Protein AF-0000000068390292 (afdb_homodimer)

pLDDT: mean 85.66, std 15.79, range [21.06, 98.69]

Structure (mmCIF, N/CA/C/O backbone):
data_AF-0000000068390292-model_v1
#
loop_
_entity.id
_entity.type
_entity.pdbx_description
1 polymer 'Transcriptional regulator, ROK family'
#
loop_
_atom_site.group_PDB
_atom_site.id
_atom_site.type_symbol
_atom_site.label_atom_id
_atom_site.label_alt_id
_atom_site.label_comp_id
_atom_site.label_asym_id
_atom_site.label_entity_id
_atom_site.label_seq_id
_atom_site.pdbx_PDB_ins_code
_atom_site.Cartn_x
_atom_site.Cartn_y
_atom_site.Cartn_z
_atom_site.occupancy
_atom_site.B_iso_or_equiv
_atom_site.auth_seq_id
_atom_site.auth_comp_id
_atom_site.auth_asym_id
_atom_site.auth_atom_id
_atom_site.pdbx_PDB_model_num
ATOM 1 N N . MET A 1 1 ? 20.594 -5.082 -24.844 1 74.88 1 MET A N 1
ATOM 2 C CA . MET A 1 1 ? 21.094 -3.734 -24.594 1 74.88 1 MET A CA 1
ATOM 3 C C . MET A 1 1 ? 22.609 -3.682 -24.688 1 74.88 1 MET A C 1
ATOM 5 O O . MET A 1 1 ? 23.297 -4.648 -24.344 1 74.88 1 MET A O 1
ATOM 9 N N . SER A 1 2 ? 23.031 -2.549 -25.234 1 75.5 2 SER A N 1
ATOM 10 C CA . SER A 1 2 ? 24.484 -2.385 -25.297 1 75.5 2 SER A CA 1
ATOM 11 C C . SER A 1 2 ? 25.062 -2.102 -23.922 1 75.5 2 SER A C 1
ATOM 13 O O . SER A 1 2 ? 24.344 -1.656 -23.016 1 75.5 2 SER A O 1
ATOM 15 N N . ARG A 1 3 ? 26.266 -2.455 -23.766 1 74.44 3 ARG A N 1
ATOM 16 C CA . ARG A 1 3 ? 26.953 -2.213 -22.5 1 74.44 3 ARG A CA 1
ATOM 17 C C . ARG A 1 3 ? 26.906 -0.735 -22.125 1 74.44 3 ARG A C 1
ATOM 19 O O . ARG A 1 3 ? 26.719 -0.39 -20.953 1 74.44 3 ARG A O 1
ATOM 26 N N . ILE A 1 4 ? 26.984 -0.025 -23.109 1 70.69 4 ILE A N 1
ATOM 27 C CA . ILE A 1 4 ? 26.984 1.415 -22.875 1 70.69 4 ILE A CA 1
ATOM 28 C C . ILE A 1 4 ? 25.609 1.857 -22.391 1 70.69 4 ILE A C 1
ATOM 30 O O . ILE A 1 4 ? 25.5 2.631 -21.422 1 70.69 4 ILE A O 1
ATOM 34 N N . GLU A 1 5 ? 24.672 1.372 -23.016 1 74.25 5 GLU A N 1
ATOM 35 C CA . GLU A 1 5 ? 23.312 1.688 -22.609 1 74.25 5 GLU A CA 1
ATOM 36 C C . GLU A 1 5 ? 23.016 1.195 -21.203 1 74.25 5 GLU A C 1
ATOM 38 O O . GLU A 1 5 ? 22.391 1.896 -20.406 1 74.25 5 GLU A O 1
ATOM 43 N N . LEU A 1 6 ? 23.469 0.087 -20.906 1 76.88 6 LEU A N 1
ATOM 44 C CA . LEU A 1 6 ? 23.266 -0.509 -19.594 1 76.88 6 LEU A CA 1
ATOM 45 C C . LEU A 1 6 ? 23.969 0.308 -18.516 1 76.88 6 LEU A C 1
ATOM 47 O O . LEU A 1 6 ? 23.422 0.505 -17.422 1 76.88 6 LEU A O 1
ATOM 51 N N . ALA A 1 7 ? 25.172 0.67 -18.859 1 72.12 7 ALA A N 1
ATOM 52 C CA . ALA A 1 7 ? 25.922 1.491 -17.922 1 72.12 7 ALA A CA 1
ATOM 53 C C . ALA A 1 7 ? 25.172 2.787 -17.609 1 72.12 7 ALA A C 1
ATOM 55 O O . ALA A 1 7 ? 25.109 3.203 -16.453 1 72.12 7 ALA A O 1
ATOM 56 N N . ARG A 1 8 ? 24.672 3.344 -18.625 1 69.81 8 ARG A N 1
ATOM 57 C CA . ARG A 1 8 ? 23.906 4.586 -18.469 1 69.81 8 ARG A CA 1
ATOM 58 C C . ARG A 1 8 ? 22.656 4.371 -17.625 1 69.81 8 ARG A C 1
ATOM 60 O O . ARG A 1 8 ? 22.391 5.145 -16.703 1 69.81 8 ARG A O 1
ATOM 67 N N . GLU A 1 9 ? 22 3.312 -17.891 1 72.19 9 GLU A N 1
ATOM 68 C CA . GLU A 1 9 ? 20.75 3.037 -17.203 1 72.19 9 GLU A CA 1
ATOM 69 C C . GLU A 1 9 ? 20.969 2.703 -15.734 1 72.19 9 GLU A C 1
ATOM 71 O O . GLU A 1 9 ? 20.156 3.053 -14.883 1 72.19 9 GLU A O 1
ATOM 76 N N . MET A 1 10 ? 22.047 2.127 -15.461 1 71.94 10 MET A N 1
ATOM 77 C CA . MET A 1 10 ? 22.328 1.674 -14.102 1 71.94 10 MET A CA 1
ATOM 78 C C . MET A 1 10 ? 23.141 2.709 -13.336 1 71.94 10 MET A C 1
ATOM 80 O O . MET A 1 10 ? 23.391 2.547 -12.141 1 71.94 10 MET A O 1
ATOM 84 N N . ASP A 1 11 ? 23.5 3.656 -14.062 1 72.19 11 ASP A N 1
ATOM 85 C CA . ASP A 1 11 ? 24.312 4.734 -13.492 1 72.19 11 ASP A CA 1
ATOM 86 C C . ASP A 1 11 ? 25.594 4.188 -12.859 1 72.19 11 ASP A C 1
ATOM 88 O O . ASP A 1 11 ? 25.891 4.477 -11.703 1 72.19 11 ASP A O 1
ATOM 92 N N . VAL A 1 12 ? 26.234 3.35 -13.562 1 72 12 VAL A N 1
ATOM 93 C CA . VAL A 1 12 ? 27.531 2.818 -13.148 1 72 12 VAL A CA 1
ATOM 94 C C . VAL A 1 12 ? 28.578 3.109 -14.227 1 72 12 VAL A C 1
ATOM 96 O O . VAL A 1 12 ? 28.234 3.412 -15.367 1 72 12 VAL A O 1
ATOM 99 N N . SER A 1 13 ? 29.828 3.094 -13.789 1 74.19 13 SER A N 1
ATOM 100 C CA . SER A 1 13 ? 30.906 3.342 -14.727 1 74.19 13 SER A CA 1
ATOM 101 C C . SER A 1 13 ? 31.031 2.213 -15.742 1 74.19 13 SER A C 1
ATOM 103 O O . SER A 1 13 ? 30.625 1.083 -15.477 1 74.19 13 SER A O 1
ATOM 105 N N . ALA A 1 14 ? 31.531 2.545 -16.844 1 79 14 ALA A N 1
ATOM 106 C CA . ALA A 1 14 ? 31.719 1.568 -17.922 1 79 14 ALA A CA 1
ATOM 107 C C . ALA A 1 14 ? 32.625 0.422 -17.469 1 79 14 ALA A C 1
ATOM 109 O O . ALA A 1 14 ? 32.312 -0.748 -17.703 1 79 14 ALA A O 1
ATOM 110 N N . PRO A 1 15 ? 33.656 0.699 -16.766 1 77.69 15 PRO A N 1
ATOM 111 C CA . PRO A 1 15 ? 34.5 -0.403 -16.281 1 77.69 15 PRO A CA 1
ATOM 112 C C . PRO A 1 15 ? 33.75 -1.316 -15.297 1 77.69 15 PRO A C 1
ATOM 114 O O . PRO A 1 15 ? 33.938 -2.537 -15.336 1 77.69 15 PRO A O 1
ATOM 117 N N . THR A 1 16 ? 33 -0.737 -14.484 1 77.38 16 THR A N 1
ATOM 118 C CA . THR A 1 16 ? 32.188 -1.511 -13.547 1 77.38 16 THR A CA 1
ATOM 119 C C . THR A 1 16 ? 31.203 -2.408 -14.289 1 77.38 16 THR A C 1
ATOM 121 O O . THR A 1 16 ? 31.047 -3.584 -13.953 1 77.38 16 THR A O 1
ATOM 124 N N . LEU A 1 17 ? 30.594 -1.845 -15.203 1 81 17 LEU A N 1
ATOM 125 C CA . LEU A 1 17 ? 29.641 -2.621 -15.984 1 81 17 LEU A CA 1
ATOM 126 C C . LEU A 1 17 ? 30.328 -3.762 -16.719 1 81 17 LEU A C 1
ATOM 128 O O . LEU A 1 17 ? 29.797 -4.867 -16.812 1 81 17 LEU A O 1
ATOM 132 N N . THR A 1 18 ? 31.484 -3.463 -17.219 1 80.25 18 THR A N 1
ATOM 133 C CA . THR A 1 18 ? 32.25 -4.477 -17.938 1 80.25 18 THR A CA 1
ATOM 134 C C . THR A 1 18 ? 32.625 -5.637 -17.016 1 80.25 18 THR A C 1
ATOM 136 O O . THR A 1 18 ? 32.469 -6.805 -17.391 1 80.25 18 THR A O 1
ATOM 139 N N . ARG A 1 19 ? 33.031 -5.301 -15.875 1 80.81 19 ARG A N 1
ATOM 140 C CA . ARG A 1 19 ? 33.375 -6.332 -14.898 1 80.81 19 ARG A CA 1
ATOM 141 C C . ARG A 1 19 ? 32.156 -7.176 -14.547 1 80.81 19 ARG A C 1
ATOM 143 O O . ARG A 1 19 ? 32.219 -8.406 -14.531 1 80.81 19 ARG A O 1
ATOM 150 N N . LEU A 1 20 ? 31.062 -6.512 -14.336 1 79.44 20 LEU A N 1
ATOM 151 C CA . LEU A 1 20 ? 29.828 -7.195 -13.969 1 79.44 20 LEU A CA 1
ATOM 152 C C . LEU A 1 20 ? 29.344 -8.078 -15.109 1 79.44 20 LEU A C 1
ATOM 154 O O . LEU A 1 20 ? 28.922 -9.211 -14.883 1 79.44 20 LEU A O 1
ATOM 158 N N . THR A 1 21 ? 29.484 -7.57 -16.281 1 83.75 21 THR A N 1
ATOM 159 C CA . THR A 1 21 ? 29 -8.32 -17.422 1 83.75 21 THR A CA 1
ATOM 160 C C . THR A 1 21 ? 29.938 -9.484 -17.75 1 83.75 21 THR A C 1
ATOM 162 O O . THR A 1 21 ? 29.469 -10.539 -18.203 1 83.75 21 THR A O 1
ATOM 165 N N . SER A 1 22 ? 31.203 -9.32 -17.469 1 84 22 SER A N 1
ATOM 166 C CA . SER A 1 22 ? 32.156 -10.391 -17.734 1 84 22 SER A CA 1
ATOM 167 C C . SER A 1 22 ? 31.859 -11.609 -16.859 1 84 22 SER A C 1
ATOM 169 O O . SER A 1 22 ? 31.906 -12.742 -17.344 1 84 22 SER A O 1
ATOM 171 N N . SER A 1 23 ? 31.531 -11.344 -15.641 1 83.31 23 SER A N 1
ATOM 172 C CA . SER A 1 23 ? 31.188 -12.43 -14.734 1 83.31 23 SER A CA 1
ATOM 173 C C . SER A 1 23 ? 29.938 -13.164 -15.195 1 83.31 23 SER A C 1
ATOM 175 O O . SER A 1 23 ? 29.859 -14.391 -15.125 1 83.31 23 SER A O 1
ATOM 177 N N . LEU A 1 24 ? 29.031 -12.445 -15.727 1 84.81 24 LEU A N 1
ATOM 178 C CA . LEU A 1 24 ? 27.766 -13.016 -16.188 1 84.81 24 LEU A CA 1
ATOM 179 C C . LEU A 1 24 ? 27.969 -13.781 -17.5 1 84.81 24 LEU A C 1
ATOM 181 O O . LEU A 1 24 ? 27.328 -14.812 -17.719 1 84.81 24 LEU A O 1
ATOM 185 N N . LEU A 1 25 ? 28.891 -13.266 -18.266 1 86.06 25 LEU A N 1
ATOM 186 C CA . LEU A 1 25 ? 29.25 -13.953 -19.5 1 86.06 25 LEU A CA 1
ATOM 187 C C . LEU A 1 25 ? 29.969 -15.258 -19.219 1 86.06 25 LEU A C 1
ATOM 189 O O . LEU A 1 25 ? 29.656 -16.297 -19.797 1 86.06 25 LEU A O 1
ATOM 193 N N . GLU A 1 26 ? 30.812 -15.172 -18.266 1 86 26 GLU A N 1
ATOM 194 C CA . GLU A 1 26 ? 31.594 -16.344 -17.891 1 86 26 GLU A CA 1
ATOM 195 C C . GLU A 1 26 ? 30.703 -17.438 -17.297 1 86 26 GLU A C 1
ATOM 197 O O . GLU A 1 26 ? 30.906 -18.625 -17.531 1 86 26 GLU A O 1
ATOM 202 N N . SER A 1 27 ? 29.719 -16.984 -16.594 1 83.94 27 SER A N 1
ATOM 203 C CA . SER A 1 27 ? 28.812 -17.922 -15.945 1 83.94 27 SER A CA 1
ATOM 204 C C . SER A 1 27 ? 27.766 -18.438 -16.922 1 83.94 27 SER A C 1
ATOM 206 O O . SER A 1 27 ? 26.969 -19.312 -16.578 1 83.94 27 SER A O 1
ATOM 208 N N . GLY A 1 28 ? 27.75 -17.828 -18.062 1 86.31 28 GLY A N 1
ATOM 209 C CA . GLY A 1 28 ? 26.812 -18.281 -19.078 1 86.31 28 GLY A CA 1
ATOM 210 C C . GLY A 1 28 ? 25.406 -17.75 -18.891 1 86.31 28 GLY A C 1
ATOM 211 O O . GLY A 1 28 ? 24.453 -18.25 -19.469 1 86.31 28 GLY A O 1
ATOM 212 N N . LEU A 1 29 ? 25.234 -16.781 -18.078 1 86.56 29 LEU A N 1
ATOM 213 C CA . LEU A 1 29 ? 23.922 -16.219 -17.812 1 86.56 29 LEU A CA 1
ATOM 214 C C . LEU A 1 29 ? 23.531 -15.219 -18.891 1 86.56 29 LEU A C 1
ATOM 216 O O . LEU A 1 29 ? 22.328 -15.023 -19.156 1 86.56 29 LEU A O 1
ATOM 220 N N . VAL A 1 30 ? 24.516 -14.562 -19.469 1 87.69 30 VAL A N 1
ATOM 221 C CA . VAL A 1 30 ? 24.281 -13.664 -20.594 1 87.69 30 VAL A CA 1
ATOM 222 C C . VAL A 1 30 ? 25.172 -14.055 -21.766 1 87.69 30 VAL A C 1
ATOM 224 O O . VAL A 1 30 ? 26.172 -14.773 -21.594 1 87.69 30 VAL A O 1
ATOM 227 N N . VAL A 1 31 ? 24.734 -13.641 -22.953 1 87.5 31 VAL A N 1
ATOM 228 C CA . VAL A 1 31 ? 25.484 -13.891 -24.172 1 87.5 31 VAL A CA 1
ATOM 229 C C . VAL A 1 31 ? 25.531 -12.625 -25.031 1 87.5 31 VAL A C 1
ATOM 231 O O . VAL A 1 31 ? 24.672 -11.75 -24.891 1 87.5 31 VAL A O 1
ATOM 234 N N . GLU A 1 32 ? 26.594 -12.508 -25.781 1 85.12 32 GLU A N 1
ATOM 235 C CA . GLU A 1 32 ? 26.656 -11.406 -26.734 1 85.12 32 GLU A CA 1
ATOM 236 C C . GLU A 1 32 ? 25.688 -11.609 -27.891 1 85.12 32 GLU A C 1
ATOM 238 O O . GLU A 1 32 ? 25.578 -12.719 -28.438 1 85.12 32 GLU A O 1
ATOM 243 N N . ALA A 1 33 ? 24.859 -10.539 -28.031 1 81.75 33 ALA A N 1
ATOM 244 C CA . ALA A 1 33 ? 23.875 -10.633 -29.109 1 81.75 33 ALA A CA 1
ATOM 245 C C . ALA A 1 33 ? 24.562 -10.719 -30.469 1 81.75 33 ALA A C 1
ATOM 247 O O . ALA A 1 33 ? 25.656 -10.18 -30.656 1 81.75 33 ALA A O 1
ATOM 248 N N . GLU A 1 34 ? 24.047 -11.641 -31.359 1 68.19 34 GLU A N 1
ATOM 249 C CA . GLU A 1 34 ? 24.609 -11.82 -32.688 1 68.19 34 GLU A CA 1
ATOM 250 C C . GLU A 1 34 ? 24.625 -10.508 -33.469 1 68.19 34 GLU A C 1
ATOM 252 O O . GLU A 1 34 ? 25.594 -10.18 -34.125 1 68.19 34 GLU A O 1
ATOM 257 N N . GLU A 1 35 ? 23.359 -9.875 -33.562 1 61.81 35 GLU A N 1
ATOM 258 C CA . GLU A 1 35 ? 23.281 -8.719 -34.438 1 61.81 35 GLU A CA 1
ATOM 259 C C . GLU A 1 35 ? 23.734 -7.445 -33.719 1 61.81 35 GLU A C 1
ATOM 261 O O . GLU A 1 35 ? 23.266 -7.148 -32.625 1 61.81 35 GLU A O 1
ATOM 266 N N . ALA A 1 36 ? 24.891 -7.043 -34.094 1 54.53 36 ALA A N 1
ATOM 267 C CA . ALA A 1 36 ? 25.344 -5.719 -33.656 1 54.53 36 ALA A CA 1
ATOM 268 C C . ALA A 1 36 ? 24.266 -4.668 -33.938 1 54.53 36 ALA A C 1
ATOM 270 O O . ALA A 1 36 ? 23.672 -4.645 -35 1 54.53 36 ALA A O 1
ATOM 271 N N . ARG A 1 37 ? 23.547 -4.258 -32.938 1 52.16 37 ARG A N 1
ATOM 272 C CA . ARG A 1 37 ? 22.594 -3.199 -33.25 1 52.16 37 ARG A CA 1
ATOM 273 C C . ARG A 1 37 ? 23.297 -1.983 -33.844 1 52.16 37 ARG A C 1
ATOM 275 O O . ARG A 1 37 ? 24.172 -1.391 -33.188 1 52.16 37 ARG A O 1
ATOM 282 N N . ASN A 1 38 ? 23.406 -2.055 -35.125 1 49.47 38 ASN A N 1
ATOM 283 C CA . ASN A 1 38 ? 23.969 -0.949 -35.906 1 49.47 38 ASN A CA 1
ATOM 284 C C . ASN A 1 38 ? 23.141 0.324 -35.719 1 49.47 38 ASN A C 1
ATOM 286 O O . ASN A 1 38 ? 22.016 0.403 -36.219 1 49.47 38 ASN A O 1
ATOM 290 N N . ASP A 1 39 ? 23.203 0.818 -34.781 1 46.38 39 ASP A N 1
ATOM 291 C CA . ASP A 1 39 ? 22.406 2.037 -34.75 1 46.38 39 ASP A CA 1
ATOM 292 C C . ASP A 1 39 ? 22.953 3.074 -35.719 1 46.38 39 ASP A C 1
ATOM 294 O O . ASP A 1 39 ? 22.766 4.277 -35.531 1 46.38 39 ASP A O 1
ATOM 298 N N . GLY A 1 40 ? 23.312 2.664 -36.875 1 45.72 40 GLY A N 1
ATOM 299 C CA . GLY A 1 40 ? 23.688 3.6 -37.938 1 45.72 40 GLY A CA 1
ATOM 300 C C . GLY A 1 40 ? 24.859 4.492 -37.531 1 45.72 40 GLY A C 1
ATOM 301 O O . GLY A 1 40 ? 25.266 5.363 -38.312 1 45.72 40 GLY A O 1
ATOM 302 N N . LYS A 1 41 ? 25.047 4.789 -36.344 1 49.28 41 LYS A N 1
ATOM 303 C CA . LYS A 1 41 ? 26.062 5.809 -36.094 1 49.28 41 LYS A CA 1
ATOM 304 C C . LYS A 1 41 ? 27.453 5.27 -36.406 1 49.28 41 LYS A C 1
ATOM 306 O O . LYS A 1 41 ? 27.688 4.062 -36.312 1 49.28 41 LYS A O 1
ATOM 311 N N . ARG A 1 42 ? 28.375 6.195 -36.906 1 46.97 42 ARG A N 1
ATOM 312 C CA . ARG A 1 42 ? 29.812 6.141 -37.156 1 46.97 42 ARG A CA 1
ATOM 313 C C . ARG A 1 42 ? 30.578 5.758 -35.906 1 46.97 42 ARG A C 1
ATOM 315 O O . ARG A 1 42 ? 30.531 6.465 -34.875 1 46.97 42 ARG A O 1
ATOM 322 N N . GLY A 1 43 ? 30.672 4.332 -35.406 1 54.19 43 GLY A N 1
ATOM 323 C CA . GLY A 1 43 ? 31.547 3.768 -34.375 1 54.19 43 GLY A CA 1
ATOM 324 C C . GLY A 1 43 ? 31.422 2.26 -34.281 1 54.19 43 GLY A C 1
ATOM 325 O O . GLY A 1 43 ? 30.594 1.645 -34.938 1 54.19 43 GLY A O 1
ATOM 326 N N . LYS A 1 44 ? 32.438 1.581 -33.656 1 52.25 44 LYS A N 1
ATOM 327 C CA . LYS A 1 44 ? 32.469 0.142 -33.406 1 52.25 44 LYS A CA 1
ATOM 328 C C . LYS A 1 44 ? 31.109 -0.347 -32.875 1 52.25 44 LYS A C 1
ATOM 330 O O . LYS A 1 44 ? 30.547 0.251 -31.969 1 52.25 44 LYS A O 1
ATOM 335 N N . PRO A 1 45 ? 30.469 -1.192 -33.625 1 54.75 45 PRO A N 1
ATOM 336 C CA . PRO A 1 45 ? 29.156 -1.725 -33.219 1 54.75 45 PRO A CA 1
ATOM 337 C C . PRO A 1 45 ? 29.125 -2.188 -31.766 1 54.75 45 PRO A C 1
ATOM 339 O O . PRO A 1 45 ? 30.062 -2.824 -31.297 1 54.75 45 PRO A O 1
ATOM 342 N N . SER A 1 46 ? 28.578 -1.465 -30.906 1 62.56 46 SER A N 1
ATOM 343 C CA . SER A 1 46 ? 28.453 -1.884 -29.516 1 62.56 46 SER A CA 1
ATOM 344 C C . SER A 1 46 ? 27.703 -3.201 -29.406 1 62.56 46 SER A C 1
ATOM 346 O O . SER A 1 46 ? 26.656 -3.385 -30.047 1 62.56 46 SER A O 1
ATOM 348 N N . THR A 1 47 ? 28.438 -4.293 -28.969 1 69.81 47 THR A N 1
ATOM 349 C CA . THR A 1 47 ? 27.891 -5.637 -28.797 1 69.81 47 THR A CA 1
ATOM 350 C C . THR A 1 47 ? 26.812 -5.641 -27.719 1 69.81 47 THR A C 1
ATOM 352 O O . THR A 1 47 ? 27.062 -5.297 -26.562 1 69.81 47 THR A O 1
ATOM 355 N N . ALA A 1 48 ? 25.578 -5.828 -28.188 1 79.94 48 ALA A N 1
ATOM 356 C CA . ALA A 1 48 ? 24.453 -5.945 -27.266 1 79.94 48 ALA A CA 1
ATOM 357 C C . ALA A 1 48 ? 24.516 -7.246 -26.484 1 79.94 48 ALA A C 1
ATOM 359 O O . ALA A 1 48 ? 25.047 -8.25 -26.953 1 79.94 48 ALA A O 1
ATOM 360 N N . ILE A 1 49 ? 24.344 -7.199 -25.219 1 83.19 49 ILE A N 1
ATOM 361 C CA . ILE A 1 49 ? 24.266 -8.367 -24.344 1 83.19 49 ILE A CA 1
ATOM 362 C C . ILE A 1 49 ? 22.797 -8.742 -24.109 1 83.19 49 ILE A C 1
ATOM 364 O O . ILE A 1 49 ? 21.938 -7.867 -24.016 1 83.19 49 ILE A O 1
ATOM 368 N N . GLU A 1 50 ? 22.594 -10.07 -24.188 1 86.69 50 GLU A N 1
ATOM 369 C CA . GLU A 1 50 ? 21.25 -10.57 -23.922 1 86.69 50 GLU A CA 1
ATOM 370 C C . GLU A 1 50 ? 21.281 -11.75 -22.953 1 86.69 50 GLU A C 1
ATOM 372 O O . GLU A 1 50 ? 22.328 -12.359 -22.75 1 86.69 50 GLU A O 1
ATOM 377 N N . ILE A 1 51 ? 20.219 -12.023 -22.297 1 86.38 51 ILE A N 1
ATOM 378 C CA . ILE A 1 51 ? 20.109 -13.172 -21.406 1 86.38 51 ILE A CA 1
ATOM 379 C C . ILE A 1 51 ? 20.266 -14.469 -22.203 1 86.38 51 ILE A C 1
ATOM 381 O O . ILE A 1 51 ? 19.688 -14.609 -23.281 1 86.38 51 ILE A O 1
ATOM 385 N N . ASN A 1 52 ? 21.125 -15.344 -21.719 1 88 52 ASN A N 1
ATOM 386 C CA . ASN A 1 52 ? 21.281 -16.672 -22.312 1 88 52 ASN A CA 1
ATOM 387 C C . ASN A 1 52 ? 20.078 -17.562 -21.984 1 88 52 ASN A C 1
ATOM 389 O O . ASN A 1 52 ? 19.859 -17.938 -20.828 1 88 52 ASN A O 1
ATOM 393 N N . PRO A 1 53 ? 19.25 -17.859 -22.953 1 87.5 53 PRO A N 1
ATOM 394 C CA . PRO A 1 53 ? 18.078 -18.688 -22.672 1 87.5 53 PRO A CA 1
ATOM 395 C C . PRO A 1 53 ? 18.438 -20.047 -22.078 1 87.5 53 PRO A C 1
ATOM 397 O O . PRO A 1 53 ? 17.594 -20.672 -21.422 1 87.5 53 PRO A O 1
ATOM 400 N N . ASN A 1 54 ? 19.609 -20.484 -22.25 1 89.62 54 ASN A N 1
ATOM 401 C CA . ASN A 1 54 ? 20.016 -21.797 -21.766 1 89.62 54 ASN A CA 1
ATOM 402 C C . ASN A 1 54 ? 20.953 -21.688 -20.562 1 89.62 54 ASN A C 1
ATOM 404 O O . ASN A 1 54 ? 21.594 -22.672 -20.172 1 89.62 54 ASN A O 1
ATOM 408 N N . GLY A 1 55 ? 21.031 -20.516 -20.062 1 88.62 55 GLY A N 1
ATOM 409 C CA . GLY A 1 55 ? 21.984 -20.281 -18.984 1 88.62 55 GLY A CA 1
ATOM 410 C C . GLY A 1 55 ? 21.516 -20.812 -17.641 1 88.62 55 GLY A C 1
ATOM 411 O O . GLY A 1 55 ? 22.344 -21.219 -16.812 1 88.62 55 GLY A O 1
ATOM 412 N N . LEU A 1 56 ? 20.266 -20.734 -17.422 1 92.62 56 LEU A N 1
ATOM 413 C CA . LEU A 1 56 ? 19.688 -21.141 -16.156 1 92.62 56 LEU A CA 1
ATOM 414 C C . LEU A 1 56 ? 18.203 -21.469 -16.312 1 92.62 56 LEU A C 1
ATOM 416 O O . LEU A 1 56 ? 17.516 -20.844 -17.125 1 92.62 56 LEU A O 1
ATOM 420 N N . PHE A 1 57 ? 17.844 -22.453 -15.516 1 96.19 57 PHE A N 1
ATOM 421 C CA . PHE A 1 57 ? 16.453 -22.844 -15.547 1 96.19 57 PHE A CA 1
ATOM 422 C C . PHE A 1 57 ? 15.844 -22.844 -14.148 1 96.19 57 PHE A C 1
ATOM 424 O O . PHE A 1 57 ? 16.578 -22.875 -13.156 1 96.19 57 PHE A O 1
ATOM 431 N N . THR A 1 58 ? 14.586 -22.75 -14.125 1 97.31 58 THR A N 1
ATOM 432 C CA . THR A 1 58 ? 13.844 -22.844 -12.875 1 97.31 58 THR A CA 1
ATOM 433 C C . THR A 1 58 ? 12.625 -23.75 -13.031 1 97.31 58 THR A C 1
ATOM 435 O O . THR A 1 58 ? 12.016 -23.797 -14.102 1 97.31 58 THR A O 1
ATOM 438 N N . LEU A 1 59 ? 12.352 -24.469 -11.977 1 98.12 59 LEU A N 1
ATOM 439 C CA . LEU A 1 59 ? 11.172 -25.312 -11.914 1 98.12 59 LEU A CA 1
ATOM 440 C C . LEU A 1 59 ? 10.031 -24.609 -11.188 1 98.12 59 LEU A C 1
ATOM 442 O O . LEU A 1 59 ? 10.258 -23.938 -10.172 1 98.12 59 LEU A O 1
ATOM 446 N N . GLY A 1 60 ? 8.836 -24.672 -11.727 1 98.44 60 GLY A N 1
ATOM 447 C CA . GLY A 1 60 ? 7.645 -24.125 -11.094 1 98.44 60 GLY A CA 1
ATOM 448 C C . GLY A 1 60 ? 6.57 -25.172 -10.844 1 98.44 60 GLY A C 1
ATOM 449 O O . GLY A 1 60 ? 6.234 -25.953 -11.734 1 98.44 60 GLY A O 1
ATOM 450 N N . VAL A 1 61 ? 6.039 -25.25 -9.641 1 97.94 61 VAL A N 1
ATOM 451 C CA . VAL A 1 61 ? 4.926 -26.109 -9.242 1 97.94 61 VAL A CA 1
ATOM 452 C C . VAL A 1 61 ? 3.773 -25.25 -8.719 1 97.94 61 VAL A C 1
ATOM 454 O O . VAL A 1 61 ? 3.941 -24.484 -7.77 1 97.94 61 VAL A O 1
ATOM 457 N N . TYR A 1 62 ? 2.65 -25.344 -9.391 1 96.44 62 TYR A N 1
ATOM 458 C CA . TYR A 1 62 ? 1.426 -24.656 -8.977 1 96.44 62 TYR A CA 1
ATOM 459 C C . TYR A 1 62 ? 0.274 -25.656 -8.844 1 96.44 62 TYR A C 1
ATOM 461 O O . TYR A 1 62 ? 0.077 -26.516 -9.703 1 96.44 62 TYR A O 1
ATOM 469 N N . PHE A 1 63 ? -0.409 -25.531 -7.723 1 92.31 63 PHE A N 1
ATOM 470 C CA . PHE A 1 63 ? -1.599 -26.375 -7.629 1 92.31 63 PHE A CA 1
ATOM 471 C C . PHE A 1 63 ? -2.756 -25.609 -7.004 1 92.31 63 PHE A C 1
ATOM 473 O O . PHE A 1 63 ? -2.547 -24.766 -6.133 1 92.31 63 PHE A O 1
ATOM 480 N N . ASN A 1 64 ? -3.879 -25.828 -7.449 1 89.5 64 ASN A N 1
ATOM 481 C CA . ASN A 1 64 ? -5.18 -25.406 -6.949 1 89.5 64 ASN A CA 1
ATOM 482 C C . ASN A 1 64 ? -6.18 -26.547 -6.926 1 89.5 64 ASN A C 1
ATOM 484 O O . ASN A 1 64 ? -5.828 -27.688 -7.25 1 89.5 64 ASN A O 1
ATOM 488 N N . PRO A 1 65 ? -7.387 -26.328 -6.484 1 88.31 65 PRO A N 1
ATOM 489 C CA . PRO A 1 65 ? -8.328 -27.453 -6.367 1 88.31 65 PRO A CA 1
ATOM 490 C C . PRO A 1 65 ? -8.594 -28.141 -7.703 1 88.31 65 PRO A C 1
ATOM 492 O O . PRO A 1 65 ? -8.969 -29.312 -7.734 1 88.31 65 PRO A O 1
ATOM 495 N N . ASP A 1 66 ? -8.359 -27.484 -8.797 1 90.56 66 ASP A N 1
ATOM 496 C CA . ASP A 1 66 ? -8.711 -28.031 -10.102 1 90.56 66 ASP A CA 1
ATOM 497 C C . ASP A 1 66 ? -7.555 -28.844 -10.688 1 90.56 66 ASP A C 1
ATOM 499 O O . ASP A 1 66 ? -7.766 -29.906 -11.273 1 90.56 66 ASP A O 1
ATOM 503 N N . ASP A 1 67 ? -6.34 -28.344 -10.516 1 93.06 67 ASP A N 1
ATOM 504 C CA . ASP A 1 67 ? -5.273 -29.016 -11.234 1 93.06 67 ASP A CA 1
ATOM 505 C C . ASP A 1 67 ? -3.91 -28.719 -10.625 1 93.06 67 ASP A C 1
ATOM 507 O O . ASP A 1 67 ? -3.801 -27.859 -9.734 1 93.06 67 ASP A O 1
ATOM 511 N N . LEU A 1 68 ? -2.953 -29.5 -10.984 1 96.06 68 LEU A N 1
ATOM 512 C CA . LEU A 1 68 ? -1.524 -29.359 -10.734 1 96.06 68 LEU A CA 1
ATOM 513 C C . LEU A 1 68 ? -0.773 -29.047 -12.023 1 96.06 68 LEU A C 1
ATOM 515 O O . LEU A 1 68 ? -0.98 -29.719 -13.039 1 96.06 68 LEU A O 1
ATOM 519 N N . ARG A 1 69 ? -0.017 -27.969 -11.984 1 97.56 69 ARG A N 1
ATOM 520 C CA . ARG A 1 69 ? 0.792 -27.562 -13.133 1 97.56 69 ARG A CA 1
ATOM 521 C C . ARG A 1 69 ? 2.268 -27.484 -12.758 1 97.56 69 ARG A C 1
ATOM 523 O O . ARG A 1 69 ? 2.623 -26.859 -11.75 1 97.56 69 ARG A O 1
ATOM 530 N N . VAL A 1 70 ? 3.08 -28.156 -13.5 1 98.56 70 VAL A N 1
ATOM 531 C CA . VAL A 1 70 ? 4.527 -28.141 -13.305 1 98.56 70 VAL A CA 1
ATOM 532 C C . VAL A 1 70 ? 5.223 -27.734 -14.602 1 98.56 70 VAL A C 1
ATOM 534 O O . VAL A 1 70 ? 4.84 -28.188 -15.688 1 98.56 70 VAL A O 1
ATOM 537 N N . CYS A 1 71 ? 6.207 -26.812 -14.477 1 98.69 71 CYS A N 1
ATOM 538 C CA . CYS A 1 71 ? 6.926 -26.422 -15.688 1 98.69 71 CYS A CA 1
ATOM 539 C C . CYS A 1 71 ? 8.406 -26.219 -15.398 1 98.69 71 CYS A C 1
ATOM 541 O O . CYS A 1 71 ? 8.812 -26.094 -14.242 1 98.69 71 CYS A O 1
ATOM 543 N N . ILE A 1 72 ? 9.195 -26.359 -16.359 1 98.56 72 ILE A N 1
ATOM 544 C CA . ILE A 1 72 ? 10.578 -25.891 -16.375 1 98.56 72 ILE A CA 1
ATOM 545 C C . ILE A 1 72 ? 10.711 -24.719 -17.344 1 98.56 72 ILE A C 1
ATOM 547 O O . ILE A 1 72 ? 10.211 -24.766 -18.469 1 98.56 72 ILE A O 1
ATOM 551 N N . ALA A 1 73 ? 11.234 -23.625 -16.812 1 97.81 73 ALA A N 1
ATOM 552 C CA . ALA A 1 73 ? 11.312 -22.391 -17.609 1 97.81 73 ALA A CA 1
ATOM 553 C C . ALA A 1 73 ? 12.734 -21.844 -17.625 1 97.81 73 ALA A C 1
ATOM 555 O O . ALA A 1 73 ? 13.547 -22.172 -16.75 1 97.81 73 ALA A O 1
ATOM 556 N N . ASP A 1 74 ? 13.023 -21.078 -18.656 1 95.56 74 ASP A N 1
ATOM 557 C CA . ASP A 1 74 ? 14.305 -20.391 -18.719 1 95.56 74 ASP A CA 1
ATOM 558 C C . ASP A 1 74 ? 14.195 -18.969 -18.156 1 95.56 74 ASP A C 1
ATOM 560 O O . ASP A 1 74 ? 13.133 -18.578 -17.656 1 95.56 74 ASP A O 1
ATOM 564 N N . LEU A 1 75 ? 15.242 -18.188 -18.234 1 89.19 75 LEU A N 1
ATOM 565 C CA . LEU A 1 75 ? 15.305 -16.891 -17.578 1 89.19 75 LEU A CA 1
ATOM 566 C C . LEU A 1 75 ? 14.453 -15.859 -18.312 1 89.19 75 LEU A C 1
ATOM 568 O O . LEU A 1 75 ? 14.125 -14.805 -17.766 1 89.19 75 LEU A O 1
ATOM 572 N N . ASN A 1 76 ? 14.125 -16.125 -19.516 1 89.56 76 ASN A N 1
ATOM 573 C CA . ASN A 1 76 ? 13.289 -15.219 -20.312 1 89.56 76 ASN A CA 1
ATOM 574 C C . ASN A 1 76 ? 11.805 -15.469 -20.047 1 89.56 76 ASN A C 1
ATOM 576 O O . ASN A 1 76 ? 10.953 -14.734 -20.547 1 89.56 76 ASN A O 1
ATOM 580 N N . GLY A 1 77 ? 11.492 -16.5 -19.266 1 92.94 77 GLY A N 1
ATOM 581 C CA . GLY A 1 77 ? 10.102 -16.812 -18.984 1 92.94 77 GLY A CA 1
ATOM 582 C C . GLY A 1 77 ? 9.484 -17.75 -20.016 1 92.94 77 GLY A C 1
ATOM 583 O O . GLY A 1 77 ? 8.266 -17.906 -20.062 1 92.94 77 GLY A O 1
ATOM 584 N N . THR A 1 78 ? 10.328 -18.297 -20.828 1 96 78 THR A N 1
ATOM 585 C CA . THR A 1 78 ? 9.836 -19.297 -21.781 1 96 78 THR A CA 1
ATOM 586 C C . THR A 1 78 ? 9.719 -20.672 -21.109 1 96 78 THR A C 1
ATOM 588 O O . THR A 1 78 ? 10.703 -21.188 -20.578 1 96 78 THR A O 1
ATOM 591 N N . ILE A 1 79 ? 8.57 -21.234 -21.188 1 97.94 79 ILE A N 1
ATOM 592 C CA . ILE A 1 79 ? 8.367 -22.594 -20.688 1 97.94 79 ILE A CA 1
ATOM 593 C C . ILE A 1 79 ? 8.914 -23.609 -21.703 1 97.94 79 ILE A C 1
ATOM 595 O O . ILE A 1 79 ? 8.445 -23.656 -22.844 1 97.94 79 ILE A O 1
ATOM 599 N N . ARG A 1 80 ? 9.891 -24.359 -21.297 1 98.25 80 ARG A N 1
ATOM 600 C CA . ARG A 1 80 ? 10.508 -25.359 -22.156 1 98.25 80 ARG A CA 1
ATOM 601 C C . ARG A 1 80 ? 9.656 -26.625 -22.219 1 98.25 80 ARG A C 1
ATOM 603 O O . ARG A 1 80 ? 9.617 -27.297 -23.25 1 98.25 80 ARG A O 1
ATOM 610 N N . HIS A 1 81 ? 9.07 -26.969 -21.156 1 98.56 81 HIS A N 1
ATOM 611 C CA . HIS A 1 81 ? 8.109 -28.062 -21.078 1 98.56 81 HIS A CA 1
ATOM 612 C C . HIS A 1 81 ? 7.207 -27.906 -19.859 1 98.56 81 HIS A C 1
ATOM 614 O O . HIS A 1 81 ? 7.566 -27.219 -18.891 1 98.56 81 HIS A O 1
ATOM 620 N N . GLU A 1 82 ? 6.043 -28.438 -19.922 1 98.62 82 GLU A N 1
ATOM 621 C CA . GLU A 1 82 ? 5.113 -28.391 -18.812 1 98.62 82 GLU A CA 1
ATOM 622 C C . GLU A 1 82 ? 4.238 -29.641 -18.766 1 98.62 82 GLU A C 1
ATOM 624 O O . GLU A 1 82 ? 4.105 -30.344 -19.75 1 98.62 82 GLU A O 1
ATOM 629 N N . VAL A 1 83 ? 3.742 -29.938 -17.609 1 98.31 83 VAL A N 1
ATOM 630 C CA . VAL A 1 83 ? 2.758 -30.984 -17.359 1 98.31 83 VAL A CA 1
ATOM 631 C C . VAL A 1 83 ? 1.574 -30.406 -16.594 1 98.31 83 VAL A C 1
ATOM 633 O O . VAL A 1 83 ? 1.761 -29.656 -15.617 1 98.31 83 VAL A O 1
ATOM 636 N N . ARG A 1 84 ? 0.425 -30.625 -17.094 1 96.69 84 ARG A N 1
ATOM 637 C CA . ARG A 1 84 ? -0.819 -30.281 -16.422 1 96.69 84 ARG A CA 1
ATOM 638 C C . ARG A 1 84 ? -1.63 -31.531 -16.094 1 96.69 84 ARG A C 1
ATOM 640 O O . ARG A 1 84 ? -1.795 -32.406 -16.938 1 96.69 84 ARG A O 1
ATOM 647 N N . SER A 1 85 ? -2.057 -31.641 -14.883 1 95.25 85 SER A N 1
ATOM 648 C CA . SER A 1 85 ? -2.84 -32.781 -14.453 1 95.25 85 SER A CA 1
ATOM 649 C C . SER A 1 85 ? -4.02 -32.375 -13.578 1 95.25 85 SER A C 1
ATOM 651 O O . SER A 1 85 ? -3.865 -31.547 -12.68 1 95.25 85 SER A O 1
ATOM 653 N N . ASP A 1 86 ? -5.199 -32.906 -13.867 1 92.88 86 ASP A N 1
ATOM 654 C CA . ASP A 1 86 ? -6.344 -32.688 -13 1 92.88 86 ASP A CA 1
ATOM 655 C C . ASP A 1 86 ? -6.098 -33.25 -11.594 1 92.88 86 ASP A C 1
ATOM 657 O O . ASP A 1 86 ? -5.504 -34.312 -11.445 1 92.88 86 ASP A O 1
ATOM 661 N N . LEU A 1 87 ? -6.496 -32.5 -10.641 1 90 87 LEU A N 1
ATOM 662 C CA . LEU A 1 87 ? -6.332 -32.969 -9.266 1 90 87 LEU A CA 1
ATOM 663 C C . LEU A 1 87 ? -7.59 -33.688 -8.781 1 90 87 LEU A C 1
ATOM 665 O O . LEU A 1 87 ? -8.672 -33.094 -8.766 1 90 87 LEU A O 1
ATOM 669 N N . GLU A 1 88 ? -7.453 -34.969 -8.461 1 86.06 88 GLU A N 1
ATOM 670 C CA . GLU A 1 88 ? -8.578 -35.781 -7.973 1 86.06 88 GLU A CA 1
ATOM 671 C C . GLU A 1 88 ? -8.438 -36.094 -6.484 1 86.06 88 GLU A C 1
ATOM 673 O O . GLU A 1 88 ? -9.43 -36.344 -5.805 1 86.06 88 GLU A O 1
ATOM 678 N N . ASP A 1 89 ? -7.254 -36.125 -5.973 1 90.81 89 ASP A N 1
ATOM 679 C CA . ASP A 1 89 ? -6.891 -36.344 -4.578 1 90.81 89 ASP A CA 1
ATOM 680 C C . ASP A 1 89 ? -6.16 -35.125 -3.996 1 90.81 89 ASP A C 1
ATOM 682 O O . ASP A 1 89 ? -5.148 -34.688 -4.547 1 90.81 89 ASP A O 1
ATOM 686 N N . TYR A 1 90 ? -6.668 -34.625 -2.846 1 89.94 90 TYR A N 1
ATOM 687 C CA . TYR A 1 90 ? -6.164 -33.375 -2.305 1 89.94 90 TYR A CA 1
ATOM 688 C C . TYR A 1 90 ? -5.176 -33.625 -1.171 1 89.94 90 TYR A C 1
ATOM 690 O O . TYR A 1 90 ? -4.766 -32.688 -0.482 1 89.94 90 TYR A O 1
ATOM 698 N N . SER A 1 91 ? -4.836 -34.844 -0.958 1 91.38 91 SER A N 1
ATOM 699 C CA . SER A 1 91 ? -3.871 -35.125 0.101 1 91.38 91 SER A CA 1
ATOM 700 C C . SER A 1 91 ? -2.496 -34.562 -0.248 1 91.38 91 SER A C 1
ATOM 702 O O . SER A 1 91 ? -2.1 -34.562 -1.416 1 91.38 91 SER A O 1
ATOM 704 N N . PHE A 1 92 ? -1.814 -34.188 0.8 1 91.5 92 PHE A N 1
ATOM 705 C CA . PHE A 1 92 ? -0.488 -33.594 0.637 1 91.5 92 PHE A CA 1
ATOM 706 C C . PHE A 1 92 ? 0.443 -34.562 -0.088 1 91.5 92 PHE A C 1
ATOM 708 O O . PHE A 1 92 ? 1.109 -34.188 -1.053 1 91.5 92 PHE A O 1
ATOM 715 N N . GLU A 1 93 ? 0.444 -35.781 0.334 1 93.31 93 GLU A N 1
ATOM 716 C CA . GLU A 1 93 ? 1.335 -36.781 -0.22 1 93.31 93 GLU A CA 1
ATOM 717 C C . GLU A 1 93 ? 1.051 -37.031 -1.701 1 93.31 93 GLU A C 1
ATOM 719 O O . GLU A 1 93 ? 1.977 -37.094 -2.512 1 93.31 93 GLU A O 1
ATOM 724 N N . HIS A 1 94 ? -0.192 -37.094 -2.031 1 94.81 94 HIS A N 1
ATOM 725 C CA . HIS A 1 94 ? -0.56 -37.344 -3.424 1 94.81 94 HIS A CA 1
ATOM 726 C C . HIS A 1 94 ? -0.103 -36.188 -4.312 1 94.81 94 HIS A C 1
ATOM 728 O O . HIS A 1 94 ? 0.491 -36.406 -5.371 1 94.81 94 HIS A O 1
ATOM 734 N N . ILE A 1 95 ? -0.359 -34.969 -3.939 1 94.81 95 ILE A N 1
ATOM 735 C CA . ILE A 1 95 ? -0.023 -33.781 -4.73 1 94.81 95 ILE A CA 1
ATOM 736 C C . ILE A 1 95 ? 1.492 -33.688 -4.891 1 94.81 95 ILE A C 1
ATOM 738 O O . ILE A 1 95 ? 1.992 -33.469 -5.996 1 94.81 95 ILE A O 1
ATOM 742 N N . MET A 1 96 ? 2.242 -33.969 -3.783 1 95.44 96 MET A N 1
ATOM 743 C CA . MET A 1 96 ? 3.695 -33.844 -3.828 1 95.44 96 MET A CA 1
ATOM 744 C C . MET A 1 96 ? 4.312 -34.938 -4.672 1 95.44 96 MET A C 1
ATOM 746 O O . MET A 1 96 ? 5.262 -34.719 -5.422 1 95.44 96 MET A O 1
ATOM 750 N N . GLU A 1 97 ? 3.775 -36.125 -4.547 1 97.25 97 GLU A N 1
ATOM 751 C CA . GLU A 1 97 ? 4.281 -37.219 -5.363 1 97.25 97 GLU A CA 1
ATOM 752 C C . GLU A 1 97 ? 4.004 -36.969 -6.844 1 97.25 97 GLU A C 1
ATOM 754 O O . GLU A 1 97 ? 4.844 -37.281 -7.695 1 97.25 97 GLU A O 1
ATOM 759 N N . THR A 1 98 ? 2.838 -36.469 -7.117 1 97.69 98 THR A N 1
ATOM 760 C CA . THR A 1 98 ? 2.498 -36.125 -8.492 1 97.69 98 THR A CA 1
ATOM 761 C C . THR A 1 98 ? 3.404 -35.031 -9.016 1 97.69 98 THR A C 1
ATOM 763 O O . THR A 1 98 ? 3.885 -35.094 -10.148 1 97.69 98 THR A O 1
ATOM 766 N N . ALA A 1 99 ? 3.627 -34.062 -8.195 1 97.88 99 ALA A N 1
ATOM 767 C CA . ALA A 1 99 ? 4.508 -32.969 -8.562 1 97.88 99 ALA A CA 1
ATOM 768 C C . ALA A 1 99 ? 5.93 -33.469 -8.82 1 97.88 99 ALA A C 1
ATOM 770 O O . ALA A 1 99 ? 6.578 -33.031 -9.773 1 97.88 99 ALA A O 1
ATOM 771 N N . LYS A 1 100 ? 6.414 -34.312 -7.957 1 98 100 LYS A N 1
ATOM 772 C CA . LYS A 1 100 ? 7.746 -34.906 -8.086 1 98 100 LYS A CA 1
ATOM 773 C C . LYS A 1 100 ? 7.895 -35.625 -9.414 1 98 100 LYS A C 1
ATOM 775 O O . LYS A 1 100 ? 8.875 -35.438 -10.133 1 98 100 LYS A O 1
ATOM 780 N N . ALA A 1 101 ? 6.941 -36.438 -9.695 1 98.25 101 ALA A N 1
ATOM 781 C CA . ALA A 1 101 ? 6.957 -37.188 -10.953 1 98.25 101 ALA A CA 1
ATOM 782 C C . ALA A 1 101 ? 6.914 -36.25 -12.148 1 98.25 101 ALA A C 1
ATOM 784 O O . ALA A 1 101 ? 7.652 -36.438 -13.125 1 98.25 101 ALA A O 1
ATOM 785 N N . ALA A 1 102 ? 6.07 -35.25 -12.078 1 98.38 102 ALA A N 1
ATOM 786 C CA . ALA A 1 102 ? 5.945 -34.281 -13.148 1 98.38 102 ALA A CA 1
ATOM 787 C C . ALA A 1 102 ? 7.242 -33.5 -13.328 1 98.38 102 ALA A C 1
ATOM 789 O O . ALA A 1 102 ? 7.645 -33.188 -14.453 1 98.38 102 ALA A O 1
ATOM 790 N N . ALA A 1 103 ? 7.875 -33.125 -12.203 1 98.19 103 ALA A N 1
ATOM 791 C CA . ALA A 1 103 ? 9.141 -32.406 -12.242 1 98.19 103 ALA A CA 1
ATOM 792 C C . ALA A 1 103 ? 10.203 -33.188 -12.992 1 98.19 103 ALA A C 1
ATOM 794 O O . ALA A 1 103 ? 10.938 -32.625 -13.82 1 98.19 103 ALA A O 1
ATOM 795 N N . ARG A 1 104 ? 10.289 -34.469 -12.75 1 97.62 104 ARG A N 1
ATOM 796 C CA . ARG A 1 104 ? 11.227 -35.344 -13.453 1 97.62 104 ARG A CA 1
ATOM 797 C C . ARG A 1 104 ? 10.922 -35.375 -14.945 1 97.62 104 ARG A C 1
ATOM 799 O O . ARG A 1 104 ? 11.828 -35.312 -15.773 1 97.62 104 ARG A O 1
ATOM 806 N N . GLN A 1 105 ? 9.664 -35.469 -15.219 1 98.31 105 GLN A N 1
ATOM 807 C CA . GLN A 1 105 ? 9.219 -35.562 -16.609 1 98.31 105 GLN A CA 1
ATOM 808 C C . GLN A 1 105 ? 9.578 -34.312 -17.391 1 98.31 105 GLN A C 1
ATOM 810 O O . GLN A 1 105 ? 10.102 -34.406 -18.5 1 98.31 105 GLN A O 1
ATOM 815 N N . VAL A 1 106 ? 9.305 -33.125 -16.781 1 98.5 106 VAL A N 1
ATOM 816 C CA . VAL A 1 106 ? 9.539 -31.891 -17.531 1 98.5 106 VAL A CA 1
ATOM 817 C C . VAL A 1 106 ? 11.039 -31.672 -17.719 1 98.5 106 VAL A C 1
ATOM 819 O O . VAL A 1 106 ? 11.469 -31.156 -18.75 1 98.5 106 VAL A O 1
ATOM 822 N N . LEU A 1 107 ? 11.875 -32.062 -16.781 1 97.69 107 LEU A N 1
ATOM 823 C CA . LEU A 1 107 ? 13.32 -31.969 -16.922 1 97.69 107 LEU A CA 1
ATOM 824 C C . LEU A 1 107 ? 13.828 -32.875 -18.031 1 97.69 107 LEU A C 1
ATOM 826 O O . LEU A 1 107 ? 14.633 -32.438 -18.875 1 97.69 107 LEU A O 1
ATOM 830 N N . GLU A 1 108 ? 13.344 -34.094 -18.062 1 97.94 108 GLU A N 1
ATOM 831 C CA . GLU A 1 108 ? 13.75 -35.062 -19.062 1 97.94 108 GLU A CA 1
ATOM 832 C C . GLU A 1 108 ? 13.352 -34.625 -20.453 1 97.94 108 GLU A C 1
ATOM 834 O O . GLU A 1 108 ? 14.172 -34.625 -21.375 1 97.94 108 GLU A O 1
ATOM 839 N N . LYS A 1 109 ? 12.133 -34.219 -20.578 1 98.38 109 LYS A N 1
ATOM 840 C CA . LYS A 1 109 ? 11.609 -33.844 -21.891 1 98.38 109 LYS A CA 1
ATOM 841 C C . LYS A 1 109 ? 12.266 -32.562 -22.406 1 98.38 109 LYS A C 1
ATOM 843 O O . LYS A 1 109 ? 12.469 -32.406 -23.609 1 98.38 109 LYS A O 1
ATOM 848 N N . ALA A 1 110 ? 12.594 -31.688 -21.484 1 97.81 110 ALA A N 1
ATOM 849 C CA . ALA A 1 110 ? 13.234 -30.438 -21.875 1 97.81 110 ALA A CA 1
ATOM 850 C C . ALA A 1 110 ? 14.734 -30.625 -22.047 1 97.81 110 ALA A C 1
ATOM 852 O O . ALA A 1 110 ? 15.43 -29.703 -22.5 1 97.81 110 ALA A O 1
ATOM 853 N N . LYS A 1 111 ? 15.258 -31.781 -21.656 1 97.25 111 LYS A N 1
ATOM 854 C CA . LYS A 1 111 ? 16.688 -32.094 -21.719 1 97.25 111 LYS A CA 1
ATOM 855 C C . LYS A 1 111 ? 17.5 -31.094 -20.891 1 97.25 111 LYS A C 1
ATOM 857 O O . LYS A 1 111 ? 18.516 -30.594 -21.359 1 97.25 111 LYS A O 1
ATOM 862 N N . VAL A 1 112 ? 17 -30.781 -19.75 1 96.38 112 VAL A N 1
ATOM 863 C CA . VAL A 1 112 ? 17.688 -29.891 -18.828 1 96.38 112 VAL A CA 1
ATOM 864 C C . VAL A 1 112 ? 18.359 -30.703 -17.734 1 96.38 112 VAL A C 1
ATOM 866 O O . VAL A 1 112 ? 17.75 -31.594 -17.125 1 96.38 112 VAL A O 1
ATOM 869 N N . LYS A 1 113 ? 19.656 -30.422 -17.516 1 94.31 113 LYS A N 1
ATOM 870 C CA . LYS A 1 113 ? 20.391 -31.078 -16.453 1 94.31 113 LYS A CA 1
ATOM 871 C C . LYS A 1 113 ? 20.062 -30.484 -15.086 1 94.31 113 LYS A C 1
ATOM 873 O O . LYS A 1 113 ? 19.844 -29.266 -14.977 1 94.31 113 LYS A O 1
ATOM 878 N N . LYS A 1 114 ? 20.125 -31.266 -14.062 1 92.75 114 LYS A N 1
ATOM 879 C CA . LYS A 1 114 ? 19.828 -30.844 -12.695 1 92.75 114 LYS A CA 1
ATOM 880 C C . LYS A 1 114 ? 20.719 -29.672 -12.273 1 92.75 114 LYS A C 1
ATOM 882 O O . LYS A 1 114 ? 20.25 -28.734 -11.617 1 92.75 114 LYS A O 1
ATOM 887 N N . LYS A 1 115 ? 21.953 -29.688 -12.672 1 90.06 115 LYS A N 1
ATOM 888 C CA . LYS A 1 115 ? 22.922 -28.672 -12.258 1 90.06 115 LYS A CA 1
ATOM 889 C C . LYS A 1 115 ? 22.578 -27.312 -12.852 1 90.06 115 LYS A C 1
ATOM 891 O O . LYS A 1 115 ? 23.078 -26.281 -12.391 1 90.06 115 LYS A O 1
ATOM 896 N N . ASP A 1 116 ? 21.781 -27.328 -13.883 1 93 116 ASP A N 1
ATOM 897 C CA . ASP A 1 116 ? 21.438 -26.094 -14.578 1 93 116 ASP A CA 1
ATOM 898 C C . ASP A 1 116 ? 20.141 -25.484 -14.008 1 93 116 ASP A C 1
ATOM 900 O O . ASP A 1 116 ? 19.672 -24.453 -14.492 1 93 116 ASP A O 1
ATOM 904 N N . VAL A 1 117 ? 19.594 -26.125 -12.961 1 95.38 117 VAL A N 1
ATOM 905 C CA . VAL A 1 117 ? 18.359 -25.656 -12.352 1 95.38 117 VAL A CA 1
ATOM 906 C C . VAL A 1 117 ? 18.672 -24.875 -11.078 1 95.38 117 VAL A C 1
ATOM 908 O O . VAL A 1 117 ? 19.297 -25.406 -10.156 1 95.38 117 VAL A O 1
ATOM 911 N N . LEU A 1 118 ? 18.25 -23.594 -11.062 1 94.19 118 LEU A N 1
ATOM 912 C CA . LEU A 1 118 ? 18.5 -22.703 -9.93 1 94.19 118 LEU A CA 1
ATOM 913 C C . LEU A 1 118 ? 17.734 -23.172 -8.695 1 94.19 118 LEU A C 1
ATOM 915 O O . LEU A 1 118 ? 18.234 -23.078 -7.574 1 94.19 118 LEU A O 1
ATOM 919 N N . GLY A 1 119 ? 16.531 -23.703 -8.914 1 96.62 119 GLY A N 1
ATOM 920 C CA . GLY A 1 119 ? 15.656 -24.125 -7.836 1 96.62 119 GLY A CA 1
ATOM 921 C C . GLY A 1 119 ? 14.234 -24.391 -8.297 1 96.62 119 GLY A C 1
ATOM 922 O O . GLY A 1 119 ? 13.922 -24.25 -9.484 1 96.62 119 GLY A O 1
ATOM 923 N N . CYS A 1 120 ? 13.477 -24.859 -7.332 1 97.38 120 CYS A N 1
ATOM 924 C CA . CYS A 1 120 ? 12.062 -25.141 -7.543 1 97.38 120 CYS A CA 1
ATOM 925 C C . CYS A 1 120 ? 11.188 -24.203 -6.73 1 97.38 120 CYS A C 1
ATOM 927 O O . CYS A 1 120 ? 11.375 -24.047 -5.523 1 97.38 120 CYS A O 1
ATOM 929 N N . GLY A 1 121 ? 10.352 -23.453 -7.449 1 97.5 121 GLY A N 1
ATOM 930 C CA . GLY A 1 121 ? 9.336 -22.672 -6.77 1 97.5 121 GLY A CA 1
ATOM 931 C C . GLY A 1 121 ? 8.008 -23.391 -6.645 1 97.5 121 GLY A C 1
ATOM 932 O O . GLY A 1 121 ? 7.504 -23.953 -7.621 1 97.5 121 GLY A O 1
ATOM 933 N N . ILE A 1 122 ? 7.395 -23.391 -5.453 1 96.19 122 ILE A N 1
ATOM 934 C CA . ILE A 1 122 ? 6.086 -23.984 -5.219 1 96.19 122 ILE A CA 1
ATOM 935 C C . ILE A 1 122 ? 5.09 -22.906 -4.797 1 96.19 122 ILE A C 1
ATOM 937 O O . ILE A 1 122 ? 5.363 -22.125 -3.881 1 96.19 122 ILE A O 1
ATOM 941 N N . SER A 1 123 ? 4.02 -22.828 -5.52 1 94.5 123 SER A N 1
ATOM 942 C CA . SER A 1 123 ? 2.904 -21.953 -5.203 1 94.5 123 SER A CA 1
ATOM 943 C C . SER A 1 123 ? 1.729 -22.719 -4.621 1 94.5 123 SER A C 1
ATOM 945 O O . SER A 1 123 ? 1.347 -23.766 -5.148 1 94.5 123 SER A O 1
ATOM 947 N N . PHE A 1 124 ? 1.161 -22.266 -3.541 1 83.5 124 PHE A N 1
ATOM 948 C CA . PHE A 1 124 ? 0.02 -22.938 -2.924 1 83.5 124 PHE A CA 1
ATOM 949 C C . PHE A 1 124 ? -1.027 -21.922 -2.486 1 83.5 124 PHE A C 1
ATOM 951 O O . PHE A 1 124 ? -0.702 -20.766 -2.221 1 83.5 124 PHE A O 1
ATOM 958 N N . PRO A 1 125 ? -2.311 -22.422 -2.52 1 82.69 125 PRO A N 1
ATOM 959 C CA . PRO A 1 125 ? -3.367 -21.516 -2.051 1 82.69 125 PRO A CA 1
ATOM 960 C C . PRO A 1 125 ? -3.369 -21.359 -0.532 1 82.69 125 PRO A C 1
ATOM 962 O O . PRO A 1 125 ? -3.68 -22.297 0.196 1 82.69 125 PRO A O 1
ATOM 965 N N . GLY A 1 126 ? -2.791 -20.328 0.035 1 74.75 126 GLY A N 1
ATOM 966 C CA . GLY A 1 126 ? -2.812 -20.109 1.474 1 74.75 126 GLY A CA 1
ATOM 967 C C . GLY A 1 126 ? -2.061 -18.875 1.905 1 74.75 126 GLY A C 1
ATOM 968 O O . GLY A 1 126 ? -1.684 -18.047 1.07 1 74.75 126 GLY A O 1
ATOM 969 N N . HIS A 1 127 ? -2.17 -18.688 3.273 1 66.38 127 HIS A N 1
ATOM 970 C CA . HIS A 1 127 ? -1.521 -17.5 3.826 1 66.38 127 HIS A CA 1
ATOM 971 C C . HIS A 1 127 ? -0.402 -17.875 4.789 1 66.38 127 HIS A C 1
ATOM 973 O O . HIS A 1 127 ? -0.397 -18.984 5.332 1 66.38 127 HIS A O 1
ATOM 979 N N . PHE A 1 128 ? 0.542 -16.984 4.699 1 60.78 128 PHE A N 1
ATOM 980 C CA . PHE A 1 128 ? 1.635 -17.172 5.645 1 60.78 128 PHE A CA 1
ATOM 981 C C . PHE A 1 128 ? 1.24 -16.688 7.031 1 60.78 128 PHE A C 1
ATOM 983 O O . PHE A 1 128 ? 0.577 -15.648 7.164 1 60.78 128 PHE A O 1
ATOM 990 N N . LYS A 1 129 ? 1.018 -17.594 7.98 1 58.56 129 LYS A N 1
ATOM 991 C CA . LYS A 1 129 ? 0.863 -17.125 9.359 1 58.56 129 LYS A CA 1
ATOM 992 C C . LYS A 1 129 ? 2.215 -17 10.055 1 58.56 129 LYS A C 1
ATOM 994 O O . LYS A 1 129 ? 3.211 -17.547 9.586 1 58.56 129 LYS A O 1
ATOM 999 N N . ARG A 1 130 ? 2.182 -16.062 11.016 1 55.16 130 ARG A N 1
ATOM 1000 C CA . ARG A 1 130 ? 3.346 -16.094 11.891 1 55.16 130 ARG A CA 1
ATOM 1001 C C . ARG A 1 130 ? 3.678 -17.531 12.297 1 55.16 130 ARG A C 1
ATOM 1003 O O . ARG A 1 130 ? 4.852 -17.891 12.414 1 55.16 130 ARG A O 1
ATOM 1010 N N . ASP A 1 131 ? 2.482 -18.219 12.5 1 52.03 131 ASP A N 1
ATOM 1011 C CA . ASP A 1 131 ? 2.736 -19.609 12.852 1 52.03 131 ASP A CA 1
ATOM 1012 C C . ASP A 1 131 ? 2.715 -20.5 11.609 1 52.03 131 ASP A C 1
ATOM 1014 O O . ASP A 1 131 ? 1.688 -20.609 10.938 1 52.03 131 ASP A O 1
ATOM 1018 N N . ARG A 1 132 ? 3.734 -20.672 11.07 1 50.97 132 ARG A N 1
ATOM 1019 C CA . ARG A 1 132 ? 4.012 -21.391 9.82 1 50.97 132 ARG A CA 1
ATOM 1020 C C . ARG A 1 132 ? 3.17 -22.656 9.719 1 50.97 132 ARG A C 1
ATOM 1022 O O . ARG A 1 132 ? 3.014 -23.203 8.625 1 50.97 132 ARG A O 1
ATOM 1029 N N . GLY A 1 133 ? 2.543 -23.125 10.773 1 50.03 133 GLY A N 1
ATOM 1030 C CA . GLY A 1 133 ? 1.873 -24.422 10.703 1 50.03 133 GLY A CA 1
ATOM 1031 C C . GLY A 1 133 ? 0.465 -24.328 10.148 1 50.03 133 GLY A C 1
ATOM 1032 O O . GLY A 1 133 ? -0.167 -25.359 9.883 1 50.03 133 GLY A O 1
ATOM 1033 N N . HIS A 1 134 ? -0.04 -23.141 9.984 1 56.22 134 HIS A N 1
ATOM 1034 C CA . HIS A 1 134 ? -1.427 -23.094 9.531 1 56.22 134 HIS A CA 1
ATOM 1035 C C . HIS A 1 134 ? -1.563 -22.281 8.25 1 56.22 134 HIS A C 1
ATOM 1037 O O . HIS A 1 134 ? -2.1 -21.172 8.273 1 56.22 134 HIS A O 1
ATOM 1043 N N . VAL A 1 135 ? -1.077 -22.984 7.148 1 57.19 135 VAL A N 1
ATOM 1044 C CA . VAL A 1 135 ? -0.892 -22.203 5.934 1 57.19 135 VAL A CA 1
ATOM 1045 C C . VAL A 1 135 ? -2.133 -22.312 5.051 1 57.19 135 VAL A C 1
ATOM 1047 O O . VAL A 1 135 ? -2.488 -21.359 4.344 1 57.19 135 VAL A O 1
ATOM 1050 N N . PHE A 1 136 ? -2.949 -23.469 5.285 1 57.34 136 PHE A N 1
ATOM 1051 C CA . PHE A 1 136 ? -3.959 -23.703 4.262 1 57.34 136 PHE A CA 1
ATOM 1052 C C . PHE A 1 136 ? -5.359 -23.5 4.828 1 57.34 136 PHE A C 1
ATOM 1054 O O . PHE A 1 136 ? -5.711 -24.094 5.848 1 57.34 136 PHE A O 1
ATOM 1061 N N . ARG A 1 137 ? -6.105 -22.547 4.203 1 63.41 137 ARG A N 1
ATOM 1062 C CA . ARG A 1 137 ? -7.398 -22.25 4.816 1 63.41 137 ARG A CA 1
ATOM 1063 C C . ARG A 1 137 ? -8.531 -22.406 3.809 1 63.41 137 ARG A C 1
ATOM 1065 O O . ARG A 1 137 ? -9.586 -21.781 3.953 1 63.41 137 ARG A O 1
ATOM 1072 N N . ILE A 1 138 ? -8.242 -23.156 2.775 1 69.81 138 ILE A N 1
ATOM 1073 C CA . ILE A 1 138 ? -9.367 -23.375 1.877 1 69.81 138 ILE A CA 1
ATOM 1074 C C . ILE A 1 138 ? -9.953 -24.766 2.137 1 69.81 138 ILE A C 1
ATOM 1076 O O . ILE A 1 138 ? -9.242 -25.688 2.545 1 69.81 138 ILE A O 1
ATOM 1080 N N . ARG A 1 139 ? -11.203 -24.875 1.881 1 72.44 139 ARG A N 1
ATOM 1081 C CA . ARG A 1 139 ? -12 -26.047 2.193 1 72.44 139 ARG A CA 1
ATOM 1082 C C . ARG A 1 139 ? -11.367 -27.312 1.604 1 72.44 1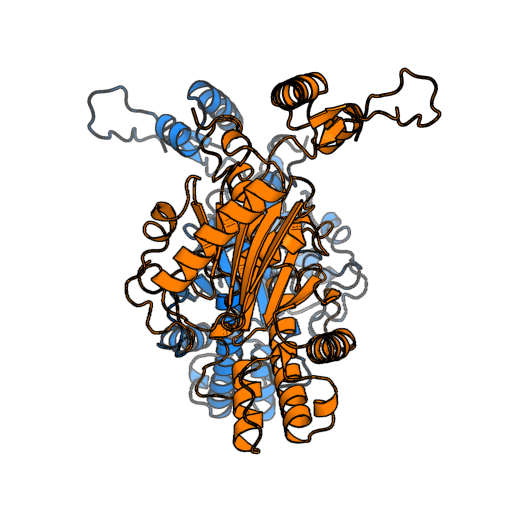39 ARG A C 1
ATOM 1084 O O . ARG A 1 139 ? -11.32 -28.344 2.262 1 72.44 139 ARG A O 1
ATOM 1091 N N . GLN A 1 140 ? -10.836 -27.203 0.392 1 77.31 140 GLN A N 1
ATOM 1092 C CA . GLN A 1 140 ? -10.328 -28.359 -0.342 1 77.31 140 GLN A CA 1
ATOM 1093 C C . GLN A 1 140 ? -9.055 -28.891 0.297 1 77.31 140 GLN A C 1
ATOM 1095 O O . GLN A 1 140 ? -8.75 -30.078 0.183 1 77.31 140 GLN A O 1
ATOM 1100 N N . PHE A 1 141 ? -8.352 -28.016 1.067 1 80.19 141 PHE A N 1
ATOM 1101 C CA . PHE A 1 141 ? -7.07 -28.406 1.637 1 80.19 141 PHE A CA 1
ATOM 1102 C C . PHE A 1 141 ? -7.117 -28.375 3.16 1 80.19 141 PHE A C 1
ATOM 1104 O O . PHE A 1 141 ? -6.09 -28.203 3.814 1 80.19 141 PHE A O 1
ATOM 1111 N N . GLU A 1 142 ? -8.195 -28.484 3.723 1 75.62 142 GLU A N 1
ATOM 1112 C CA . GLU A 1 142 ? -8.422 -28.391 5.164 1 75.62 142 GLU A CA 1
ATOM 1113 C C . GLU A 1 142 ? -7.637 -29.469 5.914 1 75.62 142 GLU A C 1
ATOM 1115 O O . GLU A 1 142 ? -7.301 -29.297 7.086 1 75.62 142 GLU A O 1
ATOM 1120 N N . SER A 1 143 ? -7.297 -30.578 5.227 1 76.75 143 SER A N 1
ATOM 1121 C CA . SER A 1 143 ? -6.621 -31.703 5.863 1 76.75 143 SER A CA 1
ATOM 1122 C C . SER A 1 143 ? -5.129 -31.422 6.027 1 76.75 143 SER A C 1
ATOM 1124 O O . SER A 1 143 ? -4.414 -32.219 6.652 1 76.75 143 SER A O 1
ATOM 1126 N N . TRP A 1 144 ? -4.613 -30.25 5.527 1 80.25 144 TRP A N 1
ATOM 1127 C CA . TRP A 1 144 ? -3.193 -29.938 5.605 1 80.25 144 TRP A CA 1
ATOM 1128 C C . TRP A 1 144 ? -2.855 -29.281 6.945 1 80.25 144 TRP A C 1
ATOM 1130 O O . TRP A 1 144 ? -2.229 -28.234 6.992 1 80.25 144 TRP A O 1
ATOM 1140 N N . HIS A 1 145 ? -3.23 -29.797 8.023 1 72.94 145 HIS A N 1
ATOM 1141 C CA . HIS A 1 145 ? -3.143 -29.172 9.336 1 72.94 145 HIS A CA 1
ATOM 1142 C C . HIS A 1 145 ? -1.697 -29.094 9.82 1 72.94 145 HIS A C 1
ATOM 1144 O O . HIS A 1 145 ? -1.317 -28.141 10.5 1 72.94 145 HIS A O 1
ATOM 1150 N N . ASP A 1 146 ? -0.831 -29.938 9.422 1 75 146 ASP A N 1
ATOM 1151 C CA . ASP A 1 146 ? 0.486 -30.016 10.047 1 75 146 ASP A CA 1
ATOM 1152 C C . ASP A 1 146 ? 1.597 -29.891 9.008 1 75 146 ASP A C 1
ATOM 1154 O O . ASP A 1 146 ? 2.705 -30.391 9.203 1 75 146 ASP A O 1
ATOM 1158 N N . ILE A 1 147 ? 1.236 -29.141 8.039 1 81.62 147 ILE A N 1
ATOM 1159 C CA . ILE A 1 147 ? 2.256 -29.047 7.004 1 81.62 147 ILE A CA 1
ATOM 1160 C C . ILE A 1 147 ? 3.154 -27.844 7.27 1 81.62 147 ILE A C 1
ATOM 1162 O O . ILE A 1 147 ? 2.67 -26.719 7.426 1 81.62 147 ILE A O 1
ATOM 1166 N N . ASP A 1 148 ? 4.391 -28.078 7.438 1 82.88 148 ASP A N 1
ATOM 1167 C CA . ASP A 1 148 ? 5.418 -27.047 7.496 1 82.88 148 ASP A CA 1
ATOM 1168 C C . ASP A 1 148 ? 6.016 -26.797 6.113 1 82.88 148 ASP A C 1
ATOM 1170 O O . ASP A 1 148 ? 6.859 -27.562 5.645 1 82.88 148 ASP A O 1
ATOM 1174 N N . VAL A 1 149 ? 5.648 -25.703 5.488 1 83.06 149 VAL A N 1
ATOM 1175 C CA . VAL A 1 149 ? 5.98 -25.422 4.094 1 83.06 149 VAL A CA 1
ATOM 1176 C C . VAL A 1 149 ? 7.488 -25.234 3.949 1 83.06 149 VAL A C 1
ATOM 1178 O O . VAL A 1 149 ? 8.055 -25.453 2.875 1 83.06 149 VAL A O 1
ATOM 1181 N N . ASP A 1 150 ? 8.117 -24.922 4.992 1 81.06 150 ASP A N 1
ATOM 1182 C CA . ASP A 1 150 ? 9.562 -24.703 4.941 1 81.06 150 ASP A CA 1
ATOM 1183 C C . ASP A 1 150 ? 10.312 -26.031 4.906 1 81.06 150 ASP A C 1
ATOM 1185 O O . ASP A 1 150 ? 11.414 -26.109 4.363 1 81.06 150 ASP A O 1
ATOM 1189 N N . LYS A 1 151 ? 9.695 -27.031 5.418 1 87.94 151 LYS A N 1
ATOM 1190 C CA . LYS A 1 151 ? 10.43 -28.281 5.621 1 87.94 151 LYS A CA 1
ATOM 1191 C C . LYS A 1 151 ? 9.852 -29.406 4.77 1 87.94 151 LYS A C 1
ATOM 1193 O O . LYS A 1 151 ? 10.586 -30.234 4.238 1 87.94 151 LYS A O 1
ATOM 1198 N N . ASP A 1 152 ? 8.602 -29.344 4.57 1 90.5 152 ASP A N 1
ATOM 1199 C CA . ASP A 1 152 ? 7.918 -30.547 4.105 1 90.5 152 ASP A CA 1
ATOM 1200 C C . ASP A 1 152 ? 7.965 -30.656 2.582 1 90.5 152 ASP A C 1
ATOM 1202 O O . ASP A 1 152 ? 7.781 -31.734 2.023 1 90.5 152 ASP A O 1
ATOM 1206 N N . PHE A 1 153 ? 8.227 -29.578 1.894 1 92.94 153 PHE A N 1
ATOM 1207 C CA . PHE A 1 153 ? 8.273 -29.609 0.437 1 92.94 153 PHE A CA 1
ATOM 1208 C C . PHE A 1 153 ? 9.617 -30.141 -0.045 1 92.94 153 PHE A C 1
ATOM 1210 O O . PHE A 1 153 ? 9.68 -30.875 -1.037 1 92.94 153 PHE A O 1
ATOM 1217 N N . GLN A 1 154 ? 10.656 -29.875 0.651 1 95 154 GLN A N 1
ATOM 1218 C CA . GLN A 1 154 ? 12.031 -30.078 0.224 1 95 154 GLN A CA 1
ATOM 1219 C C . GLN A 1 154 ? 12.305 -31.547 -0.07 1 95 154 GLN A C 1
ATOM 1221 O O . GLN A 1 154 ? 12.922 -31.875 -1.085 1 95 154 GLN A O 1
ATOM 1226 N N . PRO A 1 155 ? 11.789 -32.5 0.713 1 96.19 155 PRO A N 1
ATOM 1227 C CA . PRO A 1 155 ? 12.133 -33.906 0.509 1 96.19 155 PRO A CA 1
ATOM 1228 C C . PRO A 1 155 ? 11.656 -34.438 -0.84 1 96.19 155 PRO A C 1
ATOM 1230 O O . PRO A 1 155 ? 12.148 -35.5 -1.305 1 96.19 155 PRO A O 1
ATOM 1233 N N . TYR A 1 156 ? 10.812 -33.781 -1.485 1 96.81 156 TYR A N 1
ATOM 1234 C CA . TYR A 1 156 ? 10.227 -34.312 -2.715 1 96.81 156 TYR A CA 1
ATOM 1235 C C . TYR A 1 156 ? 11.023 -33.844 -3.934 1 96.81 156 TYR A C 1
ATOM 1237 O O . TYR A 1 156 ? 10.828 -34.375 -5.039 1 96.81 156 TYR A O 1
ATOM 1245 N N . PHE A 1 157 ? 11.93 -32.938 -3.744 1 95.62 157 PHE A N 1
ATOM 1246 C CA . PHE A 1 157 ? 12.656 -32.344 -4.875 1 95.62 157 PHE A CA 1
ATOM 1247 C C . PHE A 1 157 ? 14.164 -32.375 -4.621 1 95.62 157 PHE A C 1
ATOM 1249 O O . PHE A 1 157 ? 14.609 -32.188 -3.492 1 95.62 157 PHE A O 1
ATOM 1256 N N . ASP A 1 158 ? 14.945 -32.531 -5.699 1 91.5 158 ASP A N 1
ATOM 1257 C CA . ASP A 1 158 ? 16.391 -32.594 -5.613 1 91.5 158 ASP A CA 1
ATOM 1258 C C . ASP A 1 158 ? 17.047 -31.234 -5.82 1 91.5 158 ASP A C 1
ATOM 1260 O O . ASP A 1 158 ? 18.219 -31.156 -6.195 1 91.5 158 ASP A O 1
ATOM 1264 N N . PHE A 1 159 ? 16.219 -30.203 -5.699 1 91.75 159 PHE A N 1
ATOM 1265 C CA . PHE A 1 159 ? 16.625 -28.812 -5.844 1 91.75 159 PHE A CA 1
ATOM 1266 C C . PHE A 1 159 ? 16.234 -28 -4.621 1 91.75 159 PHE A C 1
ATOM 1268 O O . PHE A 1 159 ? 15.359 -28.406 -3.857 1 91.75 159 PHE A O 1
ATOM 1275 N N . PRO A 1 160 ? 17.047 -26.875 -4.375 1 94.19 160 PRO A N 1
ATOM 1276 C CA . PRO A 1 160 ? 16.484 -25.969 -3.373 1 94.19 160 PRO A CA 1
ATOM 1277 C C . PRO A 1 160 ? 15.031 -25.578 -3.662 1 94.19 160 PRO A C 1
ATOM 1279 O O . PRO A 1 160 ? 14.688 -25.266 -4.801 1 94.19 160 PRO A O 1
ATOM 1282 N N . VAL A 1 161 ? 14.18 -25.688 -2.627 1 95.5 161 VAL A N 1
ATOM 1283 C CA . VAL A 1 161 ? 12.758 -25.406 -2.803 1 95.5 161 VAL A CA 1
ATOM 1284 C C . VAL A 1 161 ? 12.406 -24.078 -2.129 1 95.5 161 VAL A C 1
ATOM 1286 O O . VAL A 1 161 ? 12.805 -23.828 -0.988 1 95.5 161 VAL A O 1
ATOM 1289 N N . PHE A 1 162 ? 11.805 -23.219 -2.908 1 93.25 162 PHE A N 1
ATOM 1290 C CA . PHE A 1 162 ? 11.227 -21.984 -2.412 1 93.25 162 PHE A CA 1
ATOM 1291 C C . PHE A 1 162 ? 9.711 -21.984 -2.572 1 93.25 162 PHE A C 1
ATOM 1293 O O . PHE A 1 162 ? 9.172 -22.75 -3.385 1 93.25 162 PHE A O 1
ATOM 1300 N N . HIS A 1 163 ? 9.07 -21.25 -1.729 1 91.62 163 HIS A N 1
ATOM 1301 C CA . HIS A 1 163 ? 7.613 -21.266 -1.819 1 91.62 163 HIS A CA 1
ATOM 1302 C C . HIS A 1 163 ? 7.031 -19.875 -1.567 1 91.62 163 HIS A C 1
ATOM 1304 O O . HIS A 1 163 ? 7.676 -19.031 -0.944 1 91.62 163 HIS A O 1
ATOM 1310 N N . GLU A 1 164 ? 5.863 -19.594 -2.113 1 89.94 164 GLU A N 1
ATOM 1311 C CA . GLU A 1 164 ? 5.039 -18.406 -1.924 1 89.94 164 GLU A CA 1
ATOM 1312 C C . GLU A 1 164 ? 3.555 -18.75 -2.053 1 89.94 164 GLU A C 1
ATOM 1314 O O . GLU A 1 164 ? 3.189 -19.75 -2.654 1 89.94 164 GLU A O 1
ATOM 1319 N N . ASN A 1 165 ? 2.738 -17.891 -1.457 1 88.88 165 ASN A N 1
ATOM 1320 C CA . ASN A 1 165 ? 1.31 -18.031 -1.712 1 88.88 165 ASN A CA 1
ATOM 1321 C C . ASN A 1 165 ? 0.962 -17.703 -3.158 1 88.88 165 ASN A C 1
ATOM 1323 O O . ASN A 1 165 ? 1.766 -17.094 -3.867 1 88.88 165 ASN A O 1
ATOM 1327 N N . ASP A 1 166 ? -0.144 -18.125 -3.613 1 90.38 166 ASP A N 1
ATOM 1328 C CA . ASP A 1 166 ? -0.525 -18.031 -5.02 1 90.38 166 ASP A CA 1
ATOM 1329 C C . ASP A 1 166 ? -0.583 -16.578 -5.477 1 90.38 166 ASP A C 1
ATOM 1331 O O . ASP A 1 166 ? -0.127 -16.25 -6.574 1 90.38 166 ASP A O 1
ATOM 1335 N N . GLY A 1 167 ? -1.138 -15.68 -4.664 1 91 167 GLY A N 1
ATOM 1336 C CA . GLY A 1 167 ? -1.162 -14.273 -5.035 1 91 167 GLY A CA 1
ATOM 1337 C C . GLY A 1 167 ? 0.217 -13.711 -5.309 1 91 167 GLY A C 1
ATOM 1338 O O . GLY A 1 167 ? 0.444 -13.086 -6.352 1 91 167 GLY A O 1
ATOM 1339 N N . ASN A 1 168 ? 1.135 -13.969 -4.398 1 91.88 168 ASN A N 1
ATOM 1340 C CA . ASN A 1 168 ? 2.504 -13.484 -4.551 1 91.88 168 ASN A CA 1
ATOM 1341 C C . ASN A 1 168 ? 3.195 -14.133 -5.746 1 91.88 168 ASN A C 1
ATOM 1343 O O . ASN A 1 168 ? 4.023 -13.5 -6.406 1 91.88 168 ASN A O 1
ATOM 1347 N N . THR A 1 169 ? 2.816 -15.312 -6.016 1 92.94 169 THR A N 1
ATOM 1348 C CA . THR A 1 169 ? 3.443 -16.047 -7.113 1 92.94 169 THR A CA 1
ATOM 1349 C C . THR A 1 169 ? 3 -15.477 -8.461 1 92.94 169 THR A C 1
ATOM 1351 O O . THR A 1 169 ? 3.832 -15.203 -9.328 1 92.94 169 THR A O 1
ATOM 1354 N N . VAL A 1 170 ? 1.75 -15.273 -8.562 1 92.81 170 VAL A N 1
ATOM 1355 C CA . VAL A 1 170 ? 1.23 -14.891 -9.867 1 92.81 170 VAL A CA 1
ATOM 1356 C C . VAL A 1 170 ? 1.626 -13.445 -10.18 1 92.81 170 VAL A C 1
ATOM 1358 O O . VAL A 1 170 ? 1.845 -13.094 -11.336 1 92.81 170 VAL A O 1
ATOM 1361 N N . ILE A 1 171 ? 1.738 -12.578 -9.172 1 95 171 ILE A N 1
ATOM 1362 C CA . ILE A 1 171 ? 2.115 -11.195 -9.445 1 95 171 ILE A CA 1
ATOM 1363 C C . ILE A 1 171 ? 3.566 -11.148 -9.922 1 95 171 ILE A C 1
ATOM 1365 O O . ILE A 1 171 ? 3.947 -10.25 -10.68 1 95 171 ILE A O 1
ATOM 1369 N N . LEU A 1 172 ? 4.371 -12.102 -9.508 1 94.31 172 LEU A N 1
ATOM 1370 C CA . LEU A 1 172 ? 5.742 -12.188 -10 1 94.31 172 LEU A CA 1
ATOM 1371 C C . LEU A 1 172 ? 5.766 -12.453 -11.5 1 94.31 172 LEU A C 1
ATOM 1373 O O . LEU A 1 172 ? 6.59 -11.891 -12.227 1 94.31 172 LEU A O 1
ATOM 1377 N N . SER A 1 173 ? 4.867 -13.312 -11.945 1 93.81 173 SER A N 1
ATOM 1378 C CA . SER A 1 173 ? 4.793 -13.547 -13.383 1 93.81 173 SER A CA 1
ATOM 1379 C C . SER A 1 173 ? 4.406 -12.273 -14.133 1 93.81 173 SER A C 1
ATOM 1381 O O . SER A 1 173 ? 4.934 -12 -15.211 1 93.81 173 SER A O 1
ATOM 1383 N N . GLU A 1 174 ? 3.477 -11.492 -13.555 1 94.81 174 GLU A N 1
ATOM 1384 C CA . GLU A 1 174 ? 3.092 -10.219 -14.156 1 94.81 174 GLU A CA 1
ATOM 1385 C C . GLU A 1 174 ? 4.254 -9.234 -14.156 1 94.81 174 GLU A C 1
ATOM 1387 O O . GLU A 1 174 ? 4.469 -8.516 -15.133 1 94.81 174 GLU A O 1
ATOM 1392 N N . LEU A 1 175 ? 4.969 -9.234 -13.023 1 94.25 175 LEU A N 1
ATOM 1393 C CA . LEU A 1 175 ? 6.098 -8.328 -12.836 1 94.25 175 LEU A CA 1
ATOM 1394 C C . LEU A 1 175 ? 7.188 -8.602 -13.867 1 94.25 175 LEU A C 1
ATOM 1396 O O . LEU A 1 175 ? 7.738 -7.664 -14.453 1 94.25 175 LEU A O 1
ATOM 1400 N N . TYR A 1 176 ? 7.402 -9.859 -14.18 1 92.19 176 TYR A N 1
ATOM 1401 C CA . TYR A 1 176 ? 8.555 -10.219 -15 1 92.19 176 TYR A CA 1
ATOM 1402 C C . TYR A 1 176 ? 8.141 -10.398 -16.453 1 92.19 176 TYR A C 1
ATOM 1404 O O . TYR A 1 176 ? 8.906 -10.086 -17.375 1 92.19 176 TYR A O 1
ATOM 1412 N N . TYR A 1 177 ? 6.945 -10.914 -16.672 1 92.31 177 TYR A N 1
ATOM 1413 C CA . TYR A 1 177 ? 6.656 -11.406 -18.016 1 92.31 177 TYR A CA 1
ATOM 1414 C C . TYR A 1 177 ? 5.336 -10.844 -18.531 1 92.31 177 TYR A C 1
ATOM 1416 O O . TYR A 1 177 ? 5 -11 -19.703 1 92.31 177 TYR A O 1
ATOM 1424 N N . GLY A 1 178 ? 4.566 -10.195 -17.703 1 93.25 178 GLY A N 1
ATOM 1425 C CA . GLY A 1 178 ? 3.227 -9.773 -18.062 1 93.25 178 GLY A CA 1
ATOM 1426 C C . GLY A 1 178 ? 3.068 -8.266 -18.109 1 93.25 178 GLY A C 1
ATOM 1427 O O . GLY A 1 178 ? 3.973 -7.555 -18.547 1 93.25 178 GLY A O 1
ATOM 1428 N N . ALA A 1 179 ? 1.893 -7.797 -17.703 1 89 179 ALA A N 1
ATOM 1429 C CA . ALA A 1 179 ? 1.511 -6.391 -17.781 1 89 179 ALA A CA 1
ATOM 1430 C C . ALA A 1 179 ? 2.344 -5.543 -16.828 1 89 179 ALA A C 1
ATOM 1432 O O . ALA A 1 179 ? 2.471 -4.332 -17 1 89 179 ALA A O 1
ATOM 1433 N N . GLY A 1 180 ? 2.928 -6.117 -15.859 1 90.75 180 GLY A N 1
ATOM 1434 C CA . GLY A 1 180 ? 3.664 -5.402 -14.836 1 90.75 180 GLY A CA 1
ATOM 1435 C C . GLY A 1 180 ? 5.078 -5.047 -15.25 1 90.75 180 GLY A C 1
ATOM 1436 O O . GLY A 1 180 ? 5.785 -4.34 -14.531 1 90.75 180 GLY A O 1
ATOM 1437 N N . ARG A 1 181 ? 5.496 -5.5 -16.391 1 89.56 181 ARG A N 1
ATOM 1438 C CA . ARG A 1 181 ? 6.883 -5.32 -16.812 1 89.56 181 ARG A CA 1
ATOM 1439 C C . ARG A 1 181 ? 7.238 -3.842 -16.922 1 89.56 181 ARG A C 1
ATOM 1441 O O . ARG A 1 181 ? 8.391 -3.461 -16.703 1 89.56 181 ARG A O 1
ATOM 1448 N N . SER A 1 182 ? 6.25 -3.025 -17.203 1 90.88 182 SER A N 1
ATOM 1449 C CA . SER A 1 182 ? 6.531 -1.609 -17.422 1 90.88 182 SER A CA 1
ATOM 1450 C C . SER A 1 182 ? 5.891 -0.751 -16.328 1 90.88 182 SER A C 1
ATOM 1452 O O . SER A 1 182 ? 5.734 0.459 -16.5 1 90.88 182 SER A O 1
ATOM 1454 N N . ILE A 1 183 ? 5.453 -1.357 -15.305 1 94.12 183 ILE A N 1
ATOM 1455 C CA . ILE A 1 183 ? 4.754 -0.638 -14.242 1 94.12 183 ILE A CA 1
ATOM 1456 C C . ILE A 1 183 ? 5.535 -0.761 -12.938 1 94.12 183 ILE A C 1
ATOM 1458 O O . ILE A 1 183 ? 5.887 -1.866 -12.516 1 94.12 183 ILE A O 1
ATOM 1462 N N . ARG A 1 184 ? 5.797 0.317 -12.273 1 94.31 184 ARG A N 1
ATOM 1463 C CA . ARG A 1 184 ? 6.629 0.347 -11.07 1 94.31 184 ARG A CA 1
ATOM 1464 C C . ARG A 1 184 ? 5.832 -0.086 -9.844 1 94.31 184 ARG A C 1
ATOM 1466 O O . ARG A 1 184 ? 6.379 -0.723 -8.945 1 94.31 184 ARG A O 1
ATOM 1473 N N . ASN A 1 185 ? 4.621 0.372 -9.781 1 96.38 185 ASN A N 1
ATOM 1474 C CA . ASN A 1 185 ? 3.705 0.074 -8.688 1 96.38 185 ASN A CA 1
ATOM 1475 C C . ASN A 1 185 ? 2.371 -0.457 -9.203 1 96.38 185 ASN A C 1
ATOM 1477 O O . ASN A 1 185 ? 1.707 0.197 -10.008 1 96.38 185 ASN A O 1
ATOM 1481 N N . PHE A 1 186 ? 2.006 -1.646 -8.797 1 97.06 186 PHE A N 1
ATOM 1482 C CA . PHE A 1 186 ? 0.707 -2.17 -9.203 1 97.06 186 PHE A CA 1
ATOM 1483 C C . PHE A 1 186 ? 0.207 -3.211 -8.211 1 97.06 186 PHE A C 1
ATOM 1485 O O . PHE A 1 186 ? 0.965 -3.674 -7.355 1 97.06 186 PHE A O 1
ATOM 1492 N N . ALA A 1 187 ? -1.049 -3.49 -8.227 1 97.62 187 ALA A N 1
ATOM 1493 C CA . ALA A 1 187 ? -1.705 -4.5 -7.398 1 97.62 187 ALA A CA 1
ATOM 1494 C C . ALA A 1 187 ? -2.406 -5.547 -8.258 1 97.62 187 ALA A C 1
ATOM 1496 O O . ALA A 1 187 ? -2.713 -5.293 -9.422 1 97.62 187 ALA A O 1
ATOM 1497 N N . MET A 1 188 ? -2.51 -6.633 -7.707 1 97.62 188 MET A N 1
ATOM 1498 C CA . MET A 1 188 ? -3.246 -7.715 -8.359 1 97.62 188 MET A CA 1
ATOM 1499 C C . MET A 1 188 ? -4.371 -8.219 -7.465 1 97.62 188 MET A C 1
ATOM 1501 O O . MET A 1 188 ? -4.188 -8.383 -6.258 1 97.62 188 MET A O 1
ATOM 1505 N N . ILE A 1 189 ? -5.516 -8.344 -8 1 97.56 189 ILE A N 1
ATOM 1506 C CA . ILE A 1 189 ? -6.637 -9.055 -7.387 1 97.56 189 ILE A CA 1
ATOM 1507 C C . ILE A 1 189 ? -6.801 -10.422 -8.047 1 97.56 189 ILE A C 1
ATOM 1509 O O . ILE A 1 189 ? -7.012 -10.516 -9.258 1 97.56 189 ILE A O 1
ATOM 1513 N N . TRP A 1 190 ? -6.605 -11.453 -7.262 1 96.5 190 TRP A N 1
ATOM 1514 C CA . TRP A 1 190 ? -6.543 -12.836 -7.727 1 96.5 190 TRP A CA 1
ATOM 1515 C C . TRP A 1 190 ? -7.809 -13.602 -7.34 1 96.5 190 TRP A C 1
ATOM 1517 O O . TRP A 1 190 ? -8.055 -13.844 -6.16 1 96.5 190 TRP A O 1
ATOM 1527 N N . LEU A 1 191 ? -8.625 -13.945 -8.375 1 96.69 191 LEU A N 1
ATOM 1528 C CA . LEU A 1 191 ? -9.938 -14.547 -8.156 1 96.69 191 LEU A CA 1
ATOM 1529 C C . LEU A 1 191 ? -9.938 -16.016 -8.555 1 96.69 191 LEU A C 1
ATOM 1531 O O . LEU A 1 191 ? -9.883 -16.344 -9.742 1 96.69 191 LEU A O 1
ATOM 1535 N N . THR A 1 192 ? -9.938 -16.859 -7.629 1 94.06 192 THR A N 1
ATOM 1536 C CA . THR A 1 192 ? -10.023 -18.297 -7.789 1 94.06 192 THR A CA 1
ATOM 1537 C C . THR A 1 192 ? -11.219 -18.859 -7.023 1 94.06 192 THR A C 1
ATOM 1539 O O . THR A 1 192 ? -12.305 -18.281 -7.043 1 94.06 192 THR A O 1
ATO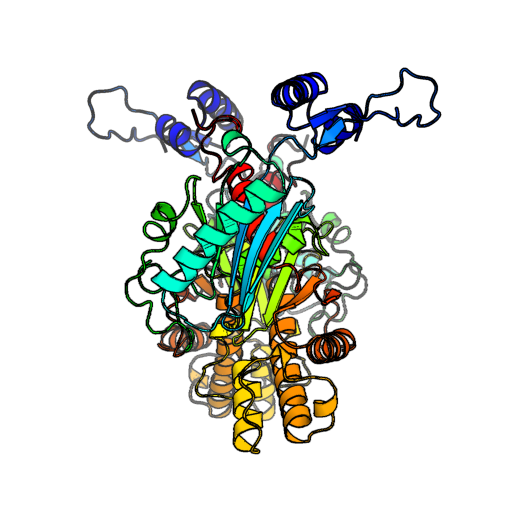M 1542 N N . TYR A 1 193 ? -11.039 -20.031 -6.367 1 91.75 193 TYR A N 1
ATOM 1543 C CA . TYR A 1 193 ? -12.102 -20.469 -5.469 1 91.75 193 TYR A CA 1
ATOM 1544 C C . TYR A 1 193 ? -12.25 -19.516 -4.293 1 91.75 193 TYR A C 1
ATOM 1546 O O . TYR A 1 193 ? -13.336 -19.375 -3.73 1 91.75 193 TYR A O 1
ATOM 1554 N N . GLY A 1 194 ? -11.141 -18.875 -3.949 1 90.69 194 GLY A N 1
ATOM 1555 C CA . GLY A 1 194 ? -11.133 -17.766 -2.998 1 90.69 194 GLY A CA 1
ATOM 1556 C C . GLY A 1 194 ? -10.789 -16.438 -3.635 1 90.69 194 GLY A C 1
ATOM 1557 O O . GLY A 1 194 ? -10.891 -16.281 -4.852 1 90.69 194 GLY A O 1
ATOM 1558 N N . ILE A 1 195 ? -10.547 -15.43 -2.816 1 92.38 195 ILE A N 1
ATOM 1559 C CA . ILE A 1 195 ? -10.078 -14.117 -3.25 1 92.38 195 ILE A CA 1
ATOM 1560 C C . ILE A 1 195 ? -8.75 -13.789 -2.57 1 92.38 195 ILE A C 1
ATOM 1562 O O . ILE A 1 195 ? -8.602 -13.977 -1.361 1 92.38 195 ILE A O 1
ATOM 1566 N N . GLY A 1 196 ? -7.746 -13.422 -3.383 1 92.06 196 GLY A N 1
ATOM 1567 C CA . GLY A 1 196 ? -6.445 -12.992 -2.904 1 92.06 196 GLY A CA 1
ATOM 1568 C C . GLY A 1 196 ? -5.863 -11.844 -3.711 1 92.06 196 GLY A C 1
ATOM 1569 O O . GLY A 1 196 ? -6.594 -11.133 -4.402 1 92.06 196 GLY A O 1
ATOM 1570 N N . GLY A 1 197 ? -4.605 -11.703 -3.5 1 94.75 197 GLY A N 1
ATOM 1571 C CA . GLY A 1 197 ? -3.918 -10.656 -4.242 1 94.75 197 GLY A CA 1
ATOM 1572 C C . GLY A 1 197 ? -2.473 -10.477 -3.818 1 94.75 197 GLY A C 1
ATOM 1573 O O . GLY A 1 197 ? -1.894 -11.352 -3.174 1 94.75 197 GLY A O 1
ATOM 1574 N N . ALA A 1 198 ? -1.939 -9.445 -4.332 1 96.31 198 ALA A N 1
ATOM 1575 C CA . ALA A 1 198 ? -0.552 -9.078 -4.062 1 96.31 198 ALA A CA 1
ATOM 1576 C C . ALA A 1 198 ? -0.271 -7.641 -4.5 1 96.31 198 ALA A C 1
ATOM 1578 O O . ALA A 1 198 ? -1.072 -7.035 -5.215 1 96.31 198 ALA A O 1
ATOM 1579 N N . VAL A 1 199 ? 0.811 -7.152 -4.004 1 97.38 199 VAL A N 1
ATOM 1580 C CA . VAL A 1 199 ? 1.183 -5.77 -4.289 1 97.38 199 VAL A CA 1
ATOM 1581 C C . VAL A 1 199 ? 2.654 -5.703 -4.691 1 97.38 199 VAL A C 1
ATOM 1583 O O . VAL A 1 199 ? 3.5 -6.359 -4.078 1 97.38 199 VAL A O 1
ATOM 1586 N N . VAL A 1 200 ? 2.938 -4.957 -5.758 1 96.75 200 VAL A N 1
ATOM 1587 C CA . VAL A 1 200 ? 4.297 -4.625 -6.164 1 96.75 200 VAL A CA 1
ATOM 1588 C C . VAL A 1 200 ? 4.555 -3.137 -5.938 1 96.75 200 VAL A C 1
ATOM 1590 O O . VAL A 1 200 ? 3.781 -2.291 -6.391 1 96.75 200 VAL A O 1
ATOM 1593 N N . VAL A 1 201 ? 5.539 -2.844 -5.16 1 95.19 201 VAL A N 1
ATOM 1594 C CA . VAL A 1 201 ? 5.977 -1.479 -4.891 1 95.19 201 VAL A CA 1
ATOM 1595 C C . VAL A 1 201 ? 7.406 -1.288 -5.391 1 95.19 201 VAL A C 1
ATOM 1597 O O . VAL A 1 201 ? 8.312 -2.033 -5.004 1 95.19 201 VAL A O 1
ATOM 1600 N N . GLN A 1 202 ? 7.598 -0.353 -6.262 1 91.06 202 GLN A N 1
ATOM 1601 C CA . GLN A 1 202 ? 8.906 -0.045 -6.832 1 91.06 202 GLN A CA 1
ATOM 1602 C C . GLN A 1 202 ? 9.547 -1.288 -7.445 1 91.06 202 GLN A C 1
ATOM 1604 O O . GLN A 1 202 ? 10.711 -1.591 -7.176 1 91.06 202 GLN A O 1
ATOM 1609 N N . ARG A 1 203 ? 8.742 -2.096 -8.062 1 91.75 203 ARG A N 1
ATOM 1610 C CA . ARG A 1 203 ? 9.141 -3.254 -8.852 1 91.75 203 ARG A CA 1
ATOM 1611 C C . ARG A 1 203 ? 9.609 -4.398 -7.957 1 91.75 203 ARG A C 1
ATOM 1613 O O . ARG A 1 203 ? 10.391 -5.25 -8.383 1 91.75 203 ARG A O 1
ATOM 1620 N N . HIS A 1 204 ? 9.188 -4.371 -6.727 1 92 204 HIS A N 1
ATOM 1621 C CA . HIS A 1 204 ? 9.445 -5.469 -5.797 1 92 204 HIS A CA 1
ATOM 1622 C C . HIS A 1 204 ? 8.141 -5.988 -5.188 1 92 204 HIS A C 1
ATOM 1624 O O . HIS A 1 204 ? 7.23 -5.211 -4.91 1 92 204 HIS A O 1
ATOM 1630 N N . LEU A 1 205 ? 8.18 -7.293 -5.023 1 94.38 205 LEU A N 1
ATOM 1631 C CA . LEU A 1 205 ? 7.074 -7.863 -4.266 1 94.38 205 LEU A CA 1
ATOM 1632 C C . LEU A 1 205 ? 7.012 -7.266 -2.865 1 94.38 205 LEU A C 1
ATOM 1634 O O . LEU A 1 205 ? 7.988 -7.324 -2.115 1 94.38 205 LEU A O 1
ATOM 1638 N N . TYR A 1 206 ? 5.906 -6.633 -2.588 1 95.25 206 TYR A N 1
ATOM 1639 C CA . TYR A 1 206 ? 5.727 -6.012 -1.281 1 95.25 206 TYR A CA 1
ATOM 1640 C C . TYR A 1 206 ? 4.957 -6.934 -0.343 1 95.25 206 TYR A C 1
ATOM 1642 O O . TYR A 1 206 ? 3.789 -7.246 -0.587 1 95.25 206 TYR A O 1
ATOM 1650 N N . ARG A 1 207 ? 5.527 -7.285 0.763 1 91.5 207 ARG A N 1
ATOM 1651 C CA . ARG A 1 207 ? 4.926 -8.289 1.634 1 91.5 207 ARG A CA 1
ATOM 1652 C C . ARG A 1 207 ? 4.262 -7.641 2.842 1 91.5 207 ARG A C 1
ATOM 1654 O O . ARG A 1 207 ? 3.398 -8.242 3.482 1 91.5 207 ARG A O 1
ATOM 1661 N N . GLY A 1 208 ? 4.625 -6.391 3.162 1 92.19 208 GLY A N 1
ATOM 1662 C CA . GLY A 1 208 ? 4.113 -5.738 4.355 1 92.19 208 GLY A CA 1
ATOM 1663 C C . GLY A 1 208 ? 4.832 -6.16 5.621 1 92.19 208 GLY A C 1
ATOM 1664 O O . GLY A 1 208 ? 5.934 -6.719 5.562 1 92.19 208 GLY A O 1
ATOM 1665 N N . THR A 1 209 ? 4.293 -5.82 6.77 1 90.69 209 THR A N 1
ATOM 1666 C CA . THR A 1 209 ? 4.926 -6.023 8.062 1 90.69 209 THR A CA 1
ATOM 1667 C C . THR A 1 209 ? 4.926 -7.504 8.445 1 90.69 209 THR A C 1
ATOM 1669 O O . THR A 1 209 ? 5.914 -8.016 8.961 1 90.69 209 THR A O 1
ATOM 1672 N N . ASN A 1 210 ? 3.836 -8.18 8.094 1 85.62 210 ASN A N 1
ATOM 1673 C CA . ASN A 1 210 ? 3.68 -9.562 8.523 1 85.62 210 ASN A CA 1
ATOM 1674 C C . ASN A 1 210 ? 3.602 -10.516 7.34 1 85.62 210 ASN A C 1
ATOM 1676 O O . ASN A 1 210 ? 3.24 -11.68 7.496 1 85.62 210 ASN A O 1
ATOM 1680 N N . GLY A 1 211 ? 3.838 -9.984 6.164 1 85.81 211 GLY A N 1
ATOM 1681 C CA . GLY A 1 211 ? 3.842 -10.82 4.977 1 85.81 211 GLY A CA 1
ATOM 1682 C C . GLY A 1 211 ? 2.461 -11.023 4.383 1 85.81 211 GLY A C 1
ATOM 1683 O O . GLY A 1 211 ? 2.246 -11.953 3.596 1 85.81 211 GLY A O 1
ATOM 1684 N N . ASN A 1 212 ? 1.48 -10.141 4.734 1 85.94 212 ASN A N 1
ATOM 1685 C CA . ASN A 1 212 ? 0.096 -10.375 4.34 1 85.94 212 ASN A CA 1
ATOM 1686 C C . ASN A 1 212 ? -0.419 -9.273 3.416 1 85.94 212 ASN A C 1
ATOM 1688 O O . ASN A 1 212 ? -1.629 -9.125 3.236 1 85.94 212 ASN A O 1
ATOM 1692 N N . ALA A 1 213 ? 0.49 -8.484 2.85 1 92.56 213 ALA A N 1
ATOM 1693 C CA . ALA A 1 213 ? 0.046 -7.449 1.924 1 92.56 213 ALA A CA 1
ATOM 1694 C C . ALA A 1 213 ? -0.696 -8.055 0.735 1 92.56 213 ALA A C 1
ATOM 1696 O O . ALA A 1 213 ? -0.216 -9 0.112 1 92.56 213 ALA A O 1
ATOM 1697 N N . GLY A 1 214 ? -1.896 -7.574 0.474 1 92.69 214 GLY A N 1
ATOM 1698 C CA . GLY A 1 214 ? -2.684 -8.031 -0.66 1 92.69 214 GLY A CA 1
ATOM 1699 C C . GLY A 1 214 ? -3.584 -9.203 -0.33 1 92.69 214 GLY A C 1
ATOM 1700 O O . GLY A 1 214 ? -4.262 -9.742 -1.209 1 92.69 214 GLY A O 1
ATOM 1701 N N . GLU A 1 215 ? -3.605 -9.625 0.913 1 88.69 215 GLU A N 1
ATOM 1702 C CA . GLU A 1 215 ? -4.516 -10.695 1.307 1 88.69 215 GLU A CA 1
ATOM 1703 C C . GLU A 1 215 ? -5.949 -10.188 1.415 1 88.69 215 GLU A C 1
ATOM 1705 O O . GLU A 1 215 ? -6.516 -10.141 2.51 1 88.69 215 GLU A O 1
ATOM 1710 N N . PHE A 1 216 ? -6.594 -10 0.332 1 91.06 216 PHE A N 1
ATOM 1711 C CA . PHE A 1 216 ? -7.879 -9.32 0.243 1 91.06 216 PHE A CA 1
ATOM 1712 C C . PHE A 1 216 ? -9.008 -10.227 0.72 1 91.06 216 PHE A C 1
ATOM 1714 O O . PHE A 1 216 ? -10.102 -9.758 1.025 1 91.06 216 PHE A O 1
ATOM 1721 N N . GLY A 1 217 ? -8.781 -11.523 0.694 1 88.38 217 GLY A N 1
ATOM 1722 C CA . GLY A 1 217 ? -9.805 -12.445 1.14 1 88.38 217 GLY A CA 1
ATOM 1723 C C . GLY A 1 217 ? -10.32 -12.141 2.533 1 88.38 217 GLY A C 1
ATOM 1724 O O . GLY A 1 217 ? -11.492 -12.398 2.84 1 88.38 217 GLY A O 1
ATOM 1725 N N . GLY A 1 218 ? -9.477 -11.547 3.354 1 83.62 218 GLY A N 1
ATOM 1726 C CA . GLY A 1 218 ? -9.852 -11.211 4.719 1 83.62 218 GLY A CA 1
ATOM 1727 C C . GLY A 1 218 ? -10.922 -10.141 4.801 1 83.62 218 GLY A C 1
ATOM 1728 O O . GLY A 1 218 ? -11.531 -9.945 5.852 1 83.62 218 GLY A O 1
ATOM 1729 N N . LEU A 1 219 ? -11.266 -9.492 3.738 1 87.88 219 LEU A N 1
ATOM 1730 C CA . LEU A 1 219 ? -12.281 -8.445 3.709 1 87.88 219 LEU A CA 1
ATOM 1731 C C . LEU A 1 219 ? -13.672 -9.047 3.52 1 87.88 219 LEU A C 1
ATOM 1733 O O . LEU A 1 219 ? -14.68 -8.367 3.725 1 87.88 219 LEU A O 1
ATOM 1737 N N . PHE A 1 220 ? -13.664 -10.336 3.135 1 88.94 220 PHE A N 1
ATOM 1738 C CA . PHE A 1 220 ? -14.914 -10.992 2.771 1 88.94 220 PHE A CA 1
ATOM 1739 C C . PHE A 1 220 ? -15.117 -12.266 3.59 1 88.94 220 PHE A C 1
ATOM 1741 O O . PHE A 1 220 ? -14.664 -13.344 3.189 1 88.94 220 PHE A O 1
ATOM 1748 N N . PRO A 1 221 ? -15.781 -12.141 4.648 1 83.12 221 PRO A N 1
ATOM 1749 C CA . PRO A 1 221 ? -16.016 -13.336 5.469 1 83.12 221 PRO A CA 1
ATOM 1750 C C . PRO A 1 221 ? -16.781 -14.422 4.73 1 83.12 221 PRO A C 1
ATOM 1752 O O . PRO A 1 221 ? -17.672 -14.117 3.93 1 83.12 221 PRO A O 1
ATOM 1755 N N . LYS A 1 222 ? -16.516 -15.664 5.031 1 83.19 222 LYS A N 1
ATOM 1756 C CA . LYS A 1 222 ? -17.125 -16.797 4.344 1 83.19 222 LYS A CA 1
ATOM 1757 C C . LYS A 1 222 ? -18.594 -16.938 4.691 1 83.19 222 LYS A C 1
ATOM 1759 O O . LYS A 1 222 ? -19.359 -17.594 3.975 1 83.19 222 LYS A O 1
ATOM 1764 N N . SER A 1 223 ? -18.969 -16.297 5.824 1 84.56 223 SER A N 1
ATOM 1765 C CA . SER A 1 223 ? -20.359 -16.375 6.277 1 84.56 223 SER A CA 1
ATOM 1766 C C . SER A 1 223 ? -21.25 -15.43 5.469 1 84.56 223 SER A C 1
ATOM 1768 O O . SER A 1 223 ? -22.469 -15.445 5.613 1 84.56 223 SER A O 1
ATOM 1770 N N . HIS A 1 224 ? -20.656 -14.578 4.598 1 89.94 224 HIS A N 1
ATOM 1771 C CA . HIS A 1 224 ? -21.391 -13.633 3.758 1 89.94 224 HIS A CA 1
ATOM 1772 C C . HIS A 1 224 ? -21.062 -13.852 2.283 1 89.94 224 HIS A C 1
ATOM 1774 O O . HIS A 1 224 ? -20.031 -14.438 1.947 1 89.94 224 HIS A O 1
ATOM 1780 N N . PRO A 1 225 ? -22 -13.461 1.42 1 93.62 225 PRO A N 1
ATOM 1781 C CA . PRO A 1 225 ? -21.672 -13.523 -0.006 1 93.62 225 PRO A CA 1
ATOM 1782 C C . PRO A 1 225 ? -20.359 -12.812 -0.336 1 93.62 225 PRO A C 1
ATOM 1784 O O . PRO A 1 225 ? -20.062 -11.75 0.219 1 93.62 225 PRO A O 1
ATOM 1787 N N . ARG A 1 226 ? -19.578 -13.414 -1.136 1 94.94 226 ARG A N 1
ATOM 1788 C CA . ARG A 1 226 ? -18.25 -12.883 -1.458 1 94.94 226 ARG A CA 1
ATOM 1789 C C . ARG A 1 226 ? -17.922 -13.086 -2.934 1 94.94 226 ARG A C 1
ATOM 1791 O O . ARG A 1 226 ? -18.5 -13.961 -3.586 1 94.94 226 ARG A O 1
ATOM 1798 N N . PRO A 1 227 ? -17.078 -12.25 -3.467 1 97.06 227 PRO A N 1
ATOM 1799 C CA . PRO A 1 227 ? -16.734 -12.344 -4.887 1 97.06 227 PRO A CA 1
ATOM 1800 C C . PRO A 1 227 ? -15.68 -13.406 -5.176 1 97.06 227 PRO A C 1
ATOM 1802 O O . PRO A 1 227 ? -14.594 -13.086 -5.668 1 97.06 227 PRO A O 1
ATOM 1805 N N . SER A 1 228 ? -16.031 -14.695 -4.961 1 95.19 228 SER A N 1
ATOM 1806 C CA . SER A 1 228 ? -15.102 -15.812 -5.133 1 95.19 228 SER A CA 1
ATOM 1807 C C . SER A 1 228 ? -15.734 -16.922 -5.961 1 95.19 228 SER A C 1
ATOM 1809 O O . SER A 1 228 ? -16.953 -17.016 -6.074 1 95.19 228 SER A O 1
ATOM 1811 N N . GLY A 1 229 ? -14.859 -17.719 -6.551 1 95.44 229 GLY A N 1
ATOM 1812 C CA . GLY A 1 229 ? -15.336 -18.859 -7.324 1 95.44 229 GLY A CA 1
ATOM 1813 C C . GLY A 1 229 ? -16.141 -19.844 -6.5 1 95.44 229 GLY A C 1
ATOM 1814 O O . GLY A 1 229 ? -17.125 -20.406 -6.984 1 95.44 229 GLY A O 1
ATOM 1815 N N . GLN A 1 230 ? -15.711 -20.047 -5.25 1 93.44 230 GLN A N 1
ATOM 1816 C CA . GLN A 1 230 ? -16.469 -20.969 -4.402 1 93.44 230 GLN A CA 1
ATOM 1817 C C . GLN A 1 230 ? -17.891 -20.438 -4.164 1 93.44 230 GLN A C 1
ATOM 1819 O O . GLN A 1 230 ? -18.844 -21.219 -4.184 1 93.44 230 GLN A O 1
ATOM 1824 N N . ASP A 1 231 ? -18.031 -19.172 -3.898 1 95.75 231 ASP A N 1
ATOM 1825 C CA . ASP A 1 231 ? -19.344 -18.562 -3.715 1 95.75 231 ASP A CA 1
ATOM 1826 C C . ASP A 1 231 ? -20.203 -18.719 -4.969 1 95.75 231 ASP A C 1
ATOM 1828 O O . ASP A 1 231 ? -21.406 -18.953 -4.879 1 95.75 231 ASP A O 1
ATOM 1832 N N . LEU A 1 232 ? -19.625 -18.578 -6.16 1 97.12 232 LEU A N 1
ATOM 1833 C CA . LEU A 1 232 ? -20.328 -18.797 -7.418 1 97.12 232 LEU A CA 1
ATOM 1834 C C . LEU A 1 232 ? -20.828 -20.234 -7.527 1 97.12 232 LEU A C 1
ATOM 1836 O O . LEU A 1 232 ? -22 -20.469 -7.855 1 97.12 232 LEU A O 1
ATOM 1840 N N . CYS A 1 233 ? -19.953 -21.203 -7.25 1 95.44 233 CYS A N 1
ATOM 1841 C CA . CYS A 1 233 ? -20.344 -22.609 -7.266 1 95.44 233 CYS A CA 1
ATOM 1842 C C . CYS A 1 233 ? -21.484 -22.859 -6.305 1 95.44 233 CYS A C 1
ATOM 1844 O O . CYS A 1 233 ? -22.453 -23.547 -6.656 1 95.44 233 CYS A O 1
ATOM 1846 N N . ASP A 1 234 ? -21.375 -22.312 -5.09 1 94.88 234 ASP A N 1
ATOM 1847 C CA . ASP A 1 234 ? -22.422 -22.484 -4.09 1 94.88 234 ASP A CA 1
ATOM 1848 C C . ASP A 1 234 ? -23.75 -21.891 -4.566 1 94.88 234 ASP A C 1
ATOM 1850 O O . ASP A 1 234 ? -24.812 -22.469 -4.359 1 94.88 234 ASP A O 1
ATOM 1854 N N . THR A 1 235 ? -23.641 -20.719 -5.145 1 95.88 235 THR A N 1
ATOM 1855 C CA . THR A 1 235 ? -24.828 -20.047 -5.695 1 95.88 235 THR A CA 1
ATOM 1856 C C . THR A 1 235 ? -25.5 -20.938 -6.742 1 95.88 235 THR A C 1
ATOM 1858 O O . THR A 1 235 ? -26.719 -21.094 -6.73 1 95.88 235 THR A O 1
ATOM 1861 N N . LEU A 1 236 ? -24.766 -21.516 -7.664 1 96.44 236 LEU A N 1
ATOM 1862 C CA . LEU A 1 236 ? -25.297 -22.375 -8.719 1 96.44 236 LEU A CA 1
ATOM 1863 C C . LEU A 1 236 ? -25.875 -23.656 -8.125 1 96.44 236 LEU A C 1
ATOM 1865 O O . LEU A 1 236 ? -26.906 -24.141 -8.586 1 96.44 236 LEU A O 1
ATOM 1869 N N . ALA A 1 237 ? -25.219 -24.172 -7.102 1 95.75 237 ALA A N 1
ATOM 1870 C CA . ALA A 1 237 ? -25.688 -25.391 -6.445 1 95.75 237 ALA A CA 1
ATOM 1871 C C . ALA A 1 237 ? -27.078 -25.172 -5.84 1 95.75 237 ALA A C 1
ATOM 1873 O O . ALA A 1 237 ? -27.938 -26.047 -5.934 1 95.75 237 ALA A O 1
ATOM 1874 N N . VAL A 1 238 ? -27.234 -24.016 -5.18 1 95.5 238 VAL A N 1
ATOM 1875 C CA . VAL A 1 238 ? -28.531 -23.672 -4.586 1 95.5 238 VAL A CA 1
ATOM 1876 C C . VAL A 1 238 ? -29.609 -23.672 -5.668 1 95.5 238 VAL A C 1
ATOM 1878 O O . VAL A 1 238 ? -30.766 -23.984 -5.398 1 95.5 238 VAL A O 1
ATOM 1881 N N . HIS A 1 239 ? -29.234 -23.438 -6.895 1 95.31 239 HIS A N 1
ATOM 1882 C CA . HIS A 1 239 ? -30.188 -23.375 -7.996 1 95.31 239 HIS A CA 1
ATOM 1883 C C . HIS A 1 239 ? -30.203 -24.672 -8.789 1 95.31 239 HIS A C 1
ATOM 1885 O O . HIS A 1 239 ? -30.609 -24.688 -9.953 1 95.31 239 HIS A O 1
ATOM 1891 N N . GLY A 1 240 ? -29.578 -25.703 -8.281 1 94.12 240 GLY A N 1
ATOM 1892 C CA . GLY A 1 240 ? -29.719 -27.047 -8.812 1 94.12 240 GLY A CA 1
ATOM 1893 C C . GLY A 1 240 ? -28.594 -27.438 -9.75 1 94.12 240 GLY A C 1
ATOM 1894 O O . GLY A 1 240 ? -28.656 -28.484 -10.398 1 94.12 240 GLY A O 1
ATOM 1895 N N . MET A 1 241 ? -27.609 -26.594 -9.898 1 93.62 241 MET A N 1
ATOM 1896 C CA . MET A 1 241 ? -26.453 -26.891 -10.742 1 93.62 241 MET A CA 1
ATOM 1897 C C . MET A 1 241 ? -25.234 -27.266 -9.898 1 93.62 241 MET A C 1
ATOM 1899 O O . MET A 1 241 ? -24.672 -26.422 -9.211 1 93.62 241 MET A O 1
ATOM 1903 N N . ASP A 1 242 ? -24.891 -28.516 -9.914 1 91.06 242 ASP A N 1
ATOM 1904 C CA . ASP A 1 242 ? -23.75 -28.969 -9.133 1 91.06 242 ASP A CA 1
ATOM 1905 C C . ASP A 1 242 ? -22.453 -28.906 -9.961 1 91.06 242 ASP A C 1
ATOM 1907 O O . ASP A 1 242 ? -22.141 -29.844 -10.688 1 91.06 242 ASP A O 1
ATOM 1911 N N . ILE A 1 243 ? -21.797 -27.859 -9.875 1 91.12 243 ILE A N 1
ATOM 1912 C CA . ILE A 1 243 ? -20.562 -27.641 -10.609 1 91.12 243 ILE A CA 1
ATOM 1913 C C . ILE A 1 243 ? -19.375 -27.922 -9.703 1 91.12 243 ILE A C 1
ATOM 1915 O O . ILE A 1 243 ? -19.25 -27.344 -8.625 1 91.12 243 ILE A O 1
ATOM 1919 N N . ARG A 1 244 ? -18.531 -28.75 -10.117 1 83.94 244 ARG A N 1
ATOM 1920 C CA . ARG A 1 244 ? -17.406 -29.188 -9.312 1 83.94 244 ARG A CA 1
ATOM 1921 C C . ARG A 1 244 ? -16.188 -28.297 -9.555 1 83.94 244 ARG A C 1
ATOM 1923 O O . ARG A 1 244 ? -15.398 -28.047 -8.641 1 83.94 244 ARG A O 1
ATOM 1930 N N . ARG A 1 245 ? -16.016 -27.906 -10.828 1 91.31 245 ARG A N 1
ATOM 1931 C CA . ARG A 1 245 ? -14.836 -27.141 -11.203 1 91.31 245 ARG A CA 1
ATOM 1932 C C . ARG A 1 245 ? -15.227 -25.812 -11.852 1 91.31 245 ARG A C 1
ATOM 1934 O O . ARG A 1 245 ? -16.188 -25.75 -12.617 1 91.31 245 ARG A O 1
ATOM 1941 N N . LEU A 1 246 ? -14.422 -24.797 -11.555 1 93.31 246 LEU A N 1
ATOM 1942 C CA . LEU A 1 246 ? -14.719 -23.469 -12.078 1 93.31 246 LEU A CA 1
ATOM 1943 C C . LEU A 1 246 ? -14.68 -23.453 -13.602 1 93.31 246 LEU A C 1
ATOM 1945 O O . LEU A 1 246 ? -15.469 -22.75 -14.242 1 93.31 246 LEU A O 1
ATOM 1949 N N . LYS A 1 247 ? -13.773 -24.297 -14.125 1 88.5 247 LYS A N 1
ATOM 1950 C CA . LYS A 1 247 ? -13.609 -24.312 -15.57 1 88.5 247 LYS A CA 1
ATOM 1951 C C . LYS A 1 247 ? -14.875 -24.844 -16.25 1 88.5 247 LYS A C 1
ATOM 1953 O O . LYS A 1 247 ? -15.047 -24.672 -17.453 1 88.5 247 LYS A O 1
ATOM 1958 N N . ASP A 1 248 ? -15.758 -25.469 -15.508 1 92.88 248 ASP A N 1
ATOM 1959 C CA . ASP A 1 248 ? -16.984 -26.047 -16.062 1 92.88 248 ASP A CA 1
ATOM 1960 C C . ASP A 1 248 ? -18.078 -24.984 -16.203 1 92.88 248 ASP A C 1
ATOM 1962 O O . ASP A 1 248 ? -19.125 -25.234 -16.797 1 92.88 248 ASP A O 1
ATOM 1966 N N . ILE A 1 249 ? -17.844 -23.812 -15.672 1 95.94 249 ILE A N 1
ATOM 1967 C CA . ILE A 1 249 ? -18.781 -22.703 -15.812 1 95.94 249 ILE A CA 1
ATOM 1968 C C . ILE A 1 249 ? -18.484 -21.922 -17.094 1 95.94 249 ILE A C 1
ATOM 1970 O O . ILE A 1 249 ? -17.875 -20.859 -17.031 1 95.94 249 ILE A O 1
ATOM 1974 N N . ASP A 1 250 ? -19 -22.375 -18.203 1 94.94 250 ASP A N 1
ATOM 1975 C CA . ASP A 1 250 ? -18.688 -21.719 -19.469 1 94.94 250 ASP A CA 1
ATOM 1976 C C . ASP A 1 250 ? -19.719 -20.641 -19.797 1 94.94 250 ASP A C 1
ATOM 1978 O O . ASP A 1 250 ? -20.531 -20.281 -18.938 1 94.94 250 ASP A O 1
ATOM 1982 N N . GLU A 1 251 ? -19.672 -20.094 -20.953 1 95.38 251 GLU A N 1
ATOM 1983 C CA . GLU A 1 251 ? -20.438 -18.906 -21.328 1 95.38 251 GLU A CA 1
ATOM 1984 C C . GLU A 1 251 ? -21.938 -19.234 -21.406 1 95.38 251 GLU A C 1
ATOM 1986 O O . GLU A 1 251 ? -22.766 -18.328 -21.438 1 95.38 251 GLU A O 1
ATOM 1991 N N . SER A 1 252 ? -22.281 -20.5 -21.469 1 95.19 252 SER A N 1
ATOM 1992 C CA . SER A 1 252 ? -23.703 -20.875 -21.5 1 95.19 252 SER A CA 1
ATOM 1993 C C . SER A 1 252 ? -24.406 -20.484 -20.219 1 95.19 252 SER A C 1
ATOM 1995 O O . SER A 1 252 ? -25.641 -20.422 -20.172 1 95.19 252 SER A O 1
ATOM 1997 N N . TYR A 1 253 ? -23.625 -20.188 -19.219 1 95.69 253 TYR A N 1
ATOM 1998 C CA . TYR A 1 253 ? -24.203 -19.781 -17.938 1 95.69 253 TYR A CA 1
ATOM 1999 C C . TYR A 1 253 ? -24.375 -18.281 -17.859 1 95.69 253 TYR A C 1
ATOM 2001 O O . TYR A 1 253 ? -24.938 -17.75 -16.891 1 95.69 253 TYR A O 1
ATOM 2009 N N . SER A 1 254 ? -23.938 -17.547 -18.859 1 95.56 254 SER A N 1
ATOM 2010 C CA . SER A 1 254 ? -23.828 -16.094 -18.797 1 95.56 254 SER A CA 1
ATOM 2011 C C . SER A 1 254 ? -25.188 -15.438 -18.609 1 95.56 254 SER A C 1
ATOM 2013 O O . SER A 1 254 ? -25.297 -14.359 -18.016 1 95.56 254 SER A O 1
ATOM 2015 N N . ASP A 1 255 ? -26.266 -16.109 -19.047 1 95.75 255 ASP A N 1
ATOM 2016 C CA . ASP A 1 255 ? -27.609 -15.523 -18.969 1 95.75 255 ASP A CA 1
ATOM 2017 C C . ASP A 1 255 ? -28.406 -16.125 -17.812 1 95.75 255 ASP A C 1
ATOM 2019 O O . ASP A 1 255 ? -29.547 -15.727 -17.562 1 95.75 255 ASP A O 1
ATOM 2023 N N . HIS A 1 256 ? -27.844 -17.078 -17.172 1 96 256 HIS A N 1
ATOM 2024 C CA . HIS A 1 256 ? -28.547 -17.641 -16.016 1 96 256 HIS A CA 1
ATOM 2025 C C . HIS A 1 256 ? -28.766 -16.594 -14.945 1 96 256 HIS A C 1
ATOM 2027 O O . HIS A 1 256 ? -27.812 -15.914 -14.539 1 96 256 HIS A O 1
ATOM 2033 N N . PRO A 1 257 ? -29.938 -16.484 -14.422 1 96.94 257 PRO A N 1
ATOM 2034 C CA . PRO A 1 257 ? -30.266 -15.414 -13.477 1 96.94 257 PRO A CA 1
ATOM 2035 C C . PRO A 1 257 ? -29.375 -15.43 -12.234 1 96.94 257 PRO A C 1
ATOM 2037 O O . PRO A 1 257 ? -28.969 -14.375 -11.742 1 96.94 257 PRO A O 1
ATOM 2040 N N . ALA A 1 258 ? -29.047 -16.625 -11.758 1 96.69 258 ALA A N 1
ATOM 2041 C CA . ALA A 1 258 ? -28.203 -16.75 -10.57 1 96.69 258 ALA A CA 1
ATOM 2042 C C . ALA A 1 258 ? -26.797 -16.219 -10.844 1 96.69 258 ALA A C 1
ATOM 2044 O O . ALA A 1 258 ? -26.188 -15.602 -9.969 1 96.69 258 ALA A O 1
ATOM 2045 N N . VAL A 1 259 ? -26.328 -16.5 -12.031 1 97.56 259 VAL A N 1
ATOM 2046 C CA . VAL A 1 259 ? -24.984 -16.062 -12.398 1 97.56 259 VAL A CA 1
ATOM 2047 C C . VAL A 1 259 ? -24.984 -14.547 -12.609 1 97.56 259 VAL A C 1
ATOM 2049 O O . VAL A 1 259 ? -24.062 -13.852 -12.156 1 97.56 259 VAL A O 1
ATOM 2052 N N . VAL A 1 260 ? -26.016 -14.008 -13.211 1 97.81 260 VAL A N 1
ATOM 2053 C CA . VAL A 1 260 ? -26.141 -12.578 -13.445 1 97.81 260 VAL A CA 1
ATOM 2054 C C . VAL A 1 260 ? -26.172 -11.828 -12.117 1 97.81 260 VAL A C 1
ATOM 2056 O O . VAL A 1 260 ? -25.453 -10.844 -11.938 1 97.81 260 VAL A O 1
ATOM 2059 N N . ALA A 1 261 ? -26.953 -12.344 -11.227 1 97.62 261 ALA A N 1
ATOM 2060 C CA . ALA A 1 261 ? -27.062 -11.727 -9.906 1 97.62 261 ALA A CA 1
ATOM 2061 C C . ALA A 1 261 ? -25.734 -11.789 -9.164 1 97.62 261 ALA A C 1
ATOM 2063 O O . ALA A 1 261 ? -25.328 -10.812 -8.523 1 97.62 261 ALA A O 1
ATOM 2064 N N . TRP A 1 262 ? -25.0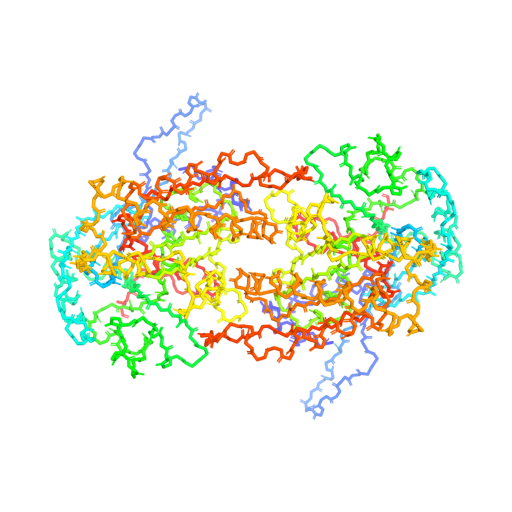78 -12.93 -9.203 1 98 262 TRP A N 1
ATOM 2065 C CA . TRP A 1 262 ? -23.766 -13.086 -8.562 1 98 262 TRP A CA 1
ATOM 2066 C C . TRP A 1 262 ? -22.75 -12.117 -9.164 1 98 262 TRP A C 1
ATOM 2068 O O . TRP A 1 262 ? -22 -11.469 -8.43 1 98 262 TRP A O 1
ATOM 2078 N N . LEU A 1 263 ? -22.766 -12.008 -10.469 1 97.75 263 LEU A N 1
ATOM 2079 C CA . LEU A 1 263 ? -21.812 -11.164 -11.18 1 97.75 263 LEU A CA 1
ATOM 2080 C C . LEU A 1 263 ? -22.016 -9.695 -10.812 1 97.75 263 LEU A C 1
ATOM 2082 O O . LEU A 1 263 ? -21.047 -8.961 -10.609 1 97.75 263 LEU A O 1
ATOM 2086 N N . GLU A 1 264 ? -23.203 -9.266 -10.688 1 97.06 264 GLU A N 1
ATOM 2087 C CA . GLU A 1 264 ? -23.516 -7.891 -10.297 1 97.06 264 GLU A CA 1
ATOM 2088 C C . GLU A 1 264 ? -23 -7.594 -8.891 1 97.06 264 GLU A C 1
ATOM 2090 O O . GLU A 1 264 ? -22.297 -6.598 -8.68 1 97.06 264 GLU A O 1
ATOM 2095 N N . ARG A 1 265 ? -23.312 -8.445 -8 1 97.31 265 ARG A N 1
ATOM 2096 C CA . ARG A 1 265 ? -22.891 -8.258 -6.617 1 97.31 265 ARG A CA 1
ATOM 2097 C C . ARG A 1 265 ? -21.375 -8.328 -6.5 1 97.31 265 ARG A C 1
ATOM 2099 O O . ARG A 1 265 ? -20.75 -7.477 -5.852 1 97.31 265 ARG A O 1
ATOM 2106 N N . ALA A 1 266 ? -20.797 -9.359 -7.098 1 97.69 266 ALA A N 1
ATOM 2107 C CA . ALA A 1 266 ? -19.344 -9.555 -7.047 1 97.69 266 ALA A CA 1
ATOM 2108 C C . ALA A 1 266 ? -18.609 -8.352 -7.645 1 97.69 266 ALA A C 1
ATOM 2110 O O . ALA A 1 266 ? -17.609 -7.891 -7.094 1 97.69 266 ALA A O 1
ATOM 2111 N N . THR A 1 267 ? -19.156 -7.844 -8.758 1 96.38 267 THR A N 1
ATOM 2112 C CA . THR A 1 267 ? -18.531 -6.703 -9.414 1 96.38 267 THR A CA 1
ATOM 2113 C C . THR A 1 267 ? -18.594 -5.465 -8.523 1 96.38 267 THR A C 1
ATOM 2115 O O . THR A 1 267 ? -17.609 -4.723 -8.43 1 96.38 267 THR A O 1
ATOM 2118 N N . ASP A 1 268 ? -19.656 -5.27 -7.859 1 93.94 268 ASP A N 1
ATOM 2119 C CA . ASP A 1 268 ? -19.781 -4.141 -6.945 1 93.94 268 ASP A CA 1
ATOM 2120 C C . ASP A 1 268 ? -18.812 -4.266 -5.773 1 93.94 268 ASP A C 1
ATOM 2122 O O . ASP A 1 268 ? -18.188 -3.279 -5.375 1 93.94 268 ASP A O 1
ATOM 2126 N N . GLN A 1 269 ? -18.734 -5.453 -5.23 1 95.31 269 GLN A N 1
ATOM 2127 C CA . GLN A 1 269 ? -17.797 -5.715 -4.145 1 95.31 269 GLN A CA 1
ATOM 2128 C C . GLN A 1 269 ? -16.359 -5.438 -4.578 1 95.31 269 GLN A C 1
ATOM 2130 O O . GLN A 1 269 ? -15.594 -4.793 -3.852 1 95.31 269 GLN A O 1
ATOM 2135 N N . LEU A 1 270 ? -16.047 -5.879 -5.766 1 96.44 270 LEU A N 1
ATOM 2136 C CA . LEU A 1 270 ? -14.688 -5.738 -6.281 1 96.44 270 LEU A CA 1
ATOM 2137 C C . LEU A 1 270 ? -14.391 -4.293 -6.66 1 96.44 270 LEU A C 1
ATOM 2139 O O . LEU A 1 270 ? -13.258 -3.832 -6.551 1 96.44 270 LEU A O 1
ATOM 2143 N N . ARG A 1 271 ? -15.383 -3.609 -7.113 1 92.94 271 ARG A N 1
ATOM 2144 C CA . ARG A 1 271 ? -15.227 -2.191 -7.422 1 92.94 271 ARG A CA 1
ATOM 2145 C C . ARG A 1 271 ? -14.805 -1.406 -6.184 1 92.94 271 ARG A C 1
ATOM 2147 O O . ARG A 1 271 ? -13.883 -0.591 -6.242 1 92.94 271 ARG A O 1
ATOM 2154 N N . LEU A 1 272 ? -15.445 -1.637 -5.105 1 90.75 272 LEU A N 1
ATOM 2155 C CA . LEU A 1 272 ? -15.117 -0.95 -3.859 1 90.75 272 LEU A CA 1
ATOM 2156 C C . LEU A 1 272 ? -13.711 -1.314 -3.393 1 90.75 272 LEU A C 1
ATOM 2158 O O . LEU A 1 272 ? -12.961 -0.448 -2.943 1 90.75 272 LEU A O 1
ATOM 2162 N N . LEU A 1 273 ? -13.359 -2.576 -3.508 1 94.25 273 LEU A N 1
ATOM 2163 C CA . LEU A 1 273 ? -12.008 -3.01 -3.182 1 94.25 273 LEU A CA 1
ATOM 2164 C C . LEU A 1 273 ? -10.984 -2.291 -4.051 1 94.25 273 LEU A C 1
ATOM 2166 O O . LEU A 1 273 ? -10.016 -1.726 -3.535 1 94.25 273 LEU A O 1
ATOM 2170 N N . ALA A 1 274 ? -11.242 -2.256 -5.359 1 93.69 274 ALA A N 1
ATOM 2171 C CA . ALA A 1 274 ? -10.328 -1.619 -6.301 1 93.69 274 ALA A CA 1
ATOM 2172 C C . ALA A 1 274 ? -10.18 -0.131 -5.996 1 93.69 274 ALA A C 1
ATOM 2174 O O . ALA A 1 274 ? -9.07 0.411 -6.059 1 93.69 274 ALA A O 1
ATOM 2175 N N . LEU A 1 275 ? -11.266 0.488 -5.668 1 90.62 275 LEU A N 1
ATOM 2176 C CA . LEU A 1 275 ? -11.242 1.911 -5.348 1 90.62 275 LEU A CA 1
ATOM 2177 C C . LEU A 1 275 ? -10.383 2.176 -4.113 1 90.62 275 LEU A C 1
ATOM 2179 O O . LEU A 1 275 ? -9.578 3.107 -4.098 1 90.62 275 LEU A O 1
ATOM 2183 N N . THR A 1 276 ? -10.547 1.38 -3.109 1 92.62 276 THR A N 1
ATOM 2184 C CA . THR A 1 276 ? -9.797 1.589 -1.874 1 92.62 276 THR A CA 1
ATOM 2185 C C . THR A 1 276 ? -8.312 1.291 -2.082 1 92.62 276 THR A C 1
ATOM 2187 O O . THR A 1 276 ? -7.453 2.01 -1.57 1 92.62 276 THR A O 1
ATOM 2190 N N . VAL A 1 277 ? -8.031 0.245 -2.854 1 94.38 277 VAL A N 1
ATOM 2191 C CA . VAL A 1 277 ? -6.648 -0.067 -3.195 1 94.38 277 VAL A CA 1
ATOM 2192 C C . VAL A 1 277 ? -6.031 1.099 -3.963 1 94.38 277 VAL A C 1
ATOM 2194 O O . VAL A 1 277 ? -4.906 1.516 -3.67 1 94.38 277 VAL A O 1
ATOM 2197 N N . ALA A 1 278 ? -6.734 1.663 -4.906 1 92.06 278 ALA A N 1
ATOM 2198 C CA . ALA A 1 278 ? -6.266 2.789 -5.711 1 92.06 278 ALA A CA 1
ATOM 2199 C C . ALA A 1 278 ? -5.914 3.984 -4.828 1 92.06 278 ALA A C 1
ATOM 2201 O O . ALA A 1 278 ? -4.887 4.637 -5.039 1 92.06 278 ALA A O 1
ATOM 2202 N N . ARG A 1 279 ? -6.684 4.188 -3.795 1 90.69 279 ARG A N 1
ATOM 2203 C CA . ARG A 1 279 ? -6.469 5.352 -2.939 1 90.69 279 ARG A CA 1
ATOM 2204 C C . ARG A 1 279 ? -5.391 5.074 -1.9 1 90.69 279 ARG A C 1
ATOM 2206 O O . ARG A 1 279 ? -4.734 6 -1.419 1 90.69 279 ARG A O 1
ATOM 2213 N N . THR A 1 280 ? -5.207 3.832 -1.598 1 94.19 280 THR A N 1
ATOM 2214 C CA . THR A 1 280 ? -4.23 3.467 -0.576 1 94.19 280 THR A CA 1
ATOM 2215 C C . THR A 1 280 ? -2.812 3.52 -1.137 1 94.19 280 THR A C 1
ATOM 2217 O O . THR A 1 280 ? -1.922 4.117 -0.529 1 94.19 280 THR A O 1
ATOM 2220 N N . ILE A 1 281 ? -2.646 2.951 -2.377 1 95.38 281 ILE A N 1
ATOM 2221 C CA . ILE A 1 281 ? -1.256 2.793 -2.787 1 95.38 281 ILE A CA 1
ATOM 2222 C C . ILE A 1 281 ? -1.032 3.482 -4.129 1 95.38 281 ILE A C 1
ATOM 2224 O O . ILE A 1 281 ? 0.085 3.492 -4.652 1 95.38 281 ILE A O 1
ATOM 2228 N N . ASP A 1 282 ? -2.076 4.102 -4.746 1 91.5 282 ASP A N 1
ATOM 2229 C CA . ASP A 1 282 ? -1.938 4.848 -5.996 1 91.5 282 ASP A CA 1
ATOM 2230 C C . ASP A 1 282 ? -1.115 4.062 -7.016 1 91.5 282 ASP A C 1
ATOM 2232 O O . ASP A 1 282 ? -0.107 4.559 -7.52 1 91.5 282 ASP A O 1
ATOM 2236 N N . PRO A 1 283 ? -1.615 2.836 -7.355 1 94.94 283 PRO A N 1
ATOM 2237 C CA . PRO A 1 283 ? -0.883 2.021 -8.328 1 94.94 283 PRO A CA 1
ATOM 2238 C C . PRO A 1 283 ? -1.079 2.5 -9.766 1 94.94 283 PRO A C 1
ATOM 2240 O O . PRO A 1 283 ? -2.043 3.211 -10.055 1 94.94 283 PRO A O 1
ATOM 2243 N N . GLY A 1 284 ? -0.09 2.184 -10.641 1 93.69 284 GLY A N 1
ATOM 2244 C CA . GLY A 1 284 ? -0.274 2.439 -12.062 1 93.69 284 GLY A CA 1
ATOM 2245 C C . GLY A 1 284 ? -1.362 1.587 -12.688 1 93.69 284 GLY A C 1
ATOM 2246 O O . GLY A 1 284 ? -2.004 2.002 -13.648 1 93.69 284 GLY A O 1
ATOM 2247 N N . ALA A 1 285 ? -1.541 0.403 -12.047 1 94.88 285 ALA A N 1
ATOM 2248 C CA . ALA A 1 285 ? -2.561 -0.511 -12.555 1 94.88 285 ALA A CA 1
ATOM 2249 C C . ALA A 1 285 ? -3.061 -1.444 -11.453 1 94.88 285 ALA A C 1
ATOM 2251 O O . ALA A 1 285 ? -2.348 -1.705 -10.484 1 94.88 285 ALA A O 1
ATOM 2252 N N . ILE A 1 286 ? -4.238 -1.848 -11.578 1 96.31 286 ILE A N 1
ATOM 2253 C CA . ILE A 1 286 ? -4.809 -2.973 -10.844 1 96.31 286 ILE A CA 1
ATOM 2254 C C . ILE A 1 286 ? -5.152 -4.102 -11.812 1 96.31 286 ILE A C 1
ATOM 2256 O O . ILE A 1 286 ? -5.984 -3.928 -12.711 1 96.31 286 ILE A O 1
ATOM 2260 N N . ILE A 1 287 ? -4.488 -5.199 -11.664 1 97.12 287 ILE A N 1
ATOM 2261 C CA . ILE A 1 287 ? -4.609 -6.324 -12.586 1 97.12 287 ILE A CA 1
ATOM 2262 C C . ILE A 1 287 ? -5.512 -7.395 -11.984 1 97.12 287 ILE A C 1
ATOM 2264 O O . ILE A 1 287 ? -5.289 -7.84 -10.852 1 97.12 287 ILE A O 1
ATOM 2268 N N . PHE A 1 288 ? -6.566 -7.789 -12.711 1 97.69 288 PHE A N 1
ATOM 2269 C CA . PHE A 1 288 ? -7.469 -8.852 -12.297 1 97.69 288 PHE A CA 1
ATOM 2270 C C . PHE A 1 288 ? -7.109 -10.164 -12.977 1 97.69 288 PHE A C 1
ATOM 2272 O O . PHE A 1 288 ? -6.922 -10.211 -14.195 1 97.69 288 PHE A O 1
ATOM 2279 N N . GLY A 1 289 ? -6.918 -11.156 -12.234 1 97.06 289 GLY A N 1
ATOM 2280 C CA . GLY A 1 289 ? -6.648 -12.484 -12.75 1 97.06 289 GLY A CA 1
ATOM 2281 C C . GLY A 1 289 ? -7.203 -13.594 -11.867 1 97.06 289 GLY A C 1
ATOM 2282 O O . GLY A 1 289 ? -7.949 -13.328 -10.922 1 97.06 289 GLY A O 1
ATOM 2283 N N . GLY A 1 290 ? -6.906 -14.836 -12.172 1 96 290 GLY A N 1
ATOM 2284 C CA . GLY A 1 290 ? -7.332 -15.977 -11.383 1 96 290 GLY A CA 1
ATOM 2285 C C . GLY A 1 290 ? -7.844 -17.125 -12.227 1 96 290 GLY A C 1
ATOM 2286 O O . GLY A 1 290 ? -7.562 -17.203 -13.422 1 96 290 GLY A O 1
ATOM 2287 N N . SER A 1 291 ? -8.531 -18.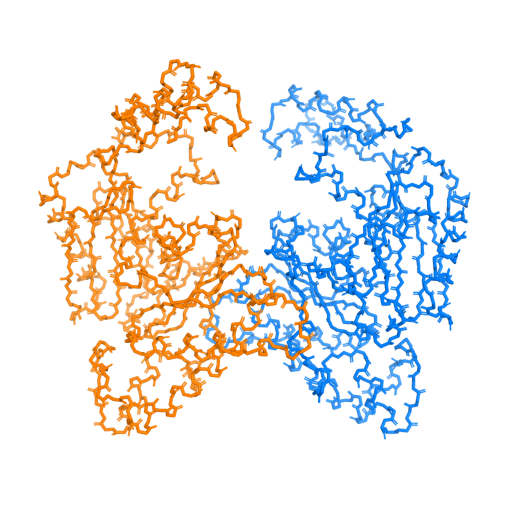078 -11.57 1 94.12 291 SER A N 1
ATOM 2288 C CA . SER A 1 291 ? -9.008 -19.281 -12.242 1 94.12 291 SER A CA 1
ATOM 2289 C C . SER A 1 291 ? -10.484 -19.172 -12.602 1 94.12 291 SER A C 1
ATOM 2291 O O . SER A 1 291 ? -11.07 -20.109 -13.148 1 94.12 291 SER A O 1
ATOM 2293 N N . LEU A 1 292 ? -11.125 -17.984 -12.242 1 96.25 292 LEU A N 1
ATOM 2294 C CA . LEU A 1 292 ? -12.469 -17.766 -12.781 1 96.25 292 LEU A CA 1
ATOM 2295 C C . LEU A 1 292 ? -12.461 -17.812 -14.305 1 96.25 292 LEU A C 1
ATOM 2297 O O . LEU A 1 292 ? -11.477 -17.406 -14.93 1 96.25 292 LEU A O 1
ATOM 2301 N N . PRO A 1 293 ? -13.586 -18.266 -14.867 1 95.88 293 PRO A N 1
ATOM 2302 C CA . PRO A 1 293 ? -13.641 -18.281 -16.328 1 95.88 293 PRO A CA 1
ATOM 2303 C C . PRO A 1 293 ? -13.352 -16.906 -16.953 1 95.88 293 PRO A C 1
ATOM 2305 O O . PRO A 1 293 ? -13.734 -15.883 -16.391 1 95.88 293 PRO A O 1
ATOM 2308 N N . ASP A 1 294 ? -12.781 -16.953 -18.125 1 95.5 294 ASP A N 1
ATOM 2309 C CA . ASP A 1 294 ? -12.312 -15.734 -18.781 1 95.5 294 ASP A CA 1
ATOM 2310 C C . ASP A 1 294 ? -13.461 -14.75 -19 1 95.5 294 ASP A C 1
ATOM 2312 O O . ASP A 1 294 ? -13.289 -13.547 -18.812 1 95.5 294 ASP A O 1
ATOM 2316 N N . TRP A 1 295 ? -14.586 -15.266 -19.406 1 96.62 295 TRP A N 1
ATOM 2317 C CA . TRP A 1 295 ? -15.711 -14.383 -19.719 1 96.62 295 TRP A CA 1
ATOM 2318 C C . TRP A 1 295 ? -16.188 -13.648 -18.469 1 96.62 295 TRP A C 1
ATOM 2320 O O . TRP A 1 295 ? -16.672 -12.516 -18.547 1 96.62 295 TRP A O 1
ATOM 2330 N N . ILE A 1 296 ? -16.016 -14.234 -17.297 1 97.56 296 ILE A N 1
ATOM 2331 C CA . ILE A 1 296 ? -16.391 -13.609 -16.047 1 97.56 296 ILE A CA 1
ATOM 2332 C C . ILE A 1 296 ? -15.391 -12.523 -15.68 1 97.56 296 ILE A C 1
ATOM 2334 O O . ILE A 1 296 ? -15.773 -11.398 -15.336 1 97.56 296 ILE A O 1
ATOM 2338 N N . LEU A 1 297 ? -14.133 -12.867 -15.812 1 97.19 297 LEU A N 1
ATOM 2339 C CA . LEU A 1 297 ? -13.078 -11.891 -15.516 1 97.19 297 LEU A CA 1
ATOM 2340 C C . LEU A 1 297 ? -13.18 -10.695 -16.453 1 97.19 297 LEU A C 1
ATOM 2342 O O . LEU A 1 297 ? -13.023 -9.547 -16.016 1 97.19 297 LEU A O 1
ATOM 2346 N N . GLU A 1 298 ? -13.43 -10.961 -17.703 1 96.44 298 GLU A N 1
ATOM 2347 C CA . GLU A 1 298 ? -13.562 -9.891 -18.688 1 96.44 298 GLU A CA 1
ATOM 2348 C C . GLU A 1 298 ? -14.727 -8.961 -18.328 1 96.44 298 GLU A C 1
ATOM 2350 O O . GLU A 1 298 ? -14.602 -7.738 -18.438 1 96.44 298 GLU A O 1
ATOM 2355 N N . HIS A 1 299 ? -15.812 -9.562 -17.953 1 95.94 299 HIS A N 1
ATOM 2356 C CA . HIS A 1 299 ? -16.969 -8.773 -17.547 1 95.94 299 HIS A CA 1
ATOM 2357 C C . HIS A 1 299 ? -16.625 -7.863 -16.375 1 95.94 299 HIS A C 1
ATOM 2359 O O . HIS A 1 299 ? -16.953 -6.676 -16.391 1 95.94 299 HIS A O 1
ATOM 2365 N N . ILE A 1 300 ? -15.969 -8.367 -15.391 1 96.31 300 ILE A N 1
ATOM 2366 C CA . ILE A 1 300 ? -15.609 -7.637 -14.188 1 96.31 300 ILE A CA 1
ATOM 2367 C C . ILE A 1 300 ? -14.672 -6.484 -14.539 1 96.31 300 ILE A C 1
ATOM 2369 O O . ILE A 1 300 ? -14.906 -5.344 -14.125 1 96.31 300 ILE A O 1
ATOM 2373 N N . VAL A 1 301 ? -13.664 -6.766 -15.344 1 96 301 VAL A N 1
ATOM 2374 C CA . VAL A 1 301 ? -12.656 -5.781 -15.727 1 96 301 VAL A CA 1
ATOM 2375 C C . VAL A 1 301 ? -13.312 -4.66 -16.531 1 96 301 VAL A C 1
ATOM 2377 O O . VAL A 1 301 ? -13.055 -3.48 -16.297 1 96 301 VAL A O 1
ATOM 2380 N N . GLN A 1 302 ? -14.156 -5.004 -17.453 1 94.25 302 GLN A N 1
ATOM 2381 C CA . GLN A 1 302 ? -14.836 -4.023 -18.297 1 94.25 302 GLN A CA 1
ATOM 2382 C C . GLN A 1 302 ? -15.742 -3.123 -17.469 1 94.25 302 GLN A C 1
ATOM 2384 O O . GLN A 1 302 ? -15.758 -1.903 -17.641 1 94.25 302 GLN A O 1
ATOM 2389 N N . ARG A 1 303 ? -16.469 -3.67 -16.609 1 92.38 303 ARG A N 1
ATOM 2390 C CA . ARG A 1 303 ? -17.391 -2.912 -15.781 1 92.38 303 ARG A CA 1
ATOM 2391 C C . ARG A 1 303 ? -16.656 -1.979 -14.828 1 92.38 303 ARG A C 1
ATOM 2393 O O . ARG A 1 303 ? -17.016 -0.808 -14.695 1 92.38 303 ARG A O 1
ATOM 2400 N N . ILE A 1 304 ? -15.609 -2.416 -14.195 1 91.62 304 ILE A N 1
ATOM 2401 C CA . ILE A 1 304 ? -14.859 -1.615 -13.227 1 91.62 304 ILE A CA 1
ATOM 2402 C C . ILE A 1 304 ? -14.047 -0.55 -13.961 1 91.62 304 ILE A C 1
ATOM 2404 O O . ILE A 1 304 ? -13.93 0.583 -13.492 1 91.62 304 ILE A O 1
ATOM 2408 N N . GLY A 1 305 ? -13.43 -0.91 -15.109 1 85 305 GLY A N 1
ATOM 2409 C CA . GLY A 1 305 ? -12.633 0.021 -15.891 1 85 305 GLY A CA 1
ATOM 2410 C C . GLY A 1 305 ? -13.445 1.146 -16.5 1 85 305 GLY A C 1
ATOM 2411 O O . GLY A 1 305 ? -12.898 2.188 -16.859 1 85 305 GLY A O 1
ATOM 2412 N N . SER A 1 306 ? -14.641 0.94 -16.812 1 71.62 306 SER A N 1
ATOM 2413 C CA . SER A 1 306 ? -15.523 1.917 -17.438 1 71.62 306 SER A CA 1
ATOM 2414 C C . SER A 1 306 ? -16.016 2.947 -16.438 1 71.62 306 SER A C 1
ATOM 2416 O O . SER A 1 306 ? -16.641 3.939 -16.812 1 71.62 306 SER A O 1
ATOM 2418 N N . LEU A 1 307 ? -15.828 2.576 -15.336 1 57.94 307 LEU A N 1
ATOM 2419 C CA . LEU A 1 307 ? -16.391 3.486 -14.336 1 57.94 307 LEU A CA 1
ATOM 2420 C C . LEU A 1 307 ? -15.672 4.832 -14.375 1 57.94 307 LEU A C 1
ATOM 2422 O O . LEU A 1 307 ? -14.438 4.887 -14.312 1 57.94 307 LEU A O 1
ATOM 2426 N N . GLU A 1 308 ? -16.203 5.672 -15.25 1 54.97 308 GLU A N 1
ATOM 2427 C CA . GLU A 1 308 ? -15.742 7.055 -15.188 1 54.97 308 GLU A CA 1
ATOM 2428 C C . GLU A 1 308 ? -15.211 7.391 -13.797 1 54.97 308 GLU A C 1
ATOM 2430 O O . GLU A 1 308 ? -14.188 8.07 -13.656 1 54.97 308 GLU A O 1
ATOM 2435 N N . MET A 1 309 ? -16.078 7.344 -12.805 1 51.62 309 MET A N 1
ATOM 2436 C CA . MET A 1 309 ? -15.867 8.031 -11.531 1 51.62 309 MET A CA 1
ATOM 2437 C C . MET A 1 309 ? -15.273 7.078 -10.5 1 51.62 309 MET A C 1
ATOM 2439 O O . MET A 1 309 ? -16 6.375 -9.805 1 51.62 309 MET A O 1
ATOM 2443 N N . LEU A 1 310 ? -14.281 6.109 -10.969 1 50.12 310 LEU A N 1
ATOM 2444 C CA . LEU A 1 310 ? -13.742 5.699 -9.68 1 50.12 310 LEU A CA 1
ATOM 2445 C C . LEU A 1 310 ? -13.578 6.895 -8.758 1 50.12 310 LEU A C 1
ATOM 2447 O O . LEU A 1 310 ? -12.5 7.5 -8.695 1 50.12 310 LEU A O 1
ATOM 2451 N N . GLY A 1 311 ? -14.805 7.488 -8.328 1 50.72 311 GLY A N 1
ATOM 2452 C CA . GLY A 1 311 ? -15.078 8.453 -7.277 1 50.72 311 GLY A CA 1
ATOM 2453 C C . GLY A 1 311 ? -15.328 9.859 -7.805 1 50.72 311 GLY A C 1
ATOM 2454 O O . GLY A 1 311 ? -14.766 10.25 -8.828 1 50.72 311 GLY A O 1
ATOM 2455 N N . GLU A 1 312 ? -16.453 10.398 -7.805 1 49.19 312 GLU A N 1
ATOM 2456 C CA . GLU A 1 312 ? -16.953 11.695 -8.258 1 49.19 312 GLU A CA 1
ATOM 2457 C C . GLU A 1 312 ? -15.867 12.766 -8.172 1 49.19 312 GLU A C 1
ATOM 2459 O O . GLU A 1 312 ? -15.75 13.609 -9.062 1 49.19 312 GLU A O 1
ATOM 2464 N N . ASP A 1 313 ? -15.453 12.93 -7.004 1 51.31 313 ASP A N 1
ATOM 2465 C CA . ASP A 1 313 ? -14.625 14.094 -6.703 1 51.31 313 ASP A CA 1
ATOM 2466 C C . ASP A 1 313 ? -13.148 13.789 -6.941 1 51.31 313 ASP A C 1
ATOM 2468 O O . ASP A 1 313 ? -12.273 14.453 -6.375 1 51.31 313 ASP A O 1
ATOM 2472 N N . PHE A 1 314 ? -12.883 12.68 -7.859 1 51.19 314 PHE A N 1
ATOM 2473 C CA . PHE A 1 314 ? -11.492 12.266 -7.977 1 51.19 314 PHE A CA 1
ATOM 2474 C C . PHE A 1 314 ? -10.758 13.117 -9 1 51.19 314 PHE A C 1
ATOM 2476 O O . PHE A 1 314 ? -11.078 13.094 -10.188 1 51.19 314 PHE A O 1
ATOM 2483 N N . PHE A 1 315 ? -10.258 14.133 -8.586 1 59.97 315 PHE A N 1
ATOM 2484 C CA . PHE A 1 315 ? -9.359 14.898 -9.445 1 59.97 315 PHE A CA 1
ATOM 2485 C C . PHE A 1 315 ? -8.016 14.203 -9.586 1 59.97 315 PHE A C 1
ATOM 2487 O O . PHE A 1 315 ? -7.02 14.836 -9.945 1 59.97 315 PHE A O 1
ATOM 2494 N N . VAL A 1 316 ? -8.117 12.742 -9.203 1 64.62 316 VAL A N 1
ATOM 2495 C CA . VAL A 1 316 ? -6.844 12.039 -9.289 1 64.62 316 VAL A CA 1
ATOM 2496 C C . VAL A 1 316 ? -6.887 11.023 -10.43 1 64.62 316 VAL A C 1
ATOM 2498 O O . VAL A 1 316 ? -7.953 10.5 -10.758 1 64.62 316 VAL A O 1
ATOM 2501 N N . GLU A 1 317 ? -5.773 10.797 -11.141 1 72 317 GLU A N 1
ATOM 2502 C CA . GLU A 1 317 ? -5.656 9.828 -12.219 1 72 317 GLU A CA 1
ATOM 2503 C C . GLU A 1 317 ? -5.965 8.414 -11.727 1 72 317 GLU A C 1
ATOM 2505 O O . GLU A 1 317 ? -5.367 7.945 -10.758 1 72 317 GLU A O 1
ATOM 2510 N N . PRO A 1 318 ? -6.941 7.797 -12.297 1 80.62 318 PRO A N 1
ATOM 2511 C CA . PRO A 1 318 ? -7.23 6.418 -11.906 1 80.62 318 PRO A CA 1
ATOM 2512 C C . PRO A 1 318 ? -6.199 5.426 -12.438 1 80.62 318 PRO A C 1
ATOM 2514 O O . PRO A 1 318 ? -5.574 5.668 -13.469 1 80.62 318 PRO A O 1
ATOM 2517 N N . PRO A 1 319 ? -5.949 4.363 -11.688 1 89.69 319 PRO A N 1
ATOM 2518 C CA . PRO A 1 319 ? -5.113 3.309 -12.258 1 89.69 319 PRO A CA 1
ATOM 2519 C C . PRO A 1 319 ? -5.766 2.623 -13.461 1 89.69 319 PRO A C 1
ATOM 2521 O O . PRO A 1 319 ? -6.992 2.664 -13.602 1 89.69 319 PRO A O 1
ATOM 2524 N N . GLU A 1 320 ? -4.945 2.08 -14.289 1 91.56 320 GLU A N 1
ATOM 2525 C CA . GLU A 1 320 ? -5.48 1.198 -15.32 1 91.56 320 GLU A CA 1
ATOM 2526 C C . GLU A 1 320 ? -6.051 -0.079 -14.711 1 91.56 320 GLU A C 1
ATOM 2528 O O . GLU A 1 320 ? -5.449 -0.673 -13.82 1 91.56 320 GLU A O 1
ATOM 2533 N N . ILE A 1 321 ? -7.242 -0.41 -15.148 1 94.5 321 ILE A N 1
ATOM 2534 C CA . ILE A 1 321 ? -7.82 -1.7 -14.789 1 94.5 321 ILE A CA 1
ATOM 2535 C C . ILE A 1 321 ? -7.559 -2.711 -15.906 1 94.5 321 ILE A C 1
ATOM 2537 O O . ILE A 1 321 ? -8.031 -2.537 -17.031 1 94.5 321 ILE A O 1
ATOM 2541 N N . ARG A 1 322 ? -6.793 -3.797 -15.594 1 94.62 322 ARG A N 1
ATOM 2542 C CA . ARG A 1 322 ? -6.367 -4.727 -16.625 1 94.62 322 ARG A CA 1
ATOM 2543 C C . ARG A 1 322 ? -6.711 -6.164 -16.25 1 94.62 322 ARG A C 1
ATOM 2545 O O . ARG A 1 322 ? -6.742 -6.512 -15.07 1 94.62 322 ARG A O 1
ATOM 2552 N N . LYS A 1 323 ? -6.984 -6.887 -17.266 1 96.44 323 LYS A N 1
ATOM 2553 C CA . LYS A 1 323 ? -7.035 -8.336 -17.109 1 96.44 323 LYS A CA 1
ATOM 2554 C C . LYS A 1 323 ? -5.645 -8.953 -17.219 1 96.44 323 LYS A C 1
ATOM 2556 O O . LYS A 1 323 ? -4.852 -8.562 -18.078 1 96.44 323 LYS A O 1
ATOM 2561 N N . SER A 1 324 ? -5.355 -9.852 -16.344 1 96.44 324 SER A N 1
ATOM 2562 C CA . SER A 1 324 ? -4.066 -10.531 -16.359 1 96.44 324 SER A CA 1
ATOM 2563 C C . SER A 1 324 ? -3.855 -11.289 -17.672 1 96.44 324 SER A C 1
ATOM 2565 O O . SER A 1 324 ? -4.773 -11.953 -18.172 1 96.44 324 SER A O 1
ATOM 2567 N N . MET A 1 325 ? -2.643 -11.219 -18.125 1 90.75 325 MET A N 1
ATOM 2568 C CA . MET A 1 325 ? -2.24 -12.008 -19.297 1 90.75 325 MET A CA 1
ATOM 2569 C C . MET A 1 325 ? -1.609 -13.328 -18.859 1 90.75 325 MET A C 1
ATOM 2571 O O . MET A 1 325 ? -1.283 -14.172 -19.703 1 90.75 325 MET A O 1
ATOM 2575 N N . MET A 1 326 ? -1.482 -13.516 -17.594 1 92.56 326 MET A N 1
ATOM 2576 C CA . MET A 1 326 ? -0.697 -14.633 -17.078 1 92.56 326 MET A CA 1
ATOM 2577 C C . MET A 1 326 ? -1.57 -15.586 -16.281 1 92.56 326 MET A C 1
ATOM 2579 O O . MET A 1 326 ? -1.065 -16.531 -15.656 1 92.56 326 MET A O 1
ATOM 2583 N N . SER A 1 327 ? -2.846 -15.391 -16.281 1 93.12 327 SER A N 1
ATOM 2584 C CA . SER A 1 327 ? -3.752 -16.188 -15.453 1 93.12 327 SER A CA 1
ATOM 2585 C C . SER A 1 327 ? -3.648 -17.672 -15.805 1 93.12 327 SER A C 1
ATOM 2587 O O . SER A 1 327 ? -3.85 -18.531 -14.945 1 93.12 327 SER A O 1
ATOM 2589 N N . ASP A 1 328 ? -3.275 -17.938 -17.031 1 92.25 328 ASP A N 1
ATOM 2590 C CA . ASP A 1 328 ? -3.215 -19.328 -17.484 1 92.25 328 ASP A CA 1
ATOM 2591 C C . ASP A 1 328 ? -1.839 -19.938 -17.219 1 92.25 328 ASP A C 1
ATOM 2593 O O . ASP A 1 328 ? -1.62 -21.125 -17.453 1 92.25 328 ASP A O 1
ATOM 2597 N N . LEU A 1 329 ? -0.946 -19.172 -16.688 1 94.1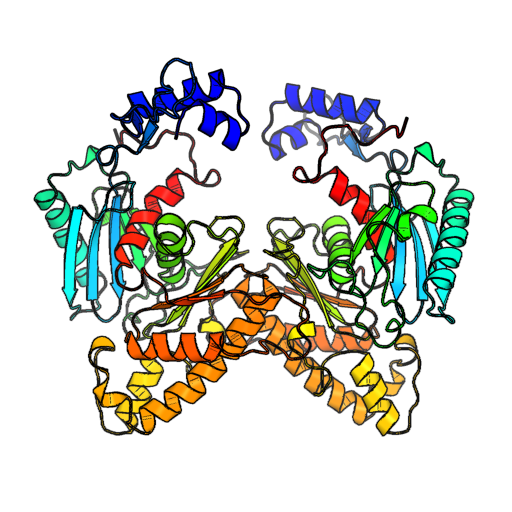9 329 LEU A N 1
ATOM 2598 C CA . LEU A 1 329 ? 0.415 -19.656 -16.484 1 94.19 329 LEU A CA 1
ATOM 2599 C C . LEU A 1 329 ? 0.881 -19.391 -15.062 1 94.19 329 LEU A C 1
ATOM 2601 O O . LEU A 1 329 ? 1.966 -18.844 -14.852 1 94.19 329 LEU A O 1
ATOM 2605 N N . PRO A 1 330 ? 0.064 -19.766 -14.102 1 94.81 330 PRO A N 1
ATOM 2606 C CA . PRO A 1 330 ? 0.499 -19.531 -12.719 1 94.81 330 PRO A CA 1
ATOM 2607 C C . PRO A 1 330 ? 1.755 -20.312 -12.352 1 94.81 330 PRO A C 1
ATOM 2609 O O . PRO A 1 330 ? 2.518 -19.891 -11.477 1 94.81 330 PRO A O 1
ATOM 2612 N N . HIS A 1 331 ? 2.008 -21.422 -13.031 1 97.06 331 HIS A N 1
ATOM 2613 C CA . HIS A 1 331 ? 3.201 -22.219 -12.781 1 97.06 331 HIS A CA 1
ATOM 2614 C C . HIS A 1 331 ? 4.457 -21.5 -13.258 1 97.06 331 HIS A C 1
ATOM 2616 O O . HIS A 1 331 ? 5.551 -21.75 -12.734 1 97.06 331 HIS A O 1
ATOM 2622 N N . LEU A 1 332 ? 4.312 -20.609 -14.195 1 97.19 332 LEU A N 1
ATOM 2623 C CA . LEU A 1 332 ? 5.441 -19.75 -14.539 1 97.19 332 LEU A CA 1
ATOM 2624 C C . LEU A 1 332 ? 5.75 -18.781 -13.406 1 97.19 332 LEU A C 1
ATOM 2626 O O . LEU A 1 332 ? 6.918 -18.484 -13.141 1 97.19 332 LEU A O 1
ATOM 2630 N N . GLY A 1 333 ? 4.691 -18.297 -12.75 1 96.75 333 GLY A N 1
ATOM 2631 C CA . GLY A 1 333 ? 4.898 -17.5 -11.539 1 96.75 333 GLY A CA 1
ATOM 2632 C C . GLY A 1 333 ? 5.656 -18.25 -10.461 1 96.75 333 GLY A C 1
ATOM 2633 O O . GLY A 1 333 ? 6.57 -17.703 -9.844 1 96.75 333 GLY A O 1
ATOM 2634 N N . ALA A 1 334 ? 5.293 -19.484 -10.281 1 97.5 334 ALA A N 1
ATOM 2635 C CA . ALA A 1 334 ? 5.996 -20.328 -9.32 1 97.5 334 ALA A CA 1
ATOM 2636 C C . ALA A 1 334 ? 7.465 -20.484 -9.711 1 97.5 334 ALA A C 1
ATOM 2638 O O . ALA A 1 334 ? 8.352 -20.375 -8.859 1 97.5 334 ALA A O 1
ATOM 2639 N N . ALA A 1 335 ? 7.727 -20.672 -10.977 1 97.56 335 ALA A N 1
ATOM 2640 C CA . ALA A 1 335 ? 9.086 -20.828 -11.477 1 97.56 335 ALA A CA 1
ATOM 2641 C C . ALA A 1 335 ? 9.906 -19.562 -11.266 1 97.56 335 ALA A C 1
ATOM 2643 O O . ALA A 1 335 ? 11.141 -19.609 -11.234 1 97.56 335 ALA A O 1
ATOM 2644 N N . SER A 1 336 ? 9.211 -18.453 -11.078 1 95.62 336 SER A N 1
ATOM 2645 C CA . SER A 1 336 ? 9.891 -17.172 -10.938 1 95.62 336 SER A CA 1
ATOM 2646 C C . SER A 1 336 ? 10.367 -16.953 -9.508 1 95.62 336 SER A C 1
ATOM 2648 O O . SER A 1 336 ? 11.18 -16.062 -9.242 1 95.62 336 SER A O 1
ATOM 2650 N N . ILE A 1 337 ? 9.922 -17.766 -8.57 1 95.06 337 ILE A N 1
ATOM 2651 C CA . ILE A 1 337 ? 10.227 -17.578 -7.156 1 95.06 337 ILE A CA 1
ATOM 2652 C C . ILE A 1 337 ? 11.727 -17.703 -6.926 1 95.06 337 ILE A C 1
ATOM 2654 O O . ILE A 1 337 ? 12.344 -16.828 -6.316 1 95.06 337 ILE A O 1
ATOM 2658 N N . PRO A 1 338 ? 12.414 -18.734 -7.484 1 93.44 338 PRO A N 1
ATOM 2659 C CA . PRO A 1 338 ? 13.859 -18.859 -7.27 1 93.44 338 PRO A CA 1
ATOM 2660 C C . PRO A 1 338 ? 14.641 -17.672 -7.836 1 93.44 338 PRO A C 1
ATOM 2662 O O . PRO A 1 338 ? 15.641 -17.25 -7.254 1 93.44 338 PRO A O 1
ATOM 2665 N N . ILE A 1 339 ? 14.172 -17.156 -8.961 1 90.12 339 ILE A N 1
ATOM 2666 C CA . ILE A 1 339 ? 14.82 -16 -9.586 1 90.12 339 ILE A CA 1
ATOM 2667 C C . ILE A 1 339 ? 14.688 -14.781 -8.68 1 90.12 339 ILE A C 1
ATOM 2669 O O . ILE A 1 339 ? 15.664 -14.078 -8.422 1 90.12 339 ILE A O 1
ATOM 2673 N N . TYR A 1 340 ? 13.5 -14.602 -8.25 1 91 340 TYR A N 1
ATOM 2674 C CA . TYR A 1 340 ? 13.234 -13.461 -7.375 1 91 340 TYR A CA 1
ATOM 2675 C C . TYR A 1 340 ? 14.094 -13.523 -6.121 1 91 340 TYR A C 1
ATOM 2677 O O . TYR A 1 340 ? 14.664 -12.516 -5.703 1 91 340 TYR A O 1
ATOM 2685 N N . ARG A 1 341 ? 14.164 -14.664 -5.523 1 87.25 341 ARG A N 1
ATOM 2686 C CA . ARG A 1 341 ? 14.953 -14.852 -4.312 1 87.25 341 ARG A CA 1
ATOM 2687 C C . ARG A 1 341 ? 16.438 -14.617 -4.578 1 87.25 341 ARG A C 1
ATOM 2689 O O . ARG A 1 341 ? 17.141 -14.031 -3.748 1 87.25 341 ARG A O 1
ATOM 2696 N N . ALA A 1 342 ? 16.906 -14.992 -5.707 1 83.75 342 ALA A N 1
ATOM 2697 C CA . ALA A 1 342 ? 18.328 -14.883 -6.062 1 83.75 342 ALA A CA 1
ATOM 2698 C C . ALA A 1 342 ? 18.703 -13.438 -6.379 1 83.75 342 ALA A C 1
ATOM 2700 O O . ALA A 1 342 ? 19.859 -13.039 -6.223 1 83.75 342 ALA A O 1
ATOM 2701 N N . THR A 1 343 ? 17.734 -12.617 -6.844 1 79.88 343 THR A N 1
ATOM 2702 C CA . THR A 1 343 ? 18.047 -11.281 -7.34 1 79.88 343 THR A CA 1
ATOM 2703 C C . THR A 1 343 ? 17.672 -10.219 -6.312 1 79.88 343 THR A C 1
ATOM 2705 O O . THR A 1 343 ? 17.906 -9.031 -6.523 1 79.88 343 THR A O 1
ATOM 2708 N N . THR A 1 344 ? 17.078 -10.57 -5.297 1 73.56 344 THR A N 1
ATOM 2709 C CA . THR A 1 344 ? 16.719 -9.625 -4.254 1 73.56 344 THR A CA 1
ATOM 2710 C C . THR A 1 344 ? 17.766 -9.594 -3.152 1 73.56 344 THR A C 1
ATOM 2712 O O . THR A 1 344 ? 18.047 -10.617 -2.525 1 73.56 344 THR A O 1
ATOM 2715 N N . PRO A 1 345 ? 18.328 -8.406 -3.053 1 57.25 345 PRO A N 1
ATOM 2716 C CA . PRO A 1 345 ? 19.453 -8.297 -2.121 1 57.25 345 PRO A CA 1
ATOM 2717 C C . PRO A 1 345 ? 19.109 -8.812 -0.723 1 57.25 345 PRO A C 1
ATOM 2719 O O . PRO A 1 345 ? 19.953 -9.414 -0.059 1 57.25 345 PRO A O 1
ATOM 2722 N N . SER A 1 346 ? 17.922 -8.43 -0.281 1 50.91 346 SER A N 1
ATOM 2723 C CA . SER A 1 346 ? 17.594 -8.852 1.078 1 50.91 346 SER A CA 1
ATOM 2724 C C . SER A 1 346 ? 17.641 -10.367 1.209 1 50.91 346 SER A C 1
ATOM 2726 O O . SER A 1 346 ? 17.766 -10.898 2.312 1 50.91 346 SER A O 1
ATOM 2728 N N . TYR A 1 347 ? 17.641 -10.984 0.046 1 39.56 347 TYR A N 1
ATOM 2729 C CA . TYR A 1 347 ? 17.641 -12.445 0.049 1 39.56 347 TYR A CA 1
ATOM 2730 C C . TYR A 1 347 ? 18.984 -12.984 -0.416 1 39.56 347 TYR A C 1
ATOM 2732 O O . TYR A 1 347 ? 19.25 -14.188 -0.316 1 39.56 347 TYR A O 1
ATOM 2740 N N . TYR A 1 348 ? 19.719 -12.008 -1.069 1 41.41 348 TYR A N 1
ATOM 2741 C CA . TYR A 1 348 ? 20.953 -12.461 -1.71 1 41.41 348 TYR A CA 1
ATOM 2742 C C . TYR A 1 348 ? 22 -12.852 -0.671 1 41.41 348 TYR A C 1
ATOM 2744 O O . TYR A 1 348 ? 22.406 -12.023 0.142 1 41.41 348 TYR A O 1
ATOM 2752 N N . SER A 1 349 ? 22.094 -14.117 -0.47 1 40.31 349 SER A N 1
ATOM 2753 C CA . SER A 1 349 ? 23.078 -14.633 0.48 1 40.31 349 SER A CA 1
ATOM 2754 C C . SER A 1 349 ? 24.484 -14.445 -0.043 1 40.31 349 SER A C 1
ATOM 2756 O O . SER A 1 349 ? 25.453 -14.953 0.548 1 40.31 349 SER A O 1
ATOM 2758 N N . GLY A 1 350 ? 24.797 -13.602 -0.989 1 39.38 350 GLY A N 1
ATOM 2759 C CA . GLY A 1 350 ? 26.141 -13.281 -1.458 1 39.38 350 GLY A CA 1
ATOM 2760 C C . GLY A 1 350 ? 26.594 -14.148 -2.617 1 39.38 350 GLY A C 1
ATOM 2761 O O . GLY A 1 350 ? 27.656 -13.93 -3.191 1 39.38 350 GLY A O 1
ATOM 2762 N N . ARG A 1 351 ? 26.422 -15.57 -2.639 1 34.69 351 ARG A N 1
ATOM 2763 C CA . ARG A 1 351 ? 27.047 -16.406 -3.652 1 34.69 351 ARG A CA 1
ATOM 2764 C C . ARG A 1 351 ? 26.266 -16.359 -4.965 1 34.69 351 ARG A C 1
ATOM 2766 O O . ARG A 1 351 ? 25.031 -16.344 -4.965 1 34.69 351 ARG A O 1
ATOM 2773 N N . ALA A 1 352 ? 26.969 -16.047 -5.91 1 38.75 352 ALA A N 1
ATOM 2774 C CA . ALA A 1 352 ? 26.484 -16.125 -7.285 1 38.75 352 ALA A CA 1
ATOM 2775 C C . ALA A 1 352 ? 25.797 -17.469 -7.539 1 38.75 352 ALA A C 1
ATOM 2777 O O . ALA A 1 352 ? 26.25 -18.516 -7.043 1 38.75 352 ALA A O 1
ATOM 2778 N N . LEU A 1 353 ? 24.594 -17.453 -8.102 1 38.59 353 LEU A N 1
ATOM 2779 C CA . LEU A 1 353 ? 23.562 -18.469 -8.305 1 38.59 353 LEU A CA 1
ATOM 2780 C C . LEU A 1 353 ? 24.156 -19.734 -8.922 1 38.59 353 LEU A C 1
ATOM 2782 O O . LEU A 1 353 ? 23.438 -20.719 -9.094 1 38.59 353 LEU A O 1
ATOM 2786 N N . LYS A 1 354 ? 25.078 -19.781 -9.906 1 30.03 354 LYS A N 1
ATOM 2787 C CA . LYS A 1 354 ? 25.5 -20.969 -10.648 1 30.03 354 LYS A CA 1
ATOM 2788 C C . LYS A 1 354 ? 26.484 -21.812 -9.836 1 30.03 354 LYS A C 1
ATOM 2790 O O . LYS A 1 354 ? 27.422 -21.266 -9.242 1 30.03 354 LYS A O 1
ATOM 2795 N N . GLY A 1 355 ? 26.297 -23.141 -9.391 1 29.86 355 GLY A N 1
ATOM 2796 C CA . GLY A 1 355 ? 26.906 -24.375 -8.938 1 29.86 355 GLY A CA 1
ATOM 2797 C C . GLY A 1 355 ? 26.5 -24.766 -7.535 1 29.86 355 GLY A C 1
ATOM 2798 O O . GLY A 1 355 ? 26.812 -24.078 -6.57 1 29.86 355 GLY A O 1
ATOM 2799 N N . TRP A 1 356 ? 25.328 -25.344 -7.434 1 25.94 356 TRP A N 1
ATOM 2800 C CA . TRP A 1 356 ? 25.109 -26.219 -6.281 1 25.94 356 TRP A CA 1
ATOM 2801 C C . TRP A 1 356 ? 26.25 -27.203 -6.129 1 25.94 356 TRP A C 1
ATOM 2803 O O . TRP A 1 356 ? 26.406 -28.125 -6.941 1 25.94 356 TRP A O 1
ATOM 2813 N N . ALA A 1 357 ? 27.547 -26.984 -6.078 1 21.23 357 ALA A N 1
ATOM 2814 C CA . ALA A 1 357 ? 28.391 -28.094 -5.68 1 21.23 357 ALA A CA 1
ATOM 2815 C C . ALA A 1 357 ? 28.156 -28.469 -4.219 1 21.23 357 ALA A C 1
ATOM 2817 O O . ALA A 1 357 ? 27.969 -27.594 -3.369 1 21.23 357 ALA A O 1
ATOM 2818 N N . MET B 1 1 ? 24.766 7.184 19.75 1 75.12 1 MET B N 1
ATOM 2819 C CA . MET B 1 1 ? 25.328 5.875 19.391 1 75.12 1 MET B CA 1
ATOM 2820 C C . MET B 1 1 ? 26.828 5.965 19.172 1 75.12 1 MET B C 1
ATOM 2822 O O . MET B 1 1 ? 27.328 6.984 18.703 1 75.12 1 MET B O 1
ATOM 2826 N N . SER B 1 2 ? 27.453 4.875 19.594 1 75.69 2 SER B N 1
ATOM 2827 C CA . SER B 1 2 ? 28.891 4.84 19.359 1 75.69 2 SER B CA 1
ATOM 2828 C C . SER B 1 2 ? 29.188 4.594 17.875 1 75.69 2 SER B C 1
ATOM 2830 O O . SER B 1 2 ? 28.344 4.078 17.141 1 75.69 2 SER B O 1
ATOM 2832 N N . ARG B 1 3 ? 30.312 5.047 17.484 1 74.75 3 ARG B N 1
ATOM 2833 C CA . ARG B 1 3 ? 30.719 4.848 16.094 1 74.75 3 ARG B CA 1
ATOM 2834 C C . ARG B 1 3 ? 30.734 3.367 15.742 1 74.75 3 ARG B C 1
ATOM 2836 O O . ARG B 1 3 ? 30.344 2.992 14.625 1 74.75 3 ARG B O 1
ATOM 2843 N N . ILE B 1 4 ? 31.094 2.688 16.672 1 71.06 4 ILE B N 1
ATOM 2844 C CA . ILE B 1 4 ? 31.172 1.25 16.438 1 71.06 4 ILE B CA 1
ATOM 2845 C C . ILE B 1 4 ? 29.766 0.679 16.25 1 71.06 4 ILE B C 1
ATOM 2847 O O . ILE B 1 4 ? 29.531 -0.118 15.336 1 71.06 4 ILE B O 1
ATOM 2851 N N . GLU B 1 5 ? 28.969 1.082 17.062 1 74.56 5 GLU B N 1
ATOM 2852 C CA . GLU B 1 5 ? 27.578 0.638 16.953 1 74.56 5 GLU B CA 1
ATOM 2853 C C . GLU B 1 5 ? 26.953 1.085 15.633 1 74.56 5 GLU B C 1
ATOM 2855 O O . GLU B 1 5 ? 26.234 0.318 14.984 1 74.56 5 GLU B O 1
ATOM 2860 N N . LEU B 1 6 ? 27.219 2.23 15.258 1 77.12 6 LEU B N 1
ATOM 2861 C CA . LEU B 1 6 ? 26.688 2.787 14.023 1 77.12 6 LEU B CA 1
ATOM 2862 C C . LEU B 1 6 ? 27.219 2.02 12.812 1 77.12 6 LEU B C 1
ATOM 2864 O O . LEU B 1 6 ? 26.469 1.759 11.867 1 77.12 6 LEU B O 1
ATOM 2868 N N . ALA B 1 7 ? 28.5 1.771 12.906 1 72.5 7 ALA B N 1
ATOM 2869 C CA . ALA B 1 7 ? 29.109 1.008 11.82 1 72.5 7 ALA B CA 1
ATOM 2870 C C . ALA B 1 7 ? 28.438 -0.355 11.664 1 72.5 7 ALA B C 1
ATOM 2872 O O . ALA B 1 7 ? 28.156 -0.793 10.547 1 72.5 7 ALA B O 1
ATOM 2873 N N . ARG B 1 8 ? 28.203 -0.938 12.758 1 70.06 8 ARG B N 1
ATOM 2874 C CA . ARG B 1 8 ? 27.562 -2.244 12.773 1 70.06 8 ARG B CA 1
ATOM 2875 C C . ARG B 1 8 ? 26.141 -2.156 12.211 1 70.06 8 ARG B C 1
ATOM 2877 O O . ARG B 1 8 ? 25.75 -2.961 11.359 1 70.06 8 ARG B O 1
ATOM 2884 N N . GLU B 1 9 ? 25.469 -1.167 12.609 1 72.56 9 GLU B N 1
ATOM 2885 C CA . GLU B 1 9 ? 24.062 -1.019 12.219 1 72.56 9 GLU B CA 1
ATOM 2886 C C . GLU B 1 9 ? 23.953 -0.683 10.734 1 72.56 9 GLU B C 1
ATOM 2888 O O . GLU B 1 9 ? 23 -1.118 10.07 1 72.56 9 GLU B O 1
ATOM 2893 N N . MET B 1 10 ? 24.875 -0.011 10.227 1 72.69 10 MET B N 1
ATOM 2894 C CA . MET B 1 10 ? 24.812 0.45 8.844 1 72.69 10 MET B CA 1
ATOM 2895 C C . MET B 1 10 ? 25.547 -0.511 7.914 1 72.69 10 MET B C 1
ATOM 2897 O O . MET B 1 10 ? 25.516 -0.342 6.695 1 72.69 10 MET B O 1
ATOM 2901 N N . ASP B 1 11 ? 26.141 -1.419 8.539 1 72.81 11 ASP B N 1
ATOM 2902 C CA . ASP B 1 11 ? 26.906 -2.424 7.809 1 72.81 11 ASP B CA 1
ATOM 2903 C C . ASP B 1 11 ? 27.969 -1.77 6.926 1 72.81 11 ASP B C 1
ATOM 2905 O O . ASP B 1 11 ? 28.031 -2.043 5.727 1 72.81 11 ASP B O 1
ATOM 2909 N N . VAL B 1 12 ? 28.656 -0.867 7.488 1 72.25 12 VAL B N 1
ATOM 2910 C CA . VAL B 1 12 ? 29.781 -0.221 6.816 1 72.25 12 VAL B CA 1
ATOM 2911 C C . VAL B 1 12 ? 31.047 -0.404 7.641 1 72.25 12 VAL B C 1
ATOM 2913 O O . VAL B 1 12 ? 30.984 -0.724 8.828 1 72.25 12 VAL B O 1
ATOM 2916 N N . SER B 1 13 ? 32.188 -0.287 6.965 1 74.62 13 SER B N 1
ATOM 2917 C CA . SER B 1 13 ? 33.469 -0.425 7.645 1 74.62 13 SER B CA 1
ATOM 2918 C C . SER B 1 13 ? 33.688 0.723 8.625 1 74.62 13 SER B C 1
ATOM 2920 O O . SER B 1 13 ? 33.125 1.809 8.453 1 74.62 13 SER B O 1
ATOM 2922 N N . ALA B 1 14 ? 34.438 0.454 9.586 1 79.31 14 ALA B N 1
ATOM 2923 C CA . ALA B 1 14 ? 34.781 1.456 10.594 1 79.31 14 ALA B CA 1
ATOM 2924 C C . ALA B 1 14 ? 35.438 2.672 9.969 1 79.31 14 ALA B C 1
ATOM 2926 O O . ALA B 1 14 ? 35.094 3.812 10.273 1 79.31 14 ALA B O 1
ATOM 2927 N N . PRO B 1 15 ? 36.312 2.477 9.07 1 78.25 15 PRO B N 1
ATOM 2928 C CA . PRO B 1 15 ? 36.938 3.643 8.43 1 78.25 15 PRO B CA 1
ATOM 2929 C C . PRO B 1 15 ? 35.938 4.473 7.633 1 78.25 15 PRO B C 1
ATOM 2931 O O . PRO B 1 15 ? 36 5.703 7.637 1 78.25 15 PRO B O 1
ATOM 2934 N N . THR B 1 16 ? 35.062 3.82 6.984 1 77.88 16 THR B N 1
ATOM 2935 C CA . THR B 1 16 ? 34 4.504 6.242 1 77.88 16 THR B CA 1
ATOM 2936 C C . THR B 1 16 ? 33.125 5.32 7.188 1 77.88 16 THR B C 1
ATOM 2938 O O . THR B 1 16 ? 32.812 6.477 6.898 1 77.88 16 THR B O 1
ATOM 2941 N N . LEU B 1 17 ? 32.781 4.707 8.219 1 81.19 17 LEU B N 1
ATOM 2942 C CA . LEU B 1 17 ? 31.938 5.406 9.188 1 81.19 17 LEU B CA 1
ATOM 2943 C C . LEU B 1 17 ? 32.688 6.613 9.773 1 81.19 17 LEU B C 1
ATOM 2945 O O . LEU B 1 17 ? 32.062 7.668 9.984 1 81.19 17 LEU B O 1
ATOM 2949 N N . THR B 1 18 ? 33.938 6.441 9.984 1 80.44 18 THR B N 1
ATOM 2950 C CA . THR B 1 18 ? 34.719 7.531 10.531 1 80.44 18 THR B CA 1
ATOM 2951 C C . THR B 1 18 ? 34.781 8.711 9.555 1 80.44 18 THR B C 1
ATOM 2953 O O . THR B 1 18 ? 34.625 9.859 9.961 1 80.44 18 THR B O 1
ATOM 2956 N N . ARG B 1 19 ? 34.969 8.383 8.352 1 80.88 19 ARG B N 1
ATOM 2957 C CA . ARG B 1 19 ? 35 9.422 7.336 1 80.88 19 ARG B CA 1
ATOM 2958 C C . ARG B 1 19 ? 33.656 10.141 7.254 1 80.88 19 ARG B C 1
ATOM 2960 O O . ARG B 1 19 ? 33.594 11.375 7.223 1 80.88 19 ARG B O 1
ATOM 2967 N N . LEU B 1 20 ? 32.625 9.383 7.273 1 79.5 20 LEU B N 1
ATOM 2968 C CA . LEU B 1 20 ? 31.266 9.938 7.184 1 79.5 20 LEU B CA 1
ATOM 2969 C C . LEU B 1 20 ? 30.953 10.797 8.406 1 79.5 20 LEU B C 1
ATOM 2971 O O . LEU B 1 20 ? 30.391 11.883 8.281 1 79.5 20 LEU B O 1
ATOM 2975 N N . THR B 1 21 ? 31.391 10.328 9.508 1 83.75 21 THR B N 1
ATOM 2976 C CA . THR B 1 21 ? 31.094 11.047 10.742 1 83.75 21 THR B CA 1
ATOM 2977 C C . THR B 1 21 ? 31.969 12.297 10.859 1 83.75 21 THR B C 1
ATOM 2979 O O . THR B 1 21 ? 31.516 13.312 11.406 1 83.75 21 THR B O 1
ATOM 2982 N N . SER B 1 22 ? 33.156 12.234 10.32 1 84 22 SER B N 1
ATOM 2983 C CA . SER B 1 22 ? 34.031 13.391 10.375 1 84 22 SER B CA 1
ATOM 2984 C C . SER B 1 22 ? 33.469 14.57 9.602 1 84 22 SER B C 1
ATOM 2986 O O . SER B 1 22 ? 33.5 15.703 10.07 1 84 22 SER B O 1
ATOM 2988 N N . SER B 1 23 ? 32.906 14.25 8.484 1 83.31 23 SER B N 1
ATOM 2989 C CA . SER B 1 23 ? 32.281 15.297 7.68 1 83.31 23 SER B CA 1
ATOM 2990 C C . SER B 1 23 ? 31.094 15.914 8.398 1 83.31 23 SER B C 1
ATOM 2992 O O . SER B 1 23 ? 30.906 17.141 8.359 1 83.31 23 SER B O 1
ATOM 2994 N N . LEU B 1 24 ? 30.406 15.125 9.117 1 84.81 24 LEU B N 1
ATOM 2995 C CA . LEU B 1 24 ? 29.219 15.586 9.836 1 84.81 24 LEU B CA 1
ATOM 2996 C C . LEU B 1 24 ? 29.625 16.375 11.078 1 84.81 24 LEU B C 1
ATOM 2998 O O . LEU B 1 24 ? 28.953 17.344 11.445 1 84.81 24 LEU B O 1
ATOM 3002 N N . LEU B 1 25 ? 30.734 15.969 11.633 1 86.06 25 LEU B N 1
ATOM 3003 C CA . LEU B 1 25 ? 31.281 16.688 12.773 1 86.06 25 LEU B CA 1
ATOM 3004 C C . LEU B 1 25 ? 31.812 18.062 12.344 1 86.06 25 LEU B C 1
ATOM 3006 O O . LEU B 1 25 ? 31.531 19.062 13 1 86.06 25 LEU B O 1
ATOM 3010 N N . GLU B 1 26 ? 32.438 18.031 11.242 1 86.06 26 GLU B N 1
ATOM 3011 C CA . GLU B 1 26 ? 33 19.266 10.719 1 86.06 26 GLU B CA 1
ATOM 3012 C C . GLU B 1 26 ? 31.922 20.266 10.336 1 86.06 26 GLU B C 1
ATOM 3014 O O . GLU B 1 26 ? 32.062 21.469 10.539 1 86.06 26 GLU B O 1
ATOM 3019 N N . SER B 1 27 ? 30.859 19.719 9.859 1 83.88 27 SER B N 1
ATOM 3020 C CA . SER B 1 27 ? 29.75 20.578 9.43 1 83.88 27 SER B CA 1
ATOM 3021 C C . SER B 1 27 ? 28.891 21 10.609 1 83.88 27 SER B C 1
ATOM 3023 O O . SER B 1 27 ? 27.953 21.781 10.453 1 83.88 27 SER B O 1
ATOM 3025 N N . GLY B 1 28 ? 29.172 20.406 11.719 1 86.25 28 GLY B N 1
ATOM 3026 C CA . GLY B 1 28 ? 28.438 20.781 12.922 1 86.25 28 GLY B CA 1
ATOM 3027 C C . GLY B 1 28 ? 27.078 20.109 13.023 1 86.25 28 GLY B C 1
ATOM 3028 O O . GLY B 1 28 ? 26.234 20.547 13.805 1 86.25 28 GLY B O 1
ATOM 3029 N N . LEU B 1 29 ? 26.828 19.141 12.258 1 86.5 29 LEU B N 1
ATOM 3030 C CA . LEU B 1 29 ? 25.547 18.453 12.266 1 86.5 29 LEU B CA 1
ATOM 3031 C C . LEU B 1 29 ? 25.469 17.438 13.406 1 86.5 29 LEU B C 1
ATOM 3033 O O . LEU B 1 29 ? 24.391 17.156 13.914 1 86.5 29 LEU B O 1
ATOM 3037 N N . VAL B 1 30 ? 26.625 16.891 13.742 1 87.62 30 VAL B N 1
ATOM 3038 C CA . VAL B 1 30 ? 26.719 15.977 14.875 1 87.62 30 VAL B CA 1
ATOM 3039 C C . VAL B 1 30 ? 27.797 16.453 15.844 1 87.62 30 VAL B C 1
ATOM 3041 O O . VAL B 1 30 ? 28.656 17.25 15.469 1 87.62 30 VAL B O 1
ATOM 3044 N N . VAL B 1 31 ? 27.641 16.016 17.094 1 87.31 31 VAL B N 1
ATOM 3045 C CA . VAL B 1 31 ? 28.625 16.344 18.125 1 87.31 31 VAL B CA 1
ATOM 3046 C C . VAL B 1 31 ? 28.953 15.094 18.938 1 87.31 31 VAL B C 1
ATOM 3048 O O . VAL B 1 31 ? 28.172 14.141 18.969 1 87.31 31 VAL B O 1
ATOM 3051 N N . GLU B 1 32 ? 30.172 15.078 19.453 1 85.12 32 GLU B N 1
ATOM 3052 C CA . GLU B 1 32 ? 30.531 13.992 20.359 1 85.12 32 GLU B CA 1
ATOM 3053 C C . GLU B 1 32 ? 29.812 14.125 21.688 1 85.12 32 GLU B C 1
ATOM 3055 O O . GLU B 1 32 ? 29.734 15.219 22.25 1 85.12 32 GLU B O 1
ATOM 3060 N N . ALA B 1 33 ? 29.125 12.992 22 1 81.75 33 ALA B N 1
ATOM 3061 C CA . ALA B 1 33 ? 28.391 13.008 23.266 1 81.75 33 ALA B CA 1
ATOM 3062 C C . ALA B 1 33 ? 29.344 13.164 24.453 1 81.75 33 ALA B C 1
ATOM 3064 O O . ALA B 1 33 ? 30.484 12.711 24.391 1 81.75 33 ALA B O 1
ATOM 3065 N N . GLU B 1 34 ? 28.938 14.031 25.438 1 68.19 34 GLU B N 1
ATOM 3066 C CA . GLU B 1 34 ? 29.75 14.273 26.625 1 68.19 34 GLU B CA 1
ATOM 3067 C C . GLU B 1 34 ? 30.031 12.969 27.375 1 68.19 34 GLU B C 1
ATOM 3069 O O . GLU B 1 34 ? 31.156 12.727 27.812 1 68.19 34 GLU B O 1
ATOM 3074 N N . GLU B 1 35 ? 28.922 12.227 27.734 1 62.06 35 GLU B N 1
ATOM 3075 C CA . GLU B 1 35 ? 29.125 11.07 28.609 1 62.06 35 GLU B CA 1
ATOM 3076 C C . GLU B 1 35 ? 29.531 9.836 27.812 1 62.06 35 GLU B C 1
ATOM 3078 O O . GLU B 1 35 ? 28.875 9.492 26.812 1 62.06 35 GLU B O 1
ATOM 3083 N N . ALA B 1 36 ? 30.766 9.586 27.938 1 54.38 36 ALA B N 1
ATOM 3084 C CA . ALA B 1 36 ? 31.25 8.297 27.422 1 54.38 36 ALA B CA 1
ATOM 3085 C C . ALA B 1 36 ? 30.359 7.156 27.891 1 54.38 36 ALA B C 1
ATOM 3087 O O . ALA B 1 36 ? 30.016 7.078 29.078 1 54.38 36 ALA B O 1
ATOM 3088 N N . ARG B 1 37 ? 29.484 6.66 27.078 1 52.34 37 ARG B N 1
ATOM 3089 C CA . ARG B 1 37 ? 28.719 5.516 27.578 1 52.34 37 ARG B CA 1
ATOM 3090 C C . ARG B 1 37 ? 29.656 4.379 27.984 1 52.34 37 ARG B C 1
ATOM 3092 O O . ARG B 1 37 ? 30.422 3.875 27.156 1 52.34 37 ARG B O 1
ATOM 3099 N N . ASN B 1 38 ? 30.016 4.461 29.219 1 49.94 38 ASN B N 1
ATOM 3100 C CA . ASN B 1 38 ? 30.828 3.418 29.844 1 49.94 38 ASN B CA 1
ATOM 3101 C C . ASN B 1 38 ? 30.109 2.074 29.859 1 49.94 38 ASN B C 1
ATOM 3103 O O . ASN B 1 38 ? 29.109 1.907 30.562 1 49.94 38 ASN B O 1
ATOM 3107 N N . ASP B 1 39 ? 29.984 1.548 28.922 1 46.84 39 ASP B N 1
ATOM 3108 C CA . ASP B 1 39 ? 29.312 0.26 29.062 1 46.84 39 ASP B CA 1
ATOM 3109 C C . ASP B 1 39 ? 30.141 -0.703 29.906 1 46.84 39 ASP B C 1
ATOM 3111 O O . ASP B 1 39 ? 30 -1.922 29.781 1 46.84 39 ASP B O 1
ATOM 3115 N N . GLY B 1 40 ? 30.719 -0.232 30.938 1 46.72 40 GLY B N 1
ATOM 3116 C CA . GLY B 1 40 ? 31.422 -1.118 31.859 1 46.72 40 GLY B CA 1
ATOM 3117 C C . GLY B 1 40 ? 32.531 -1.907 31.203 1 46.72 40 GLY B C 1
ATOM 3118 O O . GLY B 1 40 ? 33.188 -2.723 31.859 1 46.72 40 GLY B O 1
ATOM 3119 N N . LYS B 1 41 ? 32.5 -2.178 30.031 1 50.91 41 LYS B N 1
ATOM 3120 C CA . LYS B 1 41 ? 33.531 -3.1 29.547 1 50.91 41 LYS B CA 1
ATOM 3121 C C . LYS B 1 41 ? 34.906 -2.424 29.5 1 50.91 41 LYS B C 1
ATOM 3123 O O . LYS B 1 41 ? 35 -1.2 29.391 1 50.91 41 LYS B O 1
ATOM 3128 N N . ARG B 1 42 ? 36 -3.275 29.734 1 48.41 42 ARG B N 1
ATOM 3129 C CA . ARG B 1 42 ? 37.469 -3.084 29.672 1 48.41 42 ARG B CA 1
ATOM 3130 C C . ARG B 1 42 ? 37.875 -2.623 28.281 1 48.41 42 ARG B C 1
ATOM 3132 O O . ARG B 1 42 ? 37.656 -3.324 27.297 1 48.41 42 ARG B O 1
ATOM 3139 N N . GLY B 1 43 ? 37.719 -1.162 27.828 1 50.59 43 GLY B N 1
ATOM 3140 C CA . GLY B 1 43 ? 38.281 -0.502 26.672 1 50.59 43 GLY B CA 1
ATOM 3141 C C . GLY B 1 43 ? 37.969 0.975 26.594 1 50.59 43 GLY B C 1
ATOM 3142 O O . GLY B 1 43 ? 37.188 1.487 27.422 1 50.59 43 GLY B O 1
ATOM 3143 N N . LYS B 1 44 ? 38.75 1.691 25.797 1 53.5 44 LYS B N 1
ATOM 3144 C CA . LYS B 1 44 ? 38.594 3.133 25.625 1 53.5 44 LYS B CA 1
ATOM 3145 C C . LYS B 1 44 ? 37.125 3.504 25.422 1 53.5 44 LYS B C 1
ATOM 3147 O O . LYS B 1 44 ? 36.438 2.865 24.625 1 53.5 44 LYS B O 1
ATOM 3152 N N . PRO B 1 45 ? 36.594 4.305 26.203 1 55.28 45 PRO B N 1
ATOM 3153 C CA . PRO B 1 45 ? 35.188 4.719 26.109 1 55.28 45 PRO B CA 1
ATOM 3154 C C . PRO B 1 45 ? 34.812 5.133 24.688 1 55.28 45 PRO B C 1
ATOM 3156 O O . PRO B 1 45 ? 35.562 5.832 24.016 1 55.28 45 PRO B O 1
ATOM 3159 N N . SER B 1 46 ? 34.156 4.32 24.031 1 62.53 46 SER B N 1
ATOM 3160 C CA . SER B 1 46 ? 33.688 4.688 22.688 1 62.53 46 SER B CA 1
ATOM 3161 C C . SER B 1 46 ? 32.812 5.945 22.734 1 62.53 46 SER B C 1
ATOM 3163 O O . SER B 1 46 ? 31.938 6.074 23.578 1 62.53 46 SER B O 1
ATOM 3165 N N . THR B 1 47 ? 33.375 7.094 22.141 1 69.69 47 THR B N 1
ATOM 3166 C CA . THR B 1 47 ? 32.688 8.383 22.094 1 69.69 47 THR B CA 1
ATOM 3167 C C . THR B 1 47 ? 31.391 8.281 21.266 1 69.69 47 THR B C 1
ATOM 3169 O O . THR B 1 47 ? 31.438 7.953 20.078 1 69.69 47 THR B O 1
ATOM 3172 N N . ALA B 1 48 ? 30.281 8.367 21.969 1 79.81 48 ALA B N 1
ATOM 3173 C CA . ALA B 1 48 ? 28.969 8.375 21.297 1 79.81 48 ALA B CA 1
ATOM 3174 C C . ALA B 1 48 ? 28.766 9.664 20.516 1 79.81 48 ALA B C 1
ATOM 3176 O O . ALA B 1 48 ? 29.297 10.719 20.891 1 79.81 48 ALA B O 1
ATOM 3177 N N . ILE B 1 49 ? 28.312 9.586 19.328 1 83.38 49 ILE B N 1
ATOM 3178 C CA . ILE B 1 49 ? 27.953 10.727 18.5 1 83.38 49 ILE B CA 1
ATOM 3179 C C . ILE B 1 49 ? 26.453 10.977 18.578 1 83.38 49 ILE B C 1
ATOM 3181 O O . ILE B 1 49 ? 25.672 10.023 18.672 1 83.38 49 ILE B O 1
ATOM 3185 N N . GLU B 1 50 ? 26.141 12.281 18.734 1 86.88 50 GLU B N 1
ATOM 3186 C CA . GLU B 1 50 ? 24.734 12.664 18.75 1 86.88 50 GLU B CA 1
ATOM 3187 C C . GLU B 1 50 ? 24.469 13.828 17.797 1 86.88 50 GLU B C 1
ATOM 3189 O O . GLU B 1 50 ? 25.391 14.531 17.391 1 86.88 50 GLU B O 1
ATOM 3194 N N . ILE B 1 51 ? 23.266 14 17.406 1 86.38 51 ILE B N 1
ATOM 3195 C CA . ILE B 1 51 ? 22.859 15.125 16.562 1 86.38 51 ILE B CA 1
ATOM 3196 C C . ILE B 1 51 ? 23.078 16.438 17.328 1 86.38 51 ILE B C 1
ATOM 3198 O O . ILE B 1 51 ? 22.75 16.531 18.516 1 86.38 51 ILE B O 1
ATOM 3202 N N . ASN B 1 52 ? 23.734 17.391 16.688 1 87.75 52 ASN B N 1
ATOM 3203 C CA . ASN B 1 52 ? 23.875 18.734 17.234 1 87.75 52 ASN B CA 1
ATOM 3204 C C . ASN B 1 52 ? 22.562 19.5 17.188 1 87.75 52 ASN B C 1
ATOM 3206 O O . ASN B 1 52 ? 22.078 19.844 16.109 1 87.75 52 ASN B O 1
ATOM 3210 N N . PRO B 1 53 ? 21.938 19.734 18.297 1 87.38 53 PRO B N 1
ATOM 3211 C CA . PRO B 1 53 ? 20.656 20.438 18.281 1 87.38 53 PRO B CA 1
ATOM 3212 C C . PRO B 1 53 ? 20.75 21.812 17.641 1 87.38 53 PRO B C 1
ATOM 3214 O O . PRO B 1 53 ? 19.734 22.359 17.188 1 87.38 53 PRO B O 1
ATOM 3217 N N . ASN B 1 54 ? 21.906 22.375 17.578 1 89.62 54 ASN B N 1
ATOM 3218 C CA . ASN B 1 54 ? 22.078 23.719 17.016 1 89.62 54 ASN B CA 1
ATOM 3219 C C . ASN B 1 54 ? 22.734 23.688 15.648 1 89.62 54 ASN B C 1
ATOM 3221 O O . ASN B 1 54 ? 23.172 24.719 15.141 1 89.62 54 ASN B O 1
ATOM 3225 N N . GLY B 1 55 ? 22.812 22.516 15.117 1 88.62 55 GLY B N 1
ATOM 3226 C CA . GLY B 1 55 ? 23.531 22.359 13.859 1 88.62 55 GLY B CA 1
ATOM 3227 C C . GLY B 1 55 ? 22.75 22.828 12.656 1 88.62 55 GLY B C 1
ATOM 3228 O O . GLY B 1 55 ? 23.328 23.297 11.672 1 88.62 55 GLY B O 1
ATOM 3229 N N . LEU B 1 56 ? 21.5 22.625 12.719 1 92.56 56 LEU B N 1
ATOM 3230 C CA . LEU B 1 56 ? 20.625 22.969 11.602 1 92.56 56 LEU B CA 1
ATOM 3231 C C . LEU B 1 56 ? 19.188 23.156 12.062 1 92.56 56 LEU B C 1
ATOM 3233 O O . LEU B 1 56 ? 18.75 22.5 13.008 1 92.56 56 LEU B O 1
ATOM 3237 N N . PHE B 1 57 ? 18.578 24.094 11.375 1 96.12 57 PHE B N 1
ATOM 3238 C CA . PHE B 1 57 ? 17.188 24.375 11.711 1 96.12 57 PHE B CA 1
ATOM 3239 C C . PHE B 1 57 ? 16.312 24.297 10.469 1 96.12 57 PHE B C 1
ATOM 3241 O O . PHE B 1 57 ? 16.812 24.391 9.344 1 96.12 57 PHE B O 1
ATOM 3248 N N . THR B 1 58 ? 15.078 24.094 10.711 1 97.31 58 THR B N 1
ATOM 3249 C CA . THR B 1 58 ? 14.086 24.125 9.648 1 97.31 58 THR B CA 1
ATOM 3250 C C . THR B 1 58 ? 12.844 24.906 10.07 1 97.31 58 THR B C 1
ATOM 3252 O O . THR B 1 58 ? 12.477 24.891 11.25 1 97.31 58 THR B O 1
ATOM 3255 N N . LEU B 1 59 ? 12.297 25.578 9.109 1 98.06 59 LEU B N 1
ATOM 3256 C CA . LEU B 1 59 ? 11.047 26.312 9.305 1 98.06 59 LEU B CA 1
ATOM 3257 C C . LEU B 1 59 ? 9.852 25.5 8.828 1 98.06 59 LEU B C 1
ATOM 3259 O O . LEU B 1 59 ? 9.914 24.844 7.785 1 98.06 59 LEU B O 1
ATOM 3263 N N . GLY B 1 60 ? 8.797 25.453 9.617 1 98.44 60 GLY B N 1
ATOM 3264 C CA . GLY B 1 60 ? 7.555 24.797 9.242 1 98.44 60 GLY B CA 1
ATOM 3265 C C . GLY B 1 60 ? 6.359 25.719 9.242 1 98.44 60 GLY B C 1
ATOM 3266 O O . GLY B 1 60 ? 6.148 26.484 10.188 1 98.44 60 GLY B O 1
ATOM 3267 N N . VAL B 1 61 ? 5.578 25.766 8.172 1 97.88 61 VAL B N 1
ATOM 3268 C CA . VAL B 1 61 ? 4.332 26.5 8.031 1 97.88 61 VAL B CA 1
ATOM 3269 C C . VAL B 1 61 ? 3.18 25.547 7.758 1 97.88 61 VAL B C 1
ATOM 3271 O O . VAL B 1 61 ? 3.207 24.797 6.777 1 97.88 61 VAL B O 1
ATOM 3274 N N . TYR B 1 62 ? 2.219 25.531 8.656 1 96.38 62 TYR B N 1
ATOM 3275 C CA . TYR B 1 62 ? 1.001 24.734 8.508 1 96.38 62 TYR B CA 1
ATOM 3276 C C . TYR B 1 62 ? -0.238 25.625 8.625 1 96.38 62 TYR B C 1
ATOM 3278 O O . TYR B 1 62 ? -0.319 26.469 9.516 1 96.38 62 TYR B O 1
ATOM 3286 N N . PHE B 1 63 ? -1.131 25.438 7.684 1 92.12 63 PHE B N 1
ATOM 3287 C CA . PHE B 1 63 ? -2.385 26.156 7.855 1 92.12 63 PHE B CA 1
ATOM 3288 C C . PHE B 1 63 ? -3.572 25.281 7.48 1 92.12 63 PHE B C 1
ATOM 3290 O O . PHE B 1 63 ? -3.475 24.453 6.578 1 92.12 63 PHE B O 1
ATOM 3297 N N . ASN B 1 64 ? -4.598 25.391 8.141 1 89.38 64 ASN B N 1
ATOM 3298 C CA . ASN B 1 64 ? -5.934 24.844 7.922 1 89.38 64 ASN B CA 1
ATOM 3299 C C . ASN B 1 64 ? -7.012 25.906 8.125 1 89.38 64 ASN B C 1
ATOM 3301 O O . ASN B 1 64 ? -6.707 27.078 8.383 1 89.38 64 ASN B O 1
ATOM 3305 N N . PRO B 1 65 ? -8.258 25.562 7.949 1 88.31 65 PRO B N 1
ATOM 3306 C CA . PRO B 1 65 ? -9.297 26.594 8.047 1 88.31 65 PRO B CA 1
ATOM 3307 C C . PRO B 1 65 ? -9.344 27.25 9.422 1 88.31 65 PRO B C 1
ATOM 3309 O O . PRO B 1 65 ? -9.82 28.391 9.547 1 88.31 65 PRO B O 1
ATOM 3312 N N . ASP B 1 66 ? -8.82 26.641 10.43 1 90.5 66 ASP B N 1
ATOM 3313 C CA . ASP B 1 66 ? -8.938 27.172 11.781 1 90.5 66 ASP B CA 1
ATOM 3314 C C . ASP B 1 66 ? -7.762 28.078 12.125 1 90.5 66 ASP B C 1
ATOM 3316 O O . ASP B 1 66 ? -7.941 29.125 12.758 1 90.5 66 ASP B O 1
ATOM 3320 N N . ASP B 1 67 ? -6.566 27.703 11.688 1 93 67 ASP B N 1
ATOM 3321 C CA . ASP B 1 67 ? -5.438 28.484 12.18 1 93 67 ASP B CA 1
ATOM 3322 C C . ASP B 1 67 ? -4.215 28.297 11.281 1 93 67 ASP B C 1
ATOM 3324 O O . ASP B 1 67 ? -4.219 27.453 10.383 1 93 67 ASP B O 1
ATOM 3328 N N . LEU B 1 68 ? -3.275 29.172 11.445 1 96 68 LEU B N 1
ATOM 3329 C CA . LEU B 1 68 ? -1.926 29.156 10.898 1 96 68 LEU B CA 1
ATOM 3330 C C . LEU B 1 68 ? -0.893 28.938 11.992 1 96 68 LEU B C 1
ATOM 3332 O O . LEU B 1 68 ? -0.939 29.594 13.039 1 96 68 LEU B O 1
ATOM 3336 N N . ARG B 1 69 ? -0.063 27.922 11.781 1 97.56 69 ARG B N 1
ATOM 3337 C CA . ARG B 1 69 ? 1.004 27.609 12.727 1 97.56 69 ARG B CA 1
ATOM 3338 C C . ARG B 1 69 ? 2.369 27.656 12.047 1 97.56 69 ARG B C 1
ATOM 3340 O O . ARG B 1 69 ? 2.555 27.078 10.977 1 97.56 69 ARG B O 1
ATOM 3347 N N . VAL B 1 70 ? 3.25 28.406 12.609 1 98.5 70 VAL B N 1
ATOM 3348 C CA . VAL B 1 70 ? 4.617 28.531 12.109 1 98.5 70 VAL B CA 1
ATOM 3349 C C . VAL B 1 70 ? 5.605 28.203 13.219 1 98.5 70 VAL B C 1
ATOM 3351 O O . VAL B 1 70 ? 5.422 28.609 14.367 1 98.5 70 VAL B O 1
ATOM 3354 N N . CYS B 1 71 ? 6.621 27.375 12.891 1 98.69 71 CYS B N 1
ATOM 3355 C CA . CYS B 1 71 ? 7.609 27.047 13.914 1 98.69 71 CYS B CA 1
ATOM 3356 C C . CYS B 1 71 ? 9.008 26.984 13.312 1 98.69 71 CYS B C 1
ATOM 3358 O O . CYS B 1 71 ? 9.164 26.891 12.094 1 98.69 71 CYS B O 1
ATOM 3360 N N . ILE B 1 72 ? 9.961 27.203 14.094 1 98.56 72 ILE B N 1
ATOM 3361 C CA . ILE B 1 72 ? 11.352 26.859 13.812 1 98.56 72 ILE B CA 1
ATOM 3362 C C . ILE B 1 72 ? 11.797 25.703 14.711 1 98.56 72 ILE B C 1
ATOM 3364 O O . ILE B 1 72 ? 11.547 25.719 15.914 1 98.56 72 ILE B O 1
ATOM 3368 N N . ALA B 1 73 ? 12.297 24.672 14.055 1 97.81 73 ALA B N 1
ATOM 3369 C CA . ALA B 1 73 ? 12.656 23.453 14.797 1 97.81 73 ALA B CA 1
ATOM 3370 C C . ALA B 1 73 ? 14.094 23.047 14.508 1 97.81 73 ALA B C 1
ATOM 3372 O O . ALA B 1 73 ? 14.672 23.438 13.492 1 97.81 73 ALA B O 1
ATOM 3373 N N . ASP B 1 74 ? 14.664 22.312 15.461 1 95.5 74 ASP B N 1
ATOM 3374 C CA . ASP B 1 74 ? 15.984 21.75 15.234 1 95.5 74 ASP B CA 1
ATOM 3375 C C . ASP B 1 74 ? 15.891 20.328 14.695 1 95.5 74 ASP B C 1
ATOM 3377 O O . ASP B 1 74 ? 14.797 19.828 14.422 1 95.5 74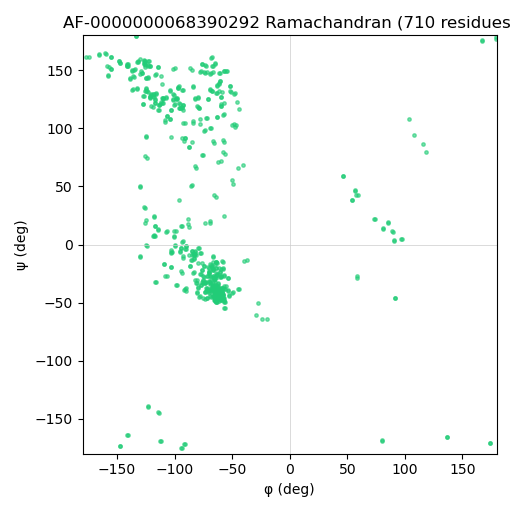 ASP B O 1
ATOM 3381 N N . LEU B 1 75 ? 17.016 19.641 14.539 1 89.06 75 LEU B N 1
ATOM 3382 C CA . LEU B 1 75 ? 17.062 18.344 13.875 1 89.06 75 LEU B CA 1
ATOM 3383 C C . LEU B 1 75 ? 16.484 17.25 14.766 1 89.06 75 LEU B C 1
ATOM 3385 O O . LEU B 1 75 ? 16.141 16.156 14.289 1 89.06 75 LEU B O 1
ATOM 3389 N N . ASN B 1 76 ? 16.391 17.5 16.016 1 89.44 76 ASN B N 1
ATOM 3390 C CA . ASN B 1 76 ? 15.82 16.531 16.953 1 89.44 76 ASN B CA 1
ATOM 3391 C C . ASN B 1 76 ? 14.297 16.641 17.016 1 89.44 76 ASN B C 1
ATOM 3393 O O . ASN B 1 76 ? 13.648 15.836 17.688 1 89.44 76 ASN B O 1
ATOM 3397 N N . GLY B 1 77 ? 13.742 17.625 16.344 1 92.81 77 GLY B N 1
ATOM 3398 C CA . GLY B 1 77 ? 12.297 17.812 16.375 1 92.81 77 GLY B CA 1
ATOM 3399 C C . GLY B 1 77 ? 11.828 18.703 17.5 1 92.81 77 GLY B C 1
ATOM 3400 O O . GLY B 1 77 ? 10.633 18.75 17.812 1 92.81 77 GLY B O 1
ATOM 3401 N N . THR B 1 78 ? 12.766 19.328 18.125 1 95.94 78 THR B N 1
ATOM 3402 C CA . THR B 1 78 ? 12.398 20.281 19.172 1 95.94 78 THR B CA 1
ATOM 3403 C C . THR B 1 78 ? 12.023 21.625 18.562 1 95.94 78 THR B C 1
ATOM 3405 O O . THR B 1 78 ? 12.812 22.234 17.828 1 95.94 78 THR B O 1
ATOM 3408 N N . ILE B 1 79 ? 10.859 22.109 18.891 1 97.94 79 ILE B N 1
ATOM 3409 C CA . ILE B 1 79 ? 10.438 23.438 18.453 1 97.94 79 ILE B CA 1
ATOM 3410 C C . ILE B 1 79 ? 11.086 24.5 19.344 1 97.94 79 ILE B C 1
ATOM 3412 O O . ILE B 1 79 ? 10.859 24.516 20.547 1 97.94 79 ILE B O 1
ATOM 3416 N N . ARG B 1 80 ? 11.883 25.328 18.734 1 98.25 80 ARG B N 1
ATOM 3417 C CA . ARG B 1 80 ? 12.57 26.391 19.469 1 98.25 80 ARG B CA 1
ATOM 3418 C C . ARG B 1 80 ? 11.633 27.562 19.719 1 98.25 80 ARG B C 1
ATOM 3420 O O . ARG B 1 80 ? 11.75 28.25 20.75 1 98.25 80 ARG B O 1
ATOM 3427 N N . HIS B 1 81 ? 10.812 27.859 18.812 1 98.56 81 HIS B N 1
ATOM 3428 C CA . HIS B 1 81 ? 9.758 28.859 18.938 1 98.56 81 HIS B CA 1
ATOM 3429 C C . HIS B 1 81 ? 8.641 28.594 17.938 1 98.56 81 HIS B C 1
ATOM 3431 O O . HIS B 1 81 ? 8.852 27.953 16.906 1 98.56 81 HIS B O 1
ATOM 3437 N N . GLU B 1 82 ? 7.465 29.016 18.266 1 98.62 82 GLU B N 1
ATOM 3438 C CA . GLU B 1 82 ? 6.324 28.875 17.359 1 98.62 82 GLU B CA 1
ATOM 3439 C C . GLU B 1 82 ? 5.348 30.031 17.516 1 98.62 82 GLU B C 1
ATOM 3441 O O . GLU B 1 82 ? 5.371 30.75 18.531 1 98.62 82 GLU B O 1
ATOM 3446 N N . VAL B 1 83 ? 4.602 30.281 16.5 1 98.31 83 VAL B N 1
ATOM 3447 C CA . VAL B 1 83 ? 3.492 31.234 16.469 1 98.31 83 VAL B CA 1
ATOM 3448 C C . VAL B 1 83 ? 2.232 30.531 15.969 1 98.31 83 VAL B C 1
ATOM 3450 O O . VAL B 1 83 ? 2.273 29.797 14.969 1 98.31 83 VAL B O 1
ATOM 3453 N N . ARG B 1 84 ? 1.194 30.656 16.719 1 96.69 84 ARG B N 1
ATOM 3454 C CA . ARG B 1 84 ? -0.128 30.188 16.312 1 96.69 84 ARG B CA 1
ATOM 3455 C C . ARG B 1 84 ? -1.104 31.359 16.188 1 96.69 84 ARG B C 1
ATOM 3457 O O . ARG B 1 84 ? -1.172 32.219 17.062 1 96.69 84 ARG B O 1
ATOM 3464 N N . SER B 1 85 ? -1.78 31.422 15.078 1 95.19 85 SER B N 1
ATOM 3465 C CA . SER B 1 85 ? -2.742 32.5 14.844 1 95.19 85 SER B CA 1
ATOM 3466 C C . SER B 1 85 ? -4.031 31.953 14.234 1 95.19 85 SER B C 1
ATOM 3468 O O . SER B 1 85 ? -3.996 31.141 13.312 1 95.19 85 SER B O 1
ATOM 3470 N N . ASP B 1 86 ? -5.172 32.375 14.766 1 92.69 86 ASP B N 1
ATOM 3471 C CA . ASP B 1 86 ? -6.449 32.031 14.156 1 92.69 86 ASP B CA 1
ATOM 3472 C C . ASP B 1 86 ? -6.551 32.594 12.742 1 92.69 86 ASP B C 1
ATOM 3474 O O . ASP B 1 86 ? -6.102 33.719 12.477 1 92.69 86 ASP B O 1
ATOM 3478 N N . LEU B 1 87 ? -7.078 31.828 11.891 1 89.81 87 LEU B N 1
ATOM 3479 C CA . LEU B 1 87 ? -7.254 32.281 10.523 1 89.81 87 LEU B CA 1
ATOM 3480 C C . LEU B 1 87 ? -8.641 32.906 10.32 1 89.81 87 LEU B C 1
ATOM 3482 O O . LEU B 1 87 ? -9.648 32.219 10.531 1 89.81 87 LEU B O 1
ATOM 3486 N N . GLU B 1 88 ? -8.688 34.219 10 1 85.69 88 GLU B N 1
ATOM 3487 C CA . GLU B 1 88 ? -9.953 34.906 9.781 1 85.69 88 GLU B CA 1
ATOM 3488 C C . GLU B 1 88 ? -10.172 35.188 8.297 1 85.69 88 GLU B C 1
ATOM 3490 O O . GLU B 1 88 ? -11.312 35.375 7.855 1 85.69 88 GLU B O 1
ATOM 3495 N N . ASP B 1 89 ? -9.133 35.312 7.535 1 90.62 89 ASP B N 1
ATOM 3496 C CA . ASP B 1 89 ? -9.109 35.562 6.094 1 90.62 89 ASP B CA 1
ATOM 3497 C C . ASP B 1 89 ? -8.414 34.406 5.359 1 90.62 89 ASP B C 1
ATOM 3499 O O . ASP B 1 89 ? -7.281 34.062 5.688 1 90.62 89 ASP B O 1
ATOM 3503 N N . TYR B 1 90 ? -9.102 33.844 4.324 1 89.81 90 TYR B N 1
ATOM 3504 C CA . TYR B 1 90 ? -8.609 32.656 3.672 1 89.81 90 TYR B CA 1
ATOM 3505 C C . TYR B 1 90 ? -7.918 32.969 2.357 1 89.81 90 TYR B C 1
ATOM 3507 O O . TYR B 1 90 ? -7.586 32.094 1.578 1 89.81 90 TYR B O 1
ATOM 3515 N N . SER B 1 91 ? -7.742 34.25 2.1 1 91.19 91 SER B N 1
ATOM 3516 C CA . SER B 1 91 ? -7.055 34.594 0.863 1 91.19 91 SER B CA 1
ATOM 3517 C C . SER B 1 91 ? -5.59 34.188 0.905 1 91.19 91 SER B C 1
ATOM 3519 O O . SER B 1 91 ? -4.953 34.219 1.962 1 91.19 91 SER B O 1
ATOM 3521 N N . PHE B 1 92 ? -5.113 33.844 -0.261 1 91.25 92 PHE B N 1
ATOM 3522 C CA . PHE B 1 92 ? -3.736 33.375 -0.389 1 91.25 92 PHE B CA 1
ATOM 3523 C C . PHE B 1 92 ? -2.766 34.438 0.133 1 91.25 92 PHE B C 1
ATOM 3525 O O . PHE B 1 92 ? -1.877 34.125 0.931 1 91.25 92 PHE B O 1
ATOM 3532 N N . GLU B 1 93 ? -2.959 35.656 -0.269 1 93.19 93 GLU B N 1
ATOM 3533 C CA . GLU B 1 93 ? -2.064 36.75 0.095 1 93.19 93 GLU B CA 1
ATOM 3534 C C . GLU B 1 93 ? -2.049 36.969 1.605 1 93.19 93 GLU B C 1
ATOM 3536 O O . GLU B 1 93 ? -0.982 37.125 2.201 1 93.19 93 GLU B O 1
ATOM 3541 N N . HIS B 1 94 ? -3.197 36.906 2.193 1 94.62 94 HIS B N 1
ATOM 3542 C CA . HIS B 1 94 ? -3.281 37.125 3.635 1 94.62 94 HIS B CA 1
ATOM 3543 C C . HIS B 1 94 ? -2.543 36.031 4.395 1 94.62 94 HIS B C 1
ATOM 3545 O O . HIS B 1 94 ? -1.767 36.312 5.309 1 94.62 94 HIS B O 1
ATOM 3551 N N . ILE B 1 95 ? -2.756 34.781 4.062 1 94.62 95 ILE B N 1
ATOM 3552 C CA . ILE B 1 95 ? -2.154 33.656 4.746 1 94.62 95 ILE B CA 1
ATOM 3553 C C . ILE B 1 95 ? -0.637 33.688 4.582 1 94.62 95 ILE B C 1
ATOM 3555 O O . ILE B 1 95 ? 0.102 33.531 5.555 1 94.62 95 ILE B O 1
ATOM 3559 N N . MET B 1 96 ? -0.174 34.031 3.348 1 95.25 96 MET B N 1
ATOM 3560 C CA . MET B 1 96 ? 1.263 34.031 3.082 1 95.25 96 MET B CA 1
ATOM 3561 C C . MET B 1 96 ? 1.938 35.219 3.791 1 95.25 96 MET B C 1
ATOM 3563 O O . MET B 1 96 ? 3.041 35.062 4.32 1 95.25 96 MET B O 1
ATOM 3567 N N . GLU B 1 97 ? 1.283 36.312 3.803 1 97.12 97 GLU B N 1
ATOM 3568 C CA . GLU B 1 97 ? 1.845 37.469 4.504 1 97.12 97 GLU B CA 1
ATOM 3569 C C . GLU B 1 97 ? 1.911 37.219 6.008 1 97.12 97 GLU B C 1
ATOM 3571 O O . GLU B 1 97 ? 2.881 37.594 6.664 1 97.12 97 GLU B O 1
ATOM 3576 N N . THR B 1 98 ? 0.882 36.594 6.512 1 97.56 98 THR B N 1
ATOM 3577 C CA . THR B 1 98 ? 0.874 36.25 7.926 1 97.56 98 THR B CA 1
ATOM 3578 C C . THR B 1 98 ? 1.97 35.25 8.234 1 97.56 98 THR B C 1
ATOM 3580 O O . THR B 1 98 ? 2.668 35.344 9.242 1 97.56 98 THR B O 1
ATOM 3583 N N . ALA B 1 99 ? 2.1 34.281 7.367 1 97.81 99 ALA B N 1
ATOM 3584 C CA . ALA B 1 99 ? 3.139 33.281 7.527 1 97.81 99 ALA B CA 1
ATOM 3585 C C . ALA B 1 99 ? 4.527 33.906 7.48 1 97.81 99 ALA B C 1
ATOM 3587 O O . ALA B 1 99 ? 5.402 33.562 8.281 1 97.81 99 ALA B O 1
ATOM 3588 N N . LYS B 1 100 ? 4.742 34.781 6.547 1 97.94 100 LYS B N 1
ATOM 3589 C CA . LYS B 1 100 ? 6.012 35.5 6.402 1 97.94 100 LYS B CA 1
ATOM 3590 C C . LYS B 1 100 ? 6.367 36.25 7.676 1 97.94 100 LYS B C 1
ATOM 3592 O O . LYS B 1 100 ? 7.496 36.156 8.172 1 97.94 100 LYS B O 1
ATOM 3597 N N . ALA B 1 101 ? 5.43 36.969 8.164 1 98.19 101 ALA B N 1
ATOM 3598 C CA . ALA B 1 101 ? 5.641 37.75 9.391 1 98.19 101 ALA B CA 1
ATOM 3599 C C . ALA B 1 101 ? 5.938 36.812 10.562 1 98.19 101 ALA B C 1
ATOM 3601 O O . ALA B 1 101 ? 6.844 37.062 11.359 1 98.19 101 ALA B O 1
ATOM 3602 N N . ALA B 1 102 ? 5.195 35.75 10.656 1 98.31 102 ALA B N 1
ATOM 3603 C CA . ALA B 1 102 ? 5.395 34.75 11.719 1 98.31 102 ALA B CA 1
ATOM 3604 C C . ALA B 1 102 ? 6.762 34.094 11.609 1 98.31 102 ALA B C 1
ATOM 3606 O O . ALA B 1 102 ? 7.422 33.844 12.617 1 98.31 102 ALA B O 1
ATOM 3607 N N . ALA B 1 103 ? 7.172 33.781 10.375 1 98.19 103 ALA B N 1
ATOM 3608 C CA . ALA B 1 103 ? 8.477 33.156 10.141 1 98.19 103 ALA B CA 1
ATOM 3609 C C . ALA B 1 103 ? 9.602 34.062 10.648 1 98.19 103 ALA B C 1
ATOM 3611 O O . ALA B 1 103 ? 10.539 33.594 11.297 1 98.19 103 ALA B O 1
ATOM 3612 N N . ARG B 1 104 ? 9.516 35.344 10.414 1 97.62 104 ARG B N 1
ATOM 3613 C CA . ARG B 1 104 ? 10.5 36.312 10.906 1 97.62 104 ARG B CA 1
ATOM 3614 C C . ARG B 1 104 ? 10.516 36.344 12.43 1 97.62 104 ARG B C 1
ATOM 3616 O O . ARG B 1 104 ? 11.578 36.344 13.047 1 97.62 104 ARG B O 1
ATOM 3623 N N . GLN B 1 105 ? 9.344 36.281 12.969 1 98.31 105 GLN B N 1
ATOM 3624 C CA . GLN B 1 105 ? 9.195 36.375 14.422 1 98.31 105 GLN B CA 1
ATOM 3625 C C . GLN B 1 105 ? 9.828 35.156 15.102 1 98.31 105 GLN B C 1
ATOM 3627 O O . GLN B 1 105 ? 10.562 35.312 16.078 1 98.31 105 GLN B O 1
ATOM 3632 N N . VAL B 1 106 ? 9.547 33.969 14.547 1 98.5 106 VAL B N 1
ATOM 3633 C CA . VAL B 1 106 ? 10.047 32.75 15.211 1 98.5 106 VAL B CA 1
ATOM 3634 C C . VAL B 1 106 ? 11.562 32.688 15.078 1 98.5 106 VAL B C 1
ATOM 3636 O O . VAL B 1 106 ? 12.25 32.219 15.984 1 98.5 106 VAL B O 1
ATOM 3639 N N . LEU B 1 107 ? 12.133 33.156 13.984 1 97.69 107 LEU B N 1
ATOM 3640 C CA . LEU B 1 107 ? 13.586 33.188 13.812 1 97.69 107 LEU B CA 1
ATOM 3641 C C . LEU B 1 107 ? 14.234 34.125 14.797 1 97.69 107 LEU B C 1
ATOM 3643 O O . LEU B 1 107 ? 15.227 33.812 15.438 1 97.69 107 LEU B O 1
ATOM 3647 N N . GLU B 1 108 ? 13.656 35.312 14.938 1 97.88 108 GLU B N 1
ATOM 3648 C CA . GLU B 1 108 ? 14.18 36.312 15.828 1 97.88 108 GLU B CA 1
ATOM 3649 C C . GLU B 1 108 ? 14.125 35.875 17.281 1 97.88 108 GLU B C 1
ATOM 3651 O O . GLU B 1 108 ? 15.125 35.969 18 1 97.88 108 GLU B O 1
ATOM 3656 N N . LYS B 1 109 ? 13.008 35.344 17.672 1 98.31 109 LYS B N 1
ATOM 3657 C CA . LYS B 1 109 ? 12.812 34.938 19.062 1 98.31 109 LYS B CA 1
ATOM 3658 C C . LYS B 1 109 ? 13.68 33.719 19.422 1 98.31 109 LYS B C 1
ATOM 3660 O O . LYS B 1 109 ? 14.148 33.625 20.547 1 98.31 109 LYS B O 1
ATOM 3665 N N . ALA B 1 110 ? 13.883 32.875 18.422 1 97.75 110 ALA B N 1
ATOM 3666 C CA . ALA B 1 110 ? 14.703 31.688 18.656 1 97.75 110 ALA B CA 1
ATOM 3667 C C . ALA B 1 110 ? 16.188 32 18.5 1 97.75 110 ALA B C 1
ATOM 3669 O O . ALA B 1 110 ? 17.031 31.156 18.781 1 97.75 110 ALA B O 1
ATOM 3670 N N . LYS B 1 111 ? 16.5 33.219 18.031 1 97.19 111 LYS B N 1
ATOM 3671 C CA . LYS B 1 111 ? 17.875 33.656 17.781 1 97.19 111 LYS B CA 1
ATOM 3672 C C . LYS B 1 111 ? 18.578 32.719 16.797 1 97.19 111 LYS B C 1
ATOM 3674 O O . LYS B 1 111 ? 19.719 32.312 17.047 1 97.19 111 LYS B O 1
ATOM 3679 N N . VAL B 1 112 ? 17.891 32.344 15.789 1 96.25 112 VAL B N 1
ATOM 3680 C CA . VAL B 1 112 ? 18.438 31.516 14.727 1 96.25 112 VAL B CA 1
ATOM 3681 C C . VAL B 1 112 ? 18.797 32.375 13.523 1 96.25 112 VAL B C 1
ATOM 3683 O O . VAL B 1 112 ? 17.984 33.188 13.078 1 96.25 112 VAL B O 1
ATOM 3686 N N . LYS B 1 113 ? 20.016 32.219 13.039 1 94.19 113 LYS B N 1
ATOM 3687 C CA . LYS B 1 113 ? 20.453 32.938 11.844 1 94.19 113 LYS B CA 1
ATOM 3688 C C . LYS B 1 113 ? 19.906 32.281 10.578 1 94.19 113 LYS B C 1
ATOM 3690 O O . LYS B 1 113 ? 19.766 31.062 10.5 1 94.19 113 LYS B O 1
ATOM 3695 N N . LYS B 1 114 ? 19.656 33.062 9.57 1 92.69 114 LYS B N 1
ATOM 3696 C CA . LYS B 1 114 ? 19.125 32.594 8.297 1 92.69 114 LYS B CA 1
ATOM 3697 C C . LYS B 1 114 ? 20 31.516 7.68 1 92.69 114 LYS B C 1
ATOM 3699 O O . LYS B 1 114 ? 19.5 30.547 7.129 1 92.69 114 LYS B O 1
ATOM 3704 N N . LYS B 1 115 ? 21.297 31.656 7.805 1 89.94 115 LYS B N 1
ATOM 3705 C CA . LYS B 1 115 ? 22.25 30.734 7.184 1 89.94 115 LYS B CA 1
ATOM 3706 C C . LYS B 1 115 ? 22.172 29.344 7.82 1 89.94 115 LYS B C 1
ATOM 3708 O O . LYS B 1 115 ? 22.641 28.359 7.246 1 89.94 115 LYS B O 1
ATOM 3713 N N . ASP B 1 116 ? 21.594 29.297 8.992 1 92.81 116 ASP B N 1
ATOM 3714 C CA . ASP B 1 116 ? 21.516 28.047 9.727 1 92.81 116 ASP B CA 1
ATOM 3715 C C . ASP B 1 116 ? 20.203 27.312 9.445 1 92.81 116 ASP B C 1
ATOM 3717 O O . ASP B 1 116 ? 19.938 26.25 9.992 1 92.81 116 ASP B O 1
ATOM 3721 N N . VAL B 1 117 ? 19.391 27.906 8.555 1 95.38 117 VAL B N 1
ATOM 3722 C CA . VAL B 1 117 ? 18.094 27.312 8.211 1 95.38 117 VAL B CA 1
ATOM 3723 C C . VAL B 1 117 ? 18.203 26.562 6.891 1 95.38 117 VAL B C 1
ATOM 3725 O O . VAL B 1 117 ? 18.562 27.141 5.863 1 95.38 117 VAL B O 1
ATOM 3728 N N . LEU B 1 118 ? 17.906 25.234 6.953 1 94.19 118 LEU B N 1
ATOM 3729 C CA . LEU B 1 118 ? 18 24.375 5.781 1 94.19 118 LEU B CA 1
ATOM 3730 C C . LEU B 1 118 ? 16.938 24.766 4.746 1 94.19 118 LEU B C 1
ATOM 3732 O O . LEU B 1 118 ? 17.203 24.703 3.541 1 94.19 118 LEU B O 1
ATOM 3736 N N . GLY B 1 119 ? 15.781 25.172 5.219 1 96.56 119 GLY B N 1
ATOM 3737 C CA . GLY B 1 119 ? 14.656 25.5 4.359 1 96.56 119 GLY B CA 1
ATOM 3738 C C . GLY B 1 119 ? 13.344 25.641 5.117 1 96.56 119 GLY B C 1
ATOM 3739 O O . GLY B 1 119 ? 13.312 25.484 6.34 1 96.56 119 GLY B O 1
ATOM 3740 N N . CYS B 1 120 ? 12.352 26.031 4.336 1 97.38 120 CYS B N 1
ATOM 3741 C CA . CYS B 1 120 ? 11 26.188 4.848 1 97.38 120 CYS B CA 1
ATOM 3742 C C . CYS B 1 120 ? 10.062 25.156 4.23 1 97.38 120 CYS B C 1
ATOM 3744 O O . CYS B 1 120 ? 10 25.016 3.008 1 97.38 120 CYS B O 1
ATOM 3746 N N . GLY B 1 121 ? 9.469 24.344 5.098 1 97.5 121 GLY B N 1
ATOM 3747 C CA . GLY B 1 121 ? 8.406 23.453 4.641 1 97.5 121 GLY B CA 1
ATOM 3748 C C . GLY B 1 121 ? 7.02 24.062 4.809 1 97.5 121 GLY B C 1
ATOM 3749 O O . GLY B 1 121 ? 6.691 24.594 5.871 1 97.5 121 GLY B O 1
ATOM 3750 N N . ILE B 1 122 ? 6.18 23.984 3.768 1 96.06 122 ILE B N 1
ATOM 3751 C CA . ILE B 1 122 ? 4.801 24.453 3.82 1 96.06 122 ILE B CA 1
ATOM 3752 C C . ILE B 1 122 ? 3.842 23.281 3.605 1 96.06 122 ILE B C 1
ATOM 3754 O O . ILE B 1 122 ? 3.988 22.531 2.646 1 96.06 122 ILE B O 1
ATOM 3758 N N . SER B 1 123 ? 2.953 23.125 4.543 1 94.38 123 SER B N 1
ATOM 3759 C CA . SER B 1 123 ? 1.879 22.141 4.457 1 94.38 123 SER B CA 1
ATOM 3760 C C . SER B 1 123 ? 0.547 22.812 4.129 1 94.38 123 SER B C 1
ATOM 3762 O O . SER B 1 123 ? 0.197 23.828 4.719 1 94.38 123 SER B O 1
ATOM 3764 N N . PHE B 1 124 ? -0.187 22.297 3.201 1 83.06 124 PHE B N 1
ATOM 3765 C CA . PHE B 1 124 ? -1.488 22.844 2.84 1 83.06 124 PHE B CA 1
ATOM 3766 C C . PHE B 1 124 ? -2.508 21.734 2.629 1 83.06 124 PHE B C 1
ATOM 3768 O O . PHE B 1 124 ? -2.143 20.594 2.289 1 83.06 124 PHE B O 1
ATOM 3775 N N . PRO B 1 125 ? -3.801 22.109 2.945 1 82.06 125 PRO B N 1
ATOM 3776 C CA . PRO B 1 125 ? -4.844 21.109 2.695 1 82.06 125 PRO B CA 1
ATOM 3777 C C . PRO B 1 125 ? -5.148 20.938 1.21 1 82.06 125 PRO B C 1
ATOM 3779 O O . PRO B 1 125 ? -5.672 21.859 0.57 1 82.06 125 PRO B O 1
ATOM 3782 N N . GLY B 1 126 ? -4.617 19.953 0.52 1 74.38 126 GLY B N 1
ATOM 3783 C CA . GLY B 1 126 ? -4.918 19.75 -0.887 1 74.38 126 GLY B CA 1
ATOM 3784 C C . GLY B 1 126 ? -4.172 18.562 -1.486 1 74.38 126 GLY B C 1
ATOM 3785 O O . GLY B 1 126 ? -3.59 17.766 -0.759 1 74.38 126 GLY B O 1
ATOM 3786 N N . HIS B 1 127 ? -4.52 18.391 -2.82 1 66.44 127 HIS B N 1
ATOM 3787 C CA . HIS B 1 127 ? -3.912 17.266 -3.52 1 66.44 127 HIS B CA 1
ATOM 3788 C C . HIS B 1 127 ? -3.031 17.734 -4.672 1 66.44 127 HIS B C 1
ATOM 3790 O O . HIS B 1 127 ? -3.215 18.844 -5.184 1 66.44 127 HIS B O 1
ATOM 3796 N N . PHE B 1 128 ? -2.02 16.906 -4.777 1 60.53 128 PHE B N 1
ATOM 3797 C CA . PHE B 1 128 ? -1.158 17.172 -5.926 1 60.53 128 PHE B CA 1
ATOM 3798 C C . PHE B 1 128 ? -1.785 16.656 -7.211 1 60.53 128 PHE B C 1
ATOM 3800 O O . PHE B 1 128 ? -2.346 15.555 -7.227 1 60.53 128 PHE B O 1
ATOM 3807 N N . LYS B 1 129 ? -2.334 17.547 -8.047 1 57.88 129 LYS B N 1
ATOM 3808 C CA . LYS B 1 129 ? -2.748 17.062 -9.359 1 57.88 129 LYS B CA 1
ATOM 3809 C C . LYS B 1 129 ? -1.579 17.078 -10.344 1 57.88 129 LYS B C 1
ATOM 3811 O O . LYS B 1 129 ? -0.58 17.75 -10.117 1 57.88 129 LYS B O 1
ATOM 3816 N N . ARG B 1 130 ? -1.699 16.109 -11.266 1 54.97 130 ARG B N 1
ATOM 3817 C CA . ARG B 1 130 ? -0.775 16.266 -12.383 1 54.97 130 ARG B CA 1
ATOM 3818 C C . ARG B 1 130 ? -0.72 17.719 -12.852 1 54.97 130 ARG B C 1
ATOM 3820 O O . ARG B 1 130 ? 0.345 18.219 -13.227 1 54.97 130 ARG B O 1
ATOM 3827 N N . ASP B 1 131 ? -1.999 18.25 -12.789 1 51.81 131 ASP B N 1
ATOM 3828 C CA . ASP B 1 131 ? -1.988 19.656 -13.18 1 51.81 131 ASP B CA 1
ATOM 3829 C C . ASP B 1 131 ? -1.796 20.562 -11.961 1 51.81 131 ASP B C 1
ATOM 3831 O O . ASP B 1 131 ? -2.637 20.594 -11.062 1 51.81 131 ASP B O 1
ATOM 3835 N N . ARG B 1 132 ? -0.704 20.812 -11.672 1 50.69 132 ARG B N 1
ATOM 3836 C CA . ARG B 1 132 ? -0.204 21.578 -10.531 1 50.69 132 ARG B CA 1
ATOM 3837 C C . ARG B 1 132 ? -1.117 22.75 -10.211 1 50.69 132 ARG B C 1
ATOM 3839 O O . ARG B 1 132 ? -1.061 23.312 -9.117 1 50.69 132 ARG B O 1
ATOM 3846 N N . GLY B 1 133 ? -2.057 23.125 -11.086 1 49.56 133 GLY B N 1
ATOM 3847 C CA . GLY B 1 133 ? -2.801 24.359 -10.859 1 49.56 133 GLY B CA 1
ATOM 3848 C C . GLY B 1 133 ? -4.023 24.156 -9.984 1 49.56 133 GLY B C 1
ATOM 3849 O O . GLY B 1 133 ? -4.664 25.125 -9.578 1 49.56 133 GLY B O 1
ATOM 3850 N N . HIS B 1 134 ? -4.371 22.938 -9.703 1 56 134 HIS B N 1
ATOM 3851 C CA . HIS B 1 134 ? -5.598 22.797 -8.93 1 56 134 HIS B CA 1
ATOM 3852 C C . HIS B 1 134 ? -5.355 21.969 -7.672 1 56 134 HIS B C 1
ATOM 3854 O O . HIS B 1 134 ? -5.785 20.812 -7.59 1 56 134 HIS B O 1
ATOM 3860 N N . VAL B 1 135 ? -4.695 22.734 -6.691 1 57.91 135 VAL B N 1
ATOM 3861 C CA . VAL B 1 135 ? -4.172 21.984 -5.559 1 57.91 135 VAL B CA 1
ATOM 3862 C C . VAL B 1 135 ? -5.195 21.969 -4.426 1 57.91 135 VAL B C 1
ATOM 3864 O O . VAL B 1 135 ? -5.297 21 -3.68 1 57.91 135 VAL B O 1
ATOM 3867 N N . PHE B 1 136 ? -6.129 23.062 -4.445 1 57.94 136 PHE B N 1
ATOM 3868 C CA . PHE B 1 136 ? -6.918 23.188 -3.227 1 57.94 136 PHE B CA 1
ATOM 3869 C C . PHE B 1 136 ? -8.383 22.859 -3.492 1 57.94 136 PHE B C 1
ATOM 3871 O O . PHE B 1 136 ? -8.984 23.406 -4.418 1 57.94 136 PHE B O 1
ATOM 3878 N N . ARG B 1 137 ? -8.922 21.844 -2.732 1 63.25 137 ARG B N 1
ATOM 3879 C CA . ARG B 1 137 ? -10.273 21.422 -3.074 1 63.25 137 ARG B CA 1
ATOM 3880 C C . ARG B 1 137 ? -11.188 21.484 -1.853 1 63.25 137 ARG B C 1
ATOM 3882 O O . ARG B 1 137 ? -12.203 20.781 -1.795 1 63.25 137 ARG B O 1
ATOM 3889 N N . ILE B 1 138 ? -10.75 22.234 -0.879 1 69.62 138 ILE B N 1
ATOM 3890 C CA . ILE B 1 138 ? -11.688 22.359 0.232 1 69.62 138 ILE B CA 1
ATOM 3891 C C . ILE B 1 138 ? -12.445 23.688 0.11 1 69.62 138 ILE B C 1
ATOM 3893 O O . ILE B 1 138 ? -11.922 24.656 -0.434 1 69.62 138 ILE B O 1
ATOM 3897 N N . ARG B 1 139 ? -13.609 23.688 0.617 1 72.5 139 ARG B N 1
ATOM 3898 C CA . ARG B 1 139 ? -14.562 24.781 0.484 1 72.5 139 ARG B CA 1
ATOM 3899 C C . ARG B 1 139 ? -13.945 26.094 0.934 1 72.5 139 ARG B C 1
ATOM 3901 O O . ARG B 1 139 ? -14.133 27.125 0.285 1 72.5 139 ARG B O 1
ATOM 3908 N N . GLN B 1 140 ? -13.156 26.047 1.998 1 77.12 140 GLN B N 1
ATOM 3909 C CA . GLN B 1 140 ? -12.617 27.25 2.615 1 77.12 140 GLN B CA 1
ATOM 3910 C C . GLN B 1 140 ? -11.57 27.906 1.719 1 77.12 140 GLN B C 1
ATOM 3912 O O . GLN B 1 140 ? -11.367 29.125 1.77 1 77.12 140 GLN B O 1
ATOM 3917 N N . PHE B 1 141 ? -10.961 27.078 0.812 1 79.75 141 PHE B N 1
ATOM 3918 C CA . PHE B 1 141 ? -9.883 27.594 -0.015 1 79.75 141 PHE B CA 1
ATOM 3919 C C . PHE B 1 141 ? -10.25 27.531 -1.492 1 79.75 141 PHE B C 1
ATOM 3921 O O . PHE B 1 141 ? -9.375 27.453 -2.355 1 79.75 141 PHE B O 1
ATOM 3928 N N . GLU B 1 142 ? -11.43 27.531 -1.817 1 75.44 142 GLU B N 1
ATOM 3929 C CA . GLU B 1 142 ? -11.953 27.406 -3.176 1 75.44 142 GLU B CA 1
ATOM 3930 C C . GLU B 1 142 ? -11.453 28.547 -4.062 1 75.44 142 GLU B C 1
ATOM 3932 O O . GLU B 1 142 ? -11.359 28.406 -5.281 1 75.44 142 GLU B O 1
ATOM 3937 N N . SER B 1 143 ? -11.078 29.688 -3.449 1 76.31 143 SER B N 1
ATOM 3938 C CA . SER B 1 143 ? -10.664 30.875 -4.203 1 76.31 143 SER B CA 1
ATOM 3939 C C . SER B 1 143 ? -9.227 30.75 -4.688 1 76.31 143 SER B C 1
ATOM 3941 O O . SER B 1 143 ? -8.742 31.594 -5.445 1 76.31 143 SER B O 1
ATOM 3943 N N . TRP B 1 144 ? -8.508 29.641 -4.324 1 80 144 TRP B N 1
ATOM 3944 C CA . TRP B 1 144 ? -7.117 29.453 -4.719 1 80 144 TRP B CA 1
ATOM 3945 C C . TRP B 1 144 ? -7.02 28.828 -6.105 1 80 144 TRP B C 1
ATOM 3947 O O . TRP B 1 144 ? -6.367 27.797 -6.289 1 80 144 TRP B O 1
ATOM 3957 N N . HIS B 1 145 ? -7.633 29.297 -7.09 1 72.5 145 HIS B N 1
ATOM 3958 C CA . HIS B 1 145 ? -7.773 28.672 -8.398 1 72.5 145 HIS B CA 1
ATOM 3959 C C . HIS B 1 145 ? -6.461 28.703 -9.172 1 72.5 145 HIS B C 1
ATOM 3961 O O . HIS B 1 145 ? -6.164 27.781 -9.938 1 72.5 145 HIS B O 1
ATOM 3967 N N . ASP B 1 146 ? -5.602 29.625 -8.93 1 74.88 146 ASP B N 1
ATOM 3968 C CA . ASP B 1 146 ? -4.461 29.812 -9.82 1 74.88 146 ASP B CA 1
ATOM 3969 C C . ASP B 1 146 ? -3.148 29.797 -9.039 1 74.88 146 ASP B C 1
ATOM 3971 O O . ASP B 1 146 ? -2.162 30.406 -9.461 1 74.88 146 ASP B O 1
ATOM 3975 N N . ILE B 1 147 ? -3.213 29.016 -8.031 1 81.25 147 ILE B N 1
ATOM 3976 C CA . ILE B 1 147 ? -1.991 29.031 -7.234 1 81.25 147 ILE B CA 1
ATOM 3977 C C . ILE B 1 147 ? -1.058 27.922 -7.703 1 81.25 147 ILE B C 1
ATOM 3979 O O . ILE B 1 147 ? -1.454 26.75 -7.766 1 81.25 147 ILE B O 1
ATOM 3983 N N . ASP B 1 148 ? 0.077 28.281 -8.133 1 82.5 148 ASP B N 1
ATOM 3984 C CA . ASP B 1 148 ? 1.163 27.359 -8.422 1 82.5 148 ASP B CA 1
ATOM 3985 C C . ASP B 1 148 ? 2.059 27.156 -7.199 1 82.5 148 ASP B C 1
ATOM 3987 O O . ASP B 1 148 ? 2.904 28.016 -6.902 1 82.5 148 ASP B O 1
ATOM 3991 N N . VAL B 1 149 ? 1.936 26.031 -6.535 1 82.5 149 VAL B N 1
ATOM 3992 C CA . VAL B 1 149 ? 2.58 25.797 -5.246 1 82.5 149 VAL B CA 1
ATOM 3993 C C . VAL B 1 149 ? 4.094 25.75 -5.426 1 82.5 149 VAL B C 1
ATOM 3995 O O . VAL B 1 149 ? 4.848 26.031 -4.492 1 82.5 149 VAL B O 1
ATOM 3998 N N . ASP B 1 150 ? 4.512 25.484 -6.578 1 80.5 150 ASP B N 1
ATOM 3999 C CA . ASP B 1 150 ? 5.945 25.406 -6.836 1 80.5 150 ASP B CA 1
ATOM 4000 C C . ASP B 1 150 ? 6.559 26.812 -6.941 1 80.5 150 ASP B C 1
ATOM 4002 O O . ASP B 1 150 ? 7.738 27 -6.637 1 80.5 150 ASP B O 1
ATOM 4006 N N . LYS B 1 151 ? 5.766 27.75 -7.293 1 87.75 151 LYS B N 1
ATOM 4007 C CA . LYS B 1 151 ? 6.324 29.047 -7.633 1 87.75 151 LYS B CA 1
ATOM 4008 C C . LYS B 1 151 ? 5.832 30.125 -6.664 1 87.75 151 LYS B C 1
ATOM 4010 O O . LYS B 1 151 ? 6.59 31.031 -6.293 1 87.75 151 LYS B O 1
ATOM 4015 N N . ASP B 1 152 ? 4.664 29.938 -6.211 1 90.25 152 ASP B N 1
ATOM 4016 C CA . ASP B 1 152 ? 3.984 31.078 -5.598 1 90.25 152 ASP B CA 1
ATOM 4017 C C . ASP B 1 152 ? 4.344 31.203 -4.121 1 90.25 152 ASP B C 1
ATOM 4019 O O . ASP B 1 152 ? 4.184 32.281 -3.523 1 90.25 152 ASP B O 1
ATOM 4023 N N . PHE B 1 153 ? 4.848 30.172 -3.516 1 92.75 153 PHE B N 1
ATOM 4024 C CA . PHE B 1 153 ? 5.203 30.219 -2.102 1 92.75 153 PHE B CA 1
ATOM 4025 C C . PHE B 1 153 ? 6.562 30.875 -1.909 1 92.75 153 PHE B C 1
ATOM 4027 O O . PHE B 1 153 ? 6.77 31.625 -0.945 1 92.75 153 PHE B O 1
ATOM 4034 N N . GLN B 1 154 ? 7.445 30.703 -2.818 1 94.81 154 GLN B N 1
ATOM 4035 C CA . GLN B 1 154 ? 8.859 31.031 -2.689 1 94.81 154 GLN B CA 1
ATOM 4036 C C . GLN B 1 154 ? 9.062 32.531 -2.443 1 94.81 154 GLN B C 1
ATOM 4038 O O . GLN B 1 154 ? 9.852 32.906 -1.58 1 94.81 154 GLN B O 1
ATOM 4043 N N . PRO B 1 155 ? 8.312 33.406 -3.08 1 96.12 155 PRO B N 1
ATOM 4044 C CA . PRO B 1 155 ? 8.562 34.844 -2.939 1 96.12 155 PRO B CA 1
ATOM 4045 C C . PRO B 1 155 ? 8.336 35.344 -1.513 1 96.12 155 PRO B C 1
ATOM 4047 O O . PRO B 1 155 ? 8.812 36.438 -1.152 1 96.12 155 PRO B O 1
ATOM 4050 N N . TYR B 1 156 ? 7.715 34.625 -0.701 1 96.69 156 TYR B N 1
ATOM 4051 C CA . TYR B 1 156 ? 7.359 35.094 0.631 1 96.69 156 TYR B CA 1
ATOM 4052 C C . TYR B 1 156 ? 8.438 34.719 1.647 1 96.69 156 TYR B C 1
ATOM 4054 O O . TYR B 1 156 ? 8.43 35.25 2.771 1 96.69 156 TYR B O 1
ATOM 4062 N N . PHE B 1 157 ? 9.352 33.875 1.254 1 95.56 157 PHE B N 1
ATOM 4063 C CA . PHE B 1 157 ? 10.352 33.406 2.199 1 95.56 157 PHE B CA 1
ATOM 4064 C C . PHE B 1 157 ? 11.758 33.562 1.635 1 95.56 157 PHE B C 1
ATOM 4066 O O . PHE B 1 157 ? 11.977 33.375 0.435 1 95.56 157 PHE B O 1
ATOM 4073 N N . ASP B 1 158 ? 12.727 33.781 2.527 1 91.44 158 ASP B N 1
ATOM 4074 C CA . ASP B 1 158 ? 14.117 34 2.137 1 91.44 158 ASP B CA 1
ATOM 4075 C C . ASP B 1 158 ? 14.914 32.688 2.18 1 91.44 158 ASP B C 1
ATOM 4077 O O . ASP B 1 158 ? 16.141 32.719 2.289 1 91.44 158 ASP B O 1
ATOM 4081 N N . PHE B 1 159 ? 14.18 31.594 2.221 1 91.69 159 PHE B N 1
ATOM 4082 C CA . PHE B 1 159 ? 14.742 30.25 2.26 1 91.69 159 PHE B CA 1
ATOM 4083 C C . PHE B 1 159 ? 14.172 29.391 1.135 1 91.69 159 PHE B C 1
ATOM 4085 O O . PHE B 1 159 ? 13.109 29.703 0.584 1 91.69 159 PHE B O 1
ATOM 4092 N N . PRO B 1 160 ? 15.008 28.328 0.72 1 94.06 160 PRO B N 1
ATOM 4093 C CA . PRO B 1 160 ? 14.328 27.375 -0.153 1 94.06 160 PRO B CA 1
ATOM 4094 C C . PRO B 1 160 ? 13.016 26.859 0.434 1 94.06 160 PRO B C 1
ATOM 4096 O O . PRO B 1 160 ? 12.953 26.516 1.616 1 94.06 160 PRO B O 1
ATOM 4099 N N . VAL B 1 161 ? 11.969 26.875 -0.39 1 95.44 161 VAL B N 1
ATOM 4100 C CA . VAL B 1 161 ? 10.648 26.453 0.079 1 95.44 161 VAL B CA 1
ATOM 4101 C C . VAL B 1 161 ? 10.281 25.109 -0.519 1 95.44 161 VAL B C 1
ATOM 4103 O O . VAL B 1 161 ? 10.453 24.875 -1.72 1 95.44 161 VAL B O 1
ATOM 4106 N N . PHE B 1 162 ? 9.938 24.203 0.355 1 93.19 162 PHE B N 1
ATOM 4107 C CA . PHE B 1 162 ? 9.383 22.906 -0.022 1 93.19 162 PHE B CA 1
ATOM 4108 C C . PHE B 1 162 ? 7.941 22.781 0.458 1 93.19 162 PHE B C 1
ATOM 4110 O O . PHE B 1 162 ? 7.52 23.484 1.376 1 93.19 162 PHE B O 1
ATOM 4117 N N . HIS B 1 163 ? 7.211 21.984 -0.241 1 91.56 163 HIS B N 1
ATOM 4118 C CA . HIS B 1 163 ? 5.812 21.859 0.156 1 91.56 163 HIS B CA 1
ATOM 4119 C C . HIS B 1 163 ? 5.32 20.422 0.02 1 91.56 163 HIS B C 1
ATOM 4121 O O . HIS B 1 163 ? 5.895 19.625 -0.734 1 91.56 163 HIS B O 1
ATOM 4127 N N . GLU B 1 164 ? 4.336 20.047 0.79 1 89.81 164 GLU B N 1
ATOM 4128 C CA . GLU B 1 164 ? 3.602 18.781 0.77 1 89.81 164 GLU B CA 1
ATOM 4129 C C . GLU B 1 164 ? 2.154 18.984 1.21 1 89.81 164 GLU B C 1
ATOM 4131 O O . GLU B 1 164 ? 1.83 19.953 1.88 1 89.81 164 GLU B O 1
ATOM 4136 N N . ASN B 1 165 ? 1.31 18.047 0.797 1 88.75 165 ASN B N 1
ATOM 4137 C CA . ASN B 1 165 ? -0.042 18.062 1.348 1 88.75 165 ASN B CA 1
ATOM 4138 C C . ASN B 1 165 ? -0.045 17.703 2.832 1 88.75 165 ASN B C 1
ATOM 4140 O O . ASN B 1 165 ? 0.94 17.188 3.352 1 88.75 165 ASN B O 1
ATOM 4144 N N . ASP B 1 166 ? -1.065 18.047 3.504 1 90.38 166 ASP B N 1
ATOM 4145 C CA . ASP B 1 166 ? -1.133 17.922 4.957 1 90.38 166 ASP B CA 1
ATOM 4146 C C . ASP B 1 166 ? -0.955 16.484 5.406 1 90.38 166 ASP B C 1
ATOM 4148 O O . ASP B 1 166 ? -0.247 16.203 6.379 1 90.38 166 ASP B O 1
ATOM 4152 N N . GLY B 1 167 ? -1.585 15.523 4.719 1 91 167 GLY B N 1
ATOM 4153 C CA . GLY B 1 167 ? -1.398 14.125 5.082 1 91 167 GLY B CA 1
ATOM 4154 C C . GLY B 1 167 ? 0.054 13.688 5.051 1 91 167 GLY B C 1
ATOM 4155 O O . GLY B 1 167 ? 0.551 13.102 6.016 1 91 167 GLY B O 1
ATOM 4156 N N . ASN B 1 168 ? 0.731 14.023 3.969 1 92.06 168 ASN B N 1
ATOM 4157 C CA . ASN B 1 168 ? 2.141 13.68 3.822 1 92.06 168 ASN B CA 1
ATOM 4158 C C . ASN B 1 168 ? 3.006 14.398 4.852 1 92.06 168 ASN B C 1
ATOM 4160 O O . ASN B 1 168 ? 4.008 13.852 5.32 1 92.06 168 ASN B O 1
ATOM 4164 N N . THR B 1 169 ? 2.592 15.547 5.203 1 93 169 THR B N 1
ATOM 4165 C CA . THR B 1 169 ? 3.363 16.344 6.148 1 93 169 THR B CA 1
ATOM 4166 C C . THR B 1 169 ? 3.27 15.75 7.555 1 93 169 THR B C 1
ATOM 4168 O O . THR B 1 169 ? 4.289 15.562 8.219 1 93 169 THR B O 1
ATOM 4171 N N . VAL B 1 170 ? 2.096 15.43 7.91 1 93 170 VAL B N 1
ATOM 4172 C CA . VAL B 1 170 ? 1.901 15.008 9.297 1 93 170 VAL B CA 1
ATOM 4173 C C . VAL B 1 170 ? 2.48 13.609 9.5 1 93 170 VAL B C 1
ATOM 4175 O O . VAL B 1 170 ? 2.977 13.289 10.578 1 93 170 VAL B O 1
ATOM 4178 N N . ILE B 1 171 ? 2.451 12.75 8.484 1 95.06 171 ILE B N 1
ATOM 4179 C CA . ILE B 1 171 ? 3 11.406 8.664 1 95.06 171 ILE B CA 1
ATOM 4180 C C . ILE B 1 171 ? 4.52 11.492 8.812 1 95.06 171 ILE B C 1
ATOM 4182 O O . ILE B 1 171 ? 5.129 10.641 9.469 1 95.06 171 ILE B O 1
ATOM 4186 N N . LEU B 1 172 ? 5.129 12.516 8.242 1 94.31 172 LEU B N 1
ATOM 4187 C CA . LEU B 1 172 ? 6.562 12.727 8.43 1 94.31 172 LEU B CA 1
ATOM 4188 C C . LEU B 1 172 ? 6.875 13 9.898 1 94.31 172 LEU B C 1
ATOM 4190 O O . LEU B 1 172 ? 7.883 12.516 10.422 1 94.31 172 LEU B O 1
ATOM 4194 N N . SER B 1 173 ? 6.016 13.781 10.523 1 93.75 173 SER B N 1
ATOM 4195 C CA . SER B 1 173 ? 6.223 14.023 11.953 1 93.75 173 SER B CA 1
ATOM 4196 C C . SER B 1 173 ? 6.121 12.727 12.75 1 93.75 173 SER B C 1
ATOM 4198 O O . SER B 1 173 ? 6.891 12.508 13.688 1 93.75 173 SER B O 1
ATOM 4200 N N . GLU B 1 174 ? 5.168 11.859 12.383 1 94.81 174 GLU B N 1
ATOM 4201 C CA . GLU B 1 174 ? 5.035 10.562 13.039 1 94.81 174 GLU B CA 1
ATOM 4202 C C . GLU B 1 174 ? 6.258 9.688 12.781 1 94.81 174 GLU B C 1
ATOM 4204 O O . GLU B 1 174 ? 6.734 9 13.688 1 94.81 174 GLU B O 1
ATOM 4209 N N . LEU B 1 175 ? 6.711 9.742 11.523 1 94.25 175 LEU B N 1
ATOM 4210 C CA . LEU B 1 175 ? 7.852 8.938 11.094 1 94.25 175 LEU B CA 1
ATOM 4211 C C . LEU B 1 175 ? 9.102 9.312 11.875 1 94.25 175 LEU B C 1
ATOM 4213 O O . LEU B 1 175 ? 9.844 8.438 12.328 1 94.25 175 LEU B O 1
ATOM 4217 N N . TYR B 1 176 ? 9.266 10.602 12.141 1 92.12 176 TYR B N 1
ATOM 4218 C CA . TYR B 1 176 ? 10.523 11.07 12.711 1 92.12 176 TYR B CA 1
ATOM 4219 C C . TYR B 1 176 ? 10.414 11.219 14.227 1 92.12 176 TYR B C 1
ATOM 4221 O O . TYR B 1 176 ? 11.383 10.977 14.953 1 92.12 176 TYR B O 1
ATOM 4229 N N . TYR B 1 177 ? 9.25 11.617 14.688 1 92.25 177 TYR B N 1
ATOM 4230 C CA . TYR B 1 177 ? 9.203 12.094 16.062 1 92.25 177 TYR B CA 1
ATOM 4231 C C . TYR B 1 177 ? 8.078 11.414 16.844 1 92.25 177 TYR B C 1
ATOM 4233 O O . TYR B 1 177 ? 7.988 11.547 18.062 1 92.25 177 TYR B O 1
ATOM 4241 N N . GLY B 1 178 ? 7.219 10.703 16.188 1 93.25 178 GLY B N 1
ATOM 4242 C CA . GLY B 1 178 ? 6.027 10.164 16.812 1 93.25 178 GLY B CA 1
ATOM 4243 C C . GLY B 1 178 ? 6.027 8.648 16.891 1 93.25 178 GLY B C 1
ATOM 4244 O O . GLY B 1 178 ? 7.066 8.023 17.109 1 93.25 178 GLY B O 1
ATOM 4245 N N . ALA B 1 179 ? 4.832 8.062 16.75 1 88.94 179 ALA B N 1
ATOM 4246 C CA . ALA B 1 179 ? 4.609 6.629 16.875 1 88.94 179 ALA B CA 1
ATOM 4247 C C . ALA B 1 179 ? 5.297 5.855 15.758 1 88.94 179 ALA B C 1
ATOM 4249 O O . ALA B 1 179 ? 5.578 4.66 15.898 1 88.94 179 ALA B O 1
ATOM 4250 N N . GLY B 1 180 ? 5.605 6.465 14.695 1 90.75 180 GLY B N 1
ATOM 4251 C CA . GLY B 1 180 ? 6.172 5.809 13.531 1 90.75 180 GLY B CA 1
ATOM 4252 C C . GLY B 1 180 ? 7.668 5.59 13.641 1 90.75 180 GLY B C 1
ATOM 4253 O O . GLY B 1 180 ? 8.273 4.949 12.773 1 90.75 180 GLY B O 1
ATOM 4254 N N . ARG B 1 181 ? 8.273 6.102 14.664 1 89.62 181 ARG B N 1
ATOM 4255 C CA . ARG B 1 181 ? 9.727 6.051 14.789 1 89.62 181 ARG B CA 1
ATOM 4256 C C . ARG B 1 181 ? 10.227 4.613 14.805 1 89.62 181 ARG B C 1
ATOM 4258 O O . ARG B 1 181 ? 11.344 4.332 14.359 1 89.62 181 ARG B O 1
ATOM 4265 N N . SER B 1 182 ? 9.406 3.705 15.273 1 90.94 182 SER B N 1
ATOM 4266 C CA . SER B 1 182 ? 9.852 2.32 15.406 1 90.94 182 SER B CA 1
ATOM 4267 C C . SER B 1 182 ? 9.078 1.399 14.469 1 90.94 182 SER B C 1
ATOM 4269 O O . SER B 1 182 ? 9.062 0.182 14.664 1 90.94 182 SER B O 1
ATOM 4271 N N . ILE B 1 183 ? 8.391 1.957 13.562 1 94.25 183 ILE B N 1
ATOM 4272 C CA . ILE B 1 183 ? 7.551 1.167 12.672 1 94.25 183 ILE B CA 1
ATOM 4273 C C . ILE B 1 183 ? 8.023 1.348 11.227 1 94.25 183 ILE B C 1
ATOM 4275 O O . ILE B 1 183 ? 8.18 2.477 10.758 1 94.25 183 ILE B O 1
ATOM 4279 N N . ARG B 1 184 ? 8.242 0.296 10.508 1 94.31 184 ARG B N 1
ATOM 4280 C CA . ARG B 1 184 ? 8.797 0.331 9.164 1 94.31 184 ARG B CA 1
ATOM 4281 C C . ARG B 1 184 ? 7.727 0.678 8.133 1 94.31 184 ARG B C 1
ATOM 4283 O O . ARG B 1 184 ? 8.008 1.356 7.145 1 94.31 184 ARG B O 1
ATOM 4290 N N . ASN B 1 185 ? 6.578 0.104 8.32 1 96.44 185 ASN B N 1
ATOM 4291 C CA . ASN B 1 185 ? 5.43 0.307 7.449 1 96.44 185 ASN B CA 1
ATOM 4292 C C . ASN B 1 185 ? 4.191 0.718 8.242 1 96.44 185 ASN B C 1
ATOM 4294 O O . ASN B 1 185 ? 3.773 0.013 9.156 1 96.44 185 ASN B O 1
ATOM 4298 N N . PHE B 1 186 ? 3.633 1.879 7.93 1 97.12 186 PHE B N 1
ATOM 4299 C CA . PHE B 1 186 ? 2.41 2.289 8.609 1 97.12 186 PHE B CA 1
ATOM 4300 C C . PHE B 1 186 ? 1.618 3.27 7.754 1 97.12 186 PHE B C 1
ATOM 4302 O O . PHE B 1 186 ? 2.129 3.787 6.758 1 97.12 186 PHE B O 1
ATOM 4309 N N . ALA B 1 187 ? 0.369 3.43 8.039 1 97.81 187 ALA B N 1
ATOM 4310 C CA . ALA B 1 187 ? -0.538 4.363 7.383 1 97.81 187 ALA B CA 1
ATOM 4311 C C . ALA B 1 187 ? -1.136 5.352 8.383 1 97.81 187 ALA B C 1
ATOM 4313 O O . ALA B 1 187 ? -1.163 5.082 9.586 1 97.81 187 ALA B O 1
ATOM 4314 N N . MET B 1 188 ? -1.46 6.418 7.875 1 97.69 188 MET B N 1
ATOM 4315 C CA . MET B 1 188 ? -2.139 7.434 8.68 1 97.69 188 MET B CA 1
ATOM 4316 C C . MET B 1 188 ? -3.471 7.824 8.047 1 97.69 188 MET B C 1
ATOM 4318 O O . MET B 1 188 ? -3.564 7.984 6.832 1 97.69 188 MET B O 1
ATOM 4322 N N . ILE B 1 189 ? -4.48 7.852 8.805 1 97.62 189 ILE B N 1
ATOM 4323 C CA . ILE B 1 189 ? -5.762 8.453 8.453 1 97.62 189 ILE B CA 1
ATOM 4324 C C . ILE B 1 189 ? -5.91 9.805 9.148 1 97.62 189 ILE B C 1
ATOM 4326 O O . ILE B 1 189 ? -5.867 9.883 10.375 1 97.62 189 ILE B O 1
ATOM 4330 N N . TRP B 1 190 ? -5.98 10.844 8.359 1 96.44 190 TRP B N 1
ATOM 4331 C CA . TRP B 1 190 ? -5.945 12.227 8.82 1 96.44 190 TRP B CA 1
ATOM 4332 C C . TRP B 1 190 ? -7.328 12.867 8.719 1 96.44 190 TRP B C 1
ATOM 4334 O O . TRP B 1 190 ? -7.836 13.094 7.617 1 96.44 190 TRP B O 1
ATOM 4344 N N . LEU B 1 191 ? -7.938 13.133 9.906 1 96.69 191 LEU B N 1
ATOM 4345 C CA . LEU B 1 191 ? -9.312 13.617 9.969 1 96.69 191 LEU B CA 1
ATOM 4346 C C . LEU B 1 191 ? -9.359 15.086 10.383 1 96.69 191 LEU B C 1
ATOM 4348 O O . LEU B 1 191 ? -9.086 15.414 11.539 1 96.69 191 LEU B O 1
ATOM 4352 N N . THR B 1 192 ? -9.641 15.914 9.492 1 94 192 THR B N 1
ATOM 4353 C CA . THR B 1 192 ? -9.82 17.344 9.68 1 94 192 THR B CA 1
ATOM 4354 C C . THR B 1 192 ? -11.195 17.797 9.195 1 94 192 THR B C 1
ATOM 4356 O O . THR B 1 192 ? -12.195 17.109 9.445 1 94 192 THR B O 1
ATOM 4359 N N . TYR B 1 193 ? -11.266 18.953 8.531 1 91.62 193 TYR B N 1
ATOM 4360 C CA . TYR B 1 193 ? -12.531 19.297 7.883 1 91.62 193 TYR B CA 1
ATOM 4361 C C . TYR B 1 193 ? -12.836 18.312 6.75 1 91.62 193 TYR B C 1
ATOM 4363 O O . TYR B 1 193 ? -14.008 18.078 6.426 1 91.62 193 TYR B O 1
ATOM 4371 N N . GLY B 1 194 ? -11.781 17.781 6.176 1 90.56 194 GLY B N 1
ATOM 4372 C CA . GLY B 1 194 ? -11.875 16.672 5.234 1 90.56 194 GLY B CA 1
ATOM 4373 C C . GLY B 1 194 ? -11.281 15.383 5.762 1 90.56 194 GLY B C 1
ATOM 4374 O O . GLY B 1 194 ? -11.109 15.219 6.973 1 90.56 194 GLY B O 1
ATOM 4375 N N . ILE B 1 195 ? -11.125 14.398 4.898 1 92.31 195 ILE B N 1
ATOM 4376 C CA . ILE B 1 195 ? -10.453 13.133 5.207 1 92.31 195 ILE B CA 1
ATOM 4377 C C . ILE B 1 195 ? -9.281 12.93 4.262 1 92.31 195 ILE B C 1
ATOM 4379 O O . ILE B 1 195 ? -9.406 13.117 3.049 1 92.31 195 ILE B O 1
ATOM 4383 N N . GLY B 1 196 ? -8.086 12.672 4.836 1 91.94 196 GLY B N 1
ATOM 4384 C CA . GLY B 1 196 ? -6.879 12.359 4.09 1 91.94 196 GLY B CA 1
ATOM 4385 C C . GLY B 1 196 ? -6.043 11.273 4.738 1 91.94 196 GLY B C 1
ATOM 4386 O O . GLY B 1 196 ? -6.543 10.5 5.559 1 91.94 196 GLY B O 1
ATOM 4387 N N . GLY B 1 197 ? -4.84 11.242 4.27 1 94.69 197 GLY B N 1
ATOM 4388 C CA . GLY B 1 197 ? -3.922 10.266 4.836 1 94.69 197 GLY B CA 1
ATOM 4389 C C . GLY B 1 197 ? -2.586 10.211 4.117 1 94.69 197 GLY B C 1
ATOM 4390 O O . GLY B 1 197 ? -2.238 11.141 3.377 1 94.69 197 GLY B O 1
ATOM 4391 N N . ALA B 1 198 ? -1.865 9.234 4.492 1 96.38 198 ALA B N 1
ATOM 4392 C CA . ALA B 1 198 ? -0.538 9 3.936 1 96.38 198 ALA B CA 1
ATOM 4393 C C . ALA B 1 198 ? -0.042 7.598 4.285 1 96.38 198 ALA B C 1
ATOM 4395 O O . ALA B 1 198 ? -0.611 6.93 5.152 1 96.38 198 ALA B O 1
ATOM 4396 N N . VAL B 1 199 ? 0.954 7.203 3.559 1 97.38 199 VAL B N 1
ATOM 4397 C CA . VAL B 1 199 ? 1.502 5.863 3.742 1 97.38 199 VAL B CA 1
ATOM 4398 C C . VAL B 1 199 ? 3.025 5.934 3.818 1 97.38 199 VAL B C 1
ATOM 4400 O O . VAL B 1 199 ? 3.658 6.664 3.053 1 97.38 199 VAL B O 1
ATOM 4403 N N . VAL B 1 200 ? 3.596 5.238 4.801 1 96.81 200 VAL B N 1
ATOM 4404 C CA . VAL B 1 200 ? 5.035 5.031 4.906 1 96.81 200 VAL B CA 1
ATOM 4405 C C . VAL B 1 200 ? 5.375 3.572 4.617 1 96.81 200 VAL B C 1
ATOM 4407 O O . VAL B 1 200 ? 4.793 2.664 5.215 1 96.81 200 VAL B O 1
ATOM 4410 N N . VAL B 1 201 ? 6.188 3.365 3.645 1 95.19 201 VAL B N 1
ATOM 4411 C CA . VAL B 1 201 ? 6.684 2.043 3.275 1 95.19 201 VAL B CA 1
ATOM 4412 C C . VAL B 1 201 ? 8.195 1.986 3.463 1 95.19 201 VAL B C 1
ATOM 4414 O O . VAL B 1 201 ? 8.93 2.809 2.906 1 95.19 201 VAL B O 1
ATOM 4417 N N . GLN B 1 202 ? 8.656 1.077 4.262 1 91.06 202 GLN B N 1
ATOM 4418 C CA . GLN B 1 202 ? 10.07 0.894 4.543 1 91.06 202 GLN B CA 1
ATOM 4419 C C . GLN B 1 202 ? 10.711 2.195 5.016 1 91.06 202 GLN B C 1
ATOM 4421 O O . GLN B 1 202 ? 11.758 2.6 4.508 1 91.06 202 GLN B O 1
ATOM 4426 N N . ARG B 1 203 ? 9.992 2.939 5.805 1 91.81 203 ARG B N 1
ATOM 4427 C CA . ARG B 1 203 ? 10.438 4.137 6.504 1 91.81 203 ARG B CA 1
ATOM 4428 C C . ARG B 1 203 ? 10.602 5.309 5.539 1 91.81 203 ARG B C 1
ATOM 4430 O O . ARG B 1 203 ? 11.375 6.23 5.801 1 91.81 203 ARG B O 1
ATOM 4437 N N . HIS B 1 204 ? 9.938 5.227 4.422 1 92.06 204 HIS B N 1
ATOM 4438 C CA . HIS B 1 204 ? 9.891 6.332 3.469 1 92.06 204 HIS B CA 1
ATOM 4439 C C . HIS B 1 204 ? 8.453 6.727 3.154 1 92.06 204 HIS B C 1
ATOM 4441 O O . HIS B 1 204 ? 7.574 5.867 3.066 1 92.06 204 HIS B O 1
ATOM 4447 N N . LEU B 1 205 ? 8.336 8.023 3.004 1 94.38 205 LEU B N 1
ATOM 4448 C CA . LEU B 1 205 ? 7.047 8.484 2.506 1 94.38 205 LEU B CA 1
ATOM 4449 C C . LEU B 1 205 ? 6.742 7.875 1.142 1 94.38 205 LEU B C 1
ATOM 4451 O O . LEU B 1 205 ? 7.527 8.023 0.201 1 94.38 205 LEU B O 1
ATOM 4455 N N . TYR B 1 206 ? 5.668 7.141 1.099 1 95.25 206 TYR B N 1
ATOM 4456 C CA . TYR B 1 206 ? 5.266 6.496 -0.148 1 95.25 206 TYR B CA 1
ATOM 4457 C C . TYR B 1 206 ? 4.238 7.34 -0.891 1 95.25 206 TYR B C 1
ATOM 4459 O O . TYR B 1 206 ? 3.125 7.547 -0.399 1 95.25 206 TYR B O 1
ATOM 4467 N N . ARG B 1 207 ? 4.531 7.727 -2.086 1 91.56 207 ARG B N 1
ATOM 4468 C CA . ARG B 1 207 ? 3.67 8.672 -2.795 1 91.56 207 ARG B CA 1
ATOM 4469 C C . ARG B 1 207 ? 2.822 7.953 -3.842 1 91.56 207 ARG B C 1
ATOM 4471 O O . ARG B 1 207 ? 1.793 8.469 -4.277 1 91.56 207 ARG B O 1
ATOM 4478 N N . GLY B 1 208 ? 3.223 6.73 -4.254 1 92.25 208 GLY B N 1
ATOM 4479 C CA . GLY B 1 208 ? 2.529 6.023 -5.316 1 92.25 208 GLY B CA 1
ATOM 4480 C C . GLY B 1 208 ? 2.922 6.5 -6.703 1 92.25 208 GLY B C 1
ATOM 4481 O O . GLY B 1 208 ? 3.947 7.164 -6.871 1 92.25 208 GLY B O 1
ATOM 4482 N N . THR B 1 209 ? 2.197 6.094 -7.719 1 90.62 209 THR B N 1
ATOM 4483 C CA . THR B 1 209 ? 2.521 6.34 -9.117 1 90.62 209 THR B CA 1
ATOM 4484 C C . THR B 1 209 ? 2.309 7.809 -9.477 1 90.62 209 THR B C 1
ATOM 4486 O O . THR B 1 209 ? 3.115 8.406 -10.188 1 90.62 209 THR B O 1
ATOM 4489 N N . ASN B 1 210 ? 1.266 8.383 -8.891 1 85.81 210 ASN B N 1
ATOM 4490 C CA . ASN B 1 210 ? 0.896 9.742 -9.266 1 85.81 210 ASN B CA 1
ATOM 4491 C C . ASN B 1 210 ? 0.983 10.695 -8.078 1 85.81 210 ASN B C 1
ATOM 4493 O O . ASN B 1 210 ? 0.489 11.828 -8.141 1 85.81 210 ASN B O 1
ATOM 4497 N N . GLY B 1 211 ? 1.502 10.211 -6.984 1 85.75 211 GLY B N 1
ATOM 4498 C CA . GLY B 1 211 ? 1.683 11.055 -5.816 1 85.75 211 GLY B CA 1
ATOM 4499 C C . GLY B 1 211 ? 0.444 11.141 -4.945 1 85.75 211 GLY B C 1
ATOM 4500 O O . GLY B 1 211 ? 0.313 12.055 -4.129 1 85.75 211 GLY B O 1
ATOM 4501 N N . ASN B 1 212 ? -0.502 10.156 -5.09 1 85.88 212 ASN B N 1
ATOM 4502 C CA . ASN B 1 212 ? -1.791 10.273 -4.414 1 85.88 212 ASN B CA 1
ATOM 4503 C C . ASN B 1 212 ? -2 9.148 -3.408 1 85.88 212 ASN B C 1
ATOM 4505 O O . ASN B 1 212 ? -3.125 8.898 -2.969 1 85.88 212 ASN B O 1
ATOM 4509 N N . ALA B 1 213 ? -0.926 8.445 -3.051 1 92.44 213 ALA B N 1
ATOM 4510 C CA . ALA B 1 213 ? -1.071 7.379 -2.064 1 92.44 213 ALA B CA 1
ATOM 4511 C C . ALA B 1 213 ? -1.602 7.926 -0.741 1 92.44 213 ALA B C 1
ATOM 4513 O O . ALA B 1 213 ? -1.091 8.922 -0.222 1 92.44 213 ALA B O 1
ATOM 4514 N N . GLY B 1 214 ? -2.672 7.344 -0.233 1 92.75 214 GLY B N 1
ATOM 4515 C CA . GLY B 1 214 ? -3.242 7.73 1.047 1 92.75 214 GLY B CA 1
ATOM 4516 C C . GLY B 1 214 ? -4.297 8.82 0.926 1 92.75 214 GLY B C 1
ATOM 4517 O O . GLY B 1 214 ? -4.816 9.297 1.935 1 92.75 214 GLY B O 1
ATOM 4518 N N . GLU B 1 215 ? -4.629 9.219 -0.279 1 88.69 215 GLU B N 1
ATOM 4519 C CA . GLU B 1 215 ? -5.695 10.203 -0.462 1 88.69 215 GLU B CA 1
ATOM 4520 C C . GLU B 1 215 ? -7.066 9.562 -0.278 1 88.69 215 GLU B C 1
ATOM 4522 O O . GLU B 1 215 ? -7.836 9.445 -1.233 1 88.69 215 GLU B O 1
ATOM 4527 N N . PHE B 1 216 ? -7.453 9.328 0.916 1 91.06 216 PHE B N 1
ATOM 4528 C CA . PHE B 1 216 ? -8.625 8.531 1.259 1 91.06 216 PHE B CA 1
ATOM 4529 C C . PHE B 1 216 ? -9.906 9.32 1.036 1 91.06 216 PHE B C 1
ATOM 4531 O O . PHE B 1 216 ? -10.992 8.75 0.96 1 91.06 216 PHE B O 1
ATOM 4538 N N . GLY B 1 217 ? -9.812 10.641 1.029 1 88.38 217 GLY B N 1
ATOM 4539 C CA . GLY B 1 217 ? -10.992 11.461 0.829 1 88.38 217 GLY B CA 1
ATOM 4540 C C . GLY B 1 217 ? -11.766 11.094 -0.424 1 88.38 217 GLY B C 1
ATOM 4541 O O . GLY B 1 217 ? -12.992 11.242 -0.467 1 88.38 217 GLY B O 1
ATOM 4542 N N . GLY B 1 218 ? -11.062 10.586 -1.42 1 83.56 218 GLY B N 1
ATOM 4543 C CA . GLY B 1 218 ? -11.695 10.211 -2.676 1 83.56 218 GLY B CA 1
ATOM 4544 C C . GLY B 1 218 ? -12.656 9.047 -2.535 1 83.56 218 GLY B C 1
ATOM 4545 O O . GLY B 1 218 ? -13.469 8.797 -3.428 1 83.56 218 GLY B O 1
ATOM 4546 N N . LEU B 1 219 ? -12.688 8.359 -1.446 1 88 219 LEU B N 1
ATOM 4547 C CA . LEU B 1 219 ? -13.578 7.223 -1.214 1 88 219 LEU B CA 1
ATOM 4548 C C . LEU B 1 219 ? -14.938 7.695 -0.714 1 88 219 LEU B C 1
ATOM 4550 O O . LEU B 1 219 ? -15.898 6.922 -0.704 1 88 219 LEU B O 1
ATOM 4554 N N . PHE B 1 220 ? -14.961 8.992 -0.317 1 89 220 PHE B N 1
ATOM 4555 C CA . PHE B 1 220 ? -16.156 9.539 0.314 1 89 220 PHE B CA 1
ATOM 4556 C C . PHE B 1 220 ? -16.641 10.781 -0.423 1 89 220 PHE B C 1
ATOM 4558 O O . PHE B 1 220 ? -16.219 11.898 -0.118 1 89 220 PHE B O 1
ATOM 4565 N N . PRO B 1 221 ? -17.516 10.594 -1.32 1 83.25 221 PRO B N 1
ATOM 4566 C CA . PRO B 1 221 ? -18.016 11.758 -2.059 1 83.25 221 PRO B CA 1
ATOM 4567 C C . PRO B 1 221 ? -18.703 12.781 -1.153 1 83.25 221 PRO B C 1
ATOM 4569 O O . PRO B 1 221 ? -19.375 12.398 -0.19 1 83.25 221 PRO B O 1
ATOM 4572 N N . LYS B 1 222 ? -18.609 14.031 -1.487 1 83.38 222 LYS B N 1
ATOM 4573 C CA . LYS B 1 222 ? -19.141 15.117 -0.669 1 83.38 222 LYS B CA 1
ATOM 4574 C C . LYS B 1 222 ? -20.672 15.117 -0.689 1 83.38 222 LYS B C 1
ATOM 4576 O O . LYS B 1 222 ? -21.312 15.711 0.183 1 83.38 222 LYS B O 1
ATOM 4581 N N . SER B 1 223 ? -21.219 14.469 -1.721 1 84.75 223 SER B N 1
ATOM 4582 C CA . SER B 1 223 ? -22.672 14.414 -1.863 1 84.75 223 SER B CA 1
ATOM 4583 C C . SER B 1 223 ? -23.281 13.398 -0.904 1 84.75 223 SER B C 1
ATOM 4585 O O . SER B 1 223 ? -24.5 13.305 -0.786 1 84.75 223 SER B O 1
ATOM 4587 N N . HIS B 1 224 ? -22.453 12.609 -0.198 1 90 224 HIS B N 1
ATOM 4588 C CA . HIS B 1 224 ? -22.891 11.602 0.759 1 90 224 HIS B CA 1
ATOM 4589 C C . HIS B 1 224 ? -22.281 11.844 2.137 1 90 224 HIS B C 1
ATOM 4591 O O . HIS B 1 224 ? -21.266 12.516 2.256 1 90 224 HIS B O 1
ATOM 4597 N N . PRO B 1 225 ? -22.969 11.375 3.178 1 93.69 225 PRO B N 1
ATOM 4598 C CA . PRO B 1 225 ? -22.344 11.461 4.5 1 93.69 225 PRO B CA 1
ATOM 4599 C C . PRO B 1 225 ? -20.938 10.875 4.535 1 93.69 225 PRO B C 1
ATOM 4601 O O . PRO B 1 225 ? -20.688 9.836 3.918 1 93.69 225 PRO B O 1
ATOM 4604 N N . ARG B 1 226 ? -20.078 11.539 5.148 1 94.75 226 ARG B N 1
ATOM 4605 C CA . ARG B 1 226 ? -18.672 11.133 5.176 1 94.75 226 ARG B CA 1
ATOM 4606 C C . ARG B 1 226 ? -18.062 11.375 6.547 1 94.75 226 ARG B C 1
ATOM 4608 O O . ARG B 1 226 ? -18.547 12.203 7.316 1 94.75 226 ARG B O 1
ATOM 4615 N N . PRO B 1 227 ? -17.031 10.641 6.879 1 97.06 227 PRO B N 1
ATOM 4616 C CA . PRO B 1 227 ? -16.406 10.773 8.195 1 97.06 227 PRO B CA 1
ATOM 4617 C C . PRO B 1 227 ? -15.414 11.938 8.258 1 97.06 227 PRO B C 1
ATOM 4619 O O . PRO B 1 227 ? -14.219 11.719 8.484 1 97.06 227 PRO B O 1
ATOM 4622 N N . SER B 1 228 ? -15.93 13.188 8.156 1 95.12 228 SER B N 1
ATOM 4623 C CA . SER B 1 228 ? -15.094 14.391 8.141 1 95.12 228 SER B CA 1
ATOM 4624 C C . SER B 1 228 ? -15.641 15.445 9.102 1 95.12 228 SER B C 1
ATOM 4626 O O . SER B 1 228 ? -16.812 15.414 9.469 1 95.12 228 SER B O 1
ATOM 4628 N N . GLY B 1 229 ? -14.727 16.328 9.5 1 95.5 229 GLY B N 1
ATOM 4629 C CA . GLY B 1 229 ? -15.133 17.422 10.367 1 95.5 229 GLY B CA 1
ATOM 4630 C C . GLY B 1 229 ? -16.188 18.312 9.742 1 95.5 229 GLY B C 1
ATOM 4631 O O . GLY B 1 229 ? -17.094 18.797 10.43 1 95.5 229 GLY B O 1
ATOM 4632 N N . GLN B 1 230 ? -16.047 18.547 8.43 1 93.38 230 GLN B N 1
ATOM 4633 C CA . GLN B 1 230 ? -17.047 19.375 7.77 1 93.38 230 GLN B CA 1
ATOM 4634 C C . GLN B 1 230 ? -18.438 18.734 7.828 1 93.38 230 GLN B C 1
ATOM 4636 O O . GLN B 1 230 ? -19.438 19.422 8.055 1 93.38 230 GLN B O 1
ATOM 4641 N N . ASP B 1 231 ? -18.516 17.438 7.59 1 95.75 231 ASP B N 1
ATOM 4642 C CA . ASP B 1 231 ? -19.781 16.719 7.684 1 95.75 231 ASP B CA 1
ATOM 4643 C C . ASP B 1 231 ? -20.359 16.812 9.094 1 95.75 231 ASP B C 1
ATOM 4645 O O . ASP B 1 231 ? -21.578 16.938 9.258 1 95.75 231 ASP B O 1
ATOM 4649 N N . LEU B 1 232 ? -19.547 16.75 10.133 1 97.25 232 LEU B N 1
ATOM 4650 C CA . LEU B 1 232 ? -19.984 16.906 11.516 1 97.25 232 LEU B CA 1
ATOM 4651 C C . LEU B 1 232 ? -20.562 18.297 11.742 1 97.25 232 LEU B C 1
ATOM 4653 O O . LEU B 1 232 ? -21.641 18.438 12.312 1 97.25 232 LEU B O 1
ATOM 4657 N N . CYS B 1 233 ? -19.859 19.312 11.297 1 95.5 233 CYS B N 1
ATOM 4658 C CA . CYS B 1 233 ? -20.359 20.688 11.406 1 95.5 233 CYS B CA 1
ATOM 4659 C C . CYS B 1 233 ? -21.703 20.828 10.711 1 95.5 233 CYS B C 1
ATOM 4661 O O . CYS B 1 233 ? -22.625 21.422 11.258 1 95.5 233 CYS B O 1
ATOM 4663 N N . ASP B 1 234 ? -21.797 20.281 9.5 1 94.94 234 ASP B N 1
ATOM 4664 C CA . ASP B 1 234 ? -23.047 20.344 8.742 1 94.94 234 ASP B CA 1
ATOM 4665 C C . ASP B 1 234 ? -24.172 19.625 9.484 1 94.94 234 ASP B C 1
ATOM 4667 O O . ASP B 1 234 ? -25.312 20.109 9.508 1 94.94 234 ASP B O 1
ATOM 4671 N N . THR B 1 235 ? -23.844 18.484 10.016 1 96 235 THR B N 1
ATOM 4672 C CA . THR B 1 235 ? -24.812 17.719 10.797 1 96 235 THR B CA 1
ATOM 4673 C C . THR B 1 235 ? -25.328 18.547 11.969 1 96 235 THR B C 1
ATOM 4675 O O . THR B 1 235 ? -26.547 18.594 12.219 1 96 235 THR B O 1
ATOM 4678 N N . LEU B 1 236 ? -24.469 19.203 12.719 1 96.5 236 LEU B N 1
ATOM 4679 C CA . LEU B 1 236 ? -24.844 20.016 13.867 1 96.5 236 LEU B CA 1
ATOM 4680 C C . LEU B 1 236 ? -25.656 21.234 13.422 1 96.5 236 LEU B C 1
ATOM 4682 O O . LEU B 1 236 ? -26.609 21.625 14.094 1 96.5 236 LEU B O 1
ATOM 4686 N N . ALA B 1 237 ? -25.281 21.797 12.289 1 95.81 237 ALA B N 1
ATOM 4687 C CA . ALA B 1 237 ? -26 22.969 11.758 1 95.81 237 ALA B CA 1
ATOM 4688 C C . ALA B 1 237 ? -27.453 22.625 11.461 1 95.81 237 ALA B C 1
ATOM 4690 O O . ALA B 1 237 ? -28.344 23.406 11.742 1 95.81 237 ALA B O 1
ATOM 4691 N N . VAL B 1 238 ? -27.641 21.453 10.836 1 95.5 238 VAL B N 1
ATOM 4692 C CA . VAL B 1 238 ? -28.984 20.984 10.531 1 95.5 238 VAL B CA 1
ATOM 4693 C C . VAL B 1 238 ? -29.797 20.891 11.812 1 9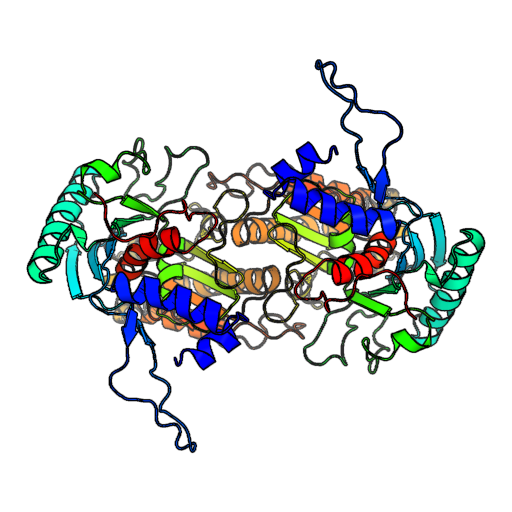5.5 238 VAL B C 1
ATOM 4695 O O . VAL B 1 238 ? -31.016 21.109 11.797 1 95.5 238 VAL B O 1
ATOM 4698 N N . HIS B 1 239 ? -29.156 20.688 12.922 1 95.31 239 HIS B N 1
ATOM 4699 C CA . HIS B 1 239 ? -29.844 20.547 14.203 1 95.31 239 HIS B CA 1
ATOM 4700 C C . HIS B 1 239 ? -29.812 21.859 14.992 1 95.31 239 HIS B C 1
ATOM 4702 O O . HIS B 1 239 ? -29.969 21.844 16.219 1 95.31 239 HIS B O 1
ATOM 4708 N N . GLY B 1 240 ? -29.422 22.938 14.383 1 94.19 240 GLY B N 1
ATOM 4709 C CA . GLY B 1 240 ? -29.562 24.281 14.938 1 94.19 240 GLY B CA 1
ATOM 4710 C C . GLY B 1 240 ? -28.297 24.766 15.617 1 94.19 240 GLY B C 1
ATOM 4711 O O . GLY B 1 240 ? -28.312 25.812 16.281 1 94.19 240 GLY B O 1
ATOM 4712 N N . MET B 1 241 ? -27.234 24.016 15.547 1 93.69 241 MET B N 1
ATOM 4713 C CA . MET B 1 241 ? -25.953 24.422 16.141 1 93.69 241 MET B CA 1
ATOM 4714 C C . MET B 1 241 ? -24.984 24.891 15.055 1 93.69 241 MET B C 1
ATOM 4716 O O . MET B 1 241 ? -24.5 24.094 14.258 1 93.69 241 MET B O 1
ATOM 4720 N N . ASP B 1 242 ? -24.75 26.172 15.016 1 91.31 242 ASP B N 1
ATOM 4721 C CA . ASP B 1 242 ? -23.844 26.719 14.016 1 91.31 242 ASP B CA 1
ATOM 4722 C C . ASP B 1 242 ? -22.406 26.781 14.547 1 91.31 242 ASP B C 1
ATOM 4724 O O . ASP B 1 242 ? -22.031 27.75 15.203 1 91.31 242 ASP B O 1
ATOM 4728 N N . ILE B 1 243 ? -21.688 25.781 14.32 1 91.31 243 ILE B N 1
ATOM 4729 C CA . ILE B 1 243 ? -20.312 25.688 14.773 1 91.31 243 ILE B CA 1
ATOM 4730 C C . ILE B 1 243 ? -19.359 26.062 13.633 1 91.31 243 ILE B C 1
ATOM 4732 O O . ILE B 1 243 ? -19.406 25.469 12.555 1 91.31 243 ILE B O 1
ATOM 4736 N N . ARG B 1 244 ? -18.531 26.984 13.867 1 83.94 244 ARG B N 1
ATOM 4737 C CA . ARG B 1 244 ? -17.641 27.5 12.836 1 83.94 244 ARG B CA 1
ATOM 4738 C C . ARG B 1 244 ? -16.328 26.734 12.812 1 83.94 244 ARG B C 1
ATOM 4740 O O . ARG B 1 244 ? -15.734 26.531 11.75 1 83.94 244 ARG B O 1
ATOM 4747 N N . ARG B 1 245 ? -15.875 26.375 14.031 1 91.25 245 ARG B N 1
ATOM 4748 C CA . ARG B 1 245 ? -14.57 25.734 14.148 1 91.25 245 ARG B CA 1
ATOM 4749 C C . ARG B 1 245 ? -14.695 24.375 14.852 1 91.25 245 ARG B C 1
ATOM 4751 O O . ARG B 1 245 ? -15.469 24.234 15.797 1 91.25 245 ARG B O 1
ATOM 4758 N N . LEU B 1 246 ? -13.883 23.438 14.367 1 93.25 246 LEU B N 1
ATOM 4759 C CA . LEU B 1 246 ? -13.945 22.078 14.922 1 93.25 246 LEU B CA 1
ATOM 4760 C C . LEU B 1 246 ? -13.578 22.094 16.406 1 93.25 246 LEU B C 1
ATOM 4762 O O . LEU B 1 246 ? -14.148 21.328 17.188 1 93.25 246 LEU B O 1
ATOM 4766 N N . LYS B 1 247 ? -12.664 23 16.734 1 88.44 247 LYS B N 1
ATOM 4767 C CA . LYS B 1 247 ? -12.203 23.062 18.125 1 88.44 247 LYS B CA 1
ATOM 4768 C C . LYS B 1 247 ? -13.328 23.469 19.062 1 88.44 247 LYS B C 1
ATOM 4770 O O . LYS B 1 247 ? -13.227 23.297 20.281 1 88.44 247 LYS B O 1
ATOM 4775 N N . ASP B 1 248 ? -14.398 24.016 18.531 1 92.81 248 ASP B N 1
ATOM 4776 C CA . ASP B 1 248 ? -15.523 24.484 19.344 1 92.81 248 ASP B CA 1
ATOM 4777 C C . ASP B 1 248 ? -16.453 23.328 19.688 1 92.81 248 ASP B C 1
ATOM 4779 O O . ASP B 1 248 ? -17.375 23.484 20.5 1 92.81 248 ASP B O 1
ATOM 4783 N N . ILE B 1 249 ? -16.25 22.172 19.094 1 95.94 249 ILE B N 1
ATOM 4784 C CA . ILE B 1 249 ? -17.031 21 19.422 1 95.94 249 ILE B CA 1
ATOM 4785 C C . ILE B 1 249 ? -16.406 20.25 20.594 1 95.94 249 ILE B C 1
ATOM 4787 O O . ILE B 1 249 ? -15.727 19.234 20.406 1 95.94 249 ILE B O 1
ATOM 4791 N N . ASP B 1 250 ? -16.703 20.656 21.797 1 95 250 ASP B N 1
ATOM 4792 C CA . ASP B 1 250 ? -16.078 20.047 22.969 1 95 250 ASP B CA 1
ATOM 4793 C C . ASP B 1 250 ? -16.906 18.875 23.484 1 95 250 ASP B C 1
ATOM 4795 O O . ASP B 1 250 ? -17.844 18.438 22.828 1 95 250 ASP B O 1
ATOM 4799 N N . GLU B 1 251 ? -16.562 18.344 24.609 1 95.38 251 GLU B N 1
ATOM 4800 C CA . GLU B 1 251 ? -17.141 17.109 25.125 1 95.38 251 GLU B CA 1
ATOM 4801 C C . GLU B 1 251 ? -18.609 17.297 25.516 1 95.38 251 GLU B C 1
ATOM 4803 O O . GLU B 1 251 ? -19.328 16.312 25.719 1 95.38 251 GLU B O 1
ATOM 4808 N N . SER B 1 252 ? -19.047 18.516 25.688 1 95.19 252 SER B N 1
ATOM 4809 C CA . SER B 1 252 ? -20.438 18.766 26.016 1 95.19 252 SER B CA 1
ATOM 4810 C C . SER B 1 252 ? -21.375 18.297 24.891 1 95.19 252 SER B C 1
ATOM 4812 O O . SER B 1 252 ? -22.562 18.125 25.109 1 95.19 252 SER B O 1
ATOM 4814 N N . TYR B 1 253 ? -20.797 18.078 23.75 1 95.75 253 TYR B N 1
ATOM 4815 C CA . TYR B 1 253 ? -21.594 17.609 22.609 1 95.75 253 TYR B CA 1
ATOM 4816 C C . TYR B 1 253 ? -21.641 16.094 22.562 1 95.75 253 TYR B C 1
ATOM 4818 O O . TYR B 1 253 ? -22.344 15.516 21.734 1 95.75 253 TYR B O 1
ATOM 4826 N N . SER B 1 254 ? -20.938 15.414 23.438 1 95.56 254 SER B N 1
ATOM 4827 C CA . SER B 1 254 ? -20.703 13.977 23.328 1 95.56 254 SER B CA 1
ATOM 4828 C C . SER B 1 254 ? -22.016 13.195 23.422 1 95.56 254 SER B C 1
ATOM 4830 O O . SER B 1 254 ? -22.141 12.109 22.859 1 95.56 254 SER B O 1
ATOM 4832 N N . ASP B 1 255 ? -23.031 13.766 24.094 1 95.75 255 ASP B N 1
ATOM 4833 C CA . ASP B 1 255 ? -24.297 13.055 24.297 1 95.75 255 ASP B CA 1
ATOM 4834 C C . ASP B 1 255 ? -25.359 13.57 23.328 1 95.75 255 ASP B C 1
ATOM 4836 O O . ASP B 1 255 ? -26.484 13.062 23.328 1 95.75 255 ASP B O 1
ATOM 4840 N N . HIS B 1 256 ? -25.047 14.578 22.625 1 96 256 HIS B N 1
ATOM 4841 C CA . HIS B 1 256 ? -26.016 15.062 21.641 1 96 256 HIS B CA 1
ATOM 4842 C C . HIS B 1 256 ? -26.359 13.984 20.625 1 96 256 HIS B C 1
ATOM 4844 O O . HIS B 1 256 ? -25.469 13.391 20.016 1 96 256 HIS B O 1
ATOM 4850 N N . PRO B 1 257 ? -27.625 13.766 20.375 1 96.94 257 PRO B N 1
ATOM 4851 C CA . PRO B 1 257 ? -28.031 12.664 19.5 1 96.94 257 PRO B CA 1
ATOM 4852 C C . PRO B 1 257 ? -27.438 12.75 18.109 1 96.94 257 PRO B C 1
ATOM 4854 O O . PRO B 1 257 ? -27.047 11.734 17.531 1 96.94 257 PRO B O 1
ATOM 4857 N N . ALA B 1 258 ? -27.328 13.977 17.578 1 96.75 258 ALA B N 1
ATOM 4858 C CA . ALA B 1 258 ? -26.781 14.156 16.234 1 96.75 258 ALA B CA 1
ATOM 4859 C C . ALA B 1 258 ? -25.297 13.773 16.203 1 96.75 258 ALA B C 1
ATOM 4861 O O . ALA B 1 258 ? -24.828 13.203 15.211 1 96.75 258 ALA B O 1
ATOM 4862 N N . VAL B 1 259 ? -24.609 14.094 17.266 1 97.56 259 VAL B N 1
ATOM 4863 C CA . VAL B 1 259 ? -23.188 13.781 17.328 1 97.56 259 VAL B CA 1
ATOM 4864 C C . VAL B 1 259 ? -23 12.273 17.516 1 97.56 259 VAL B C 1
ATOM 4866 O O . VAL B 1 259 ? -22.141 11.664 16.875 1 97.56 259 VAL B O 1
ATOM 4869 N N . VAL B 1 260 ? -23.828 11.656 18.328 1 97.88 260 VAL B N 1
ATOM 4870 C CA . VAL B 1 260 ? -23.766 10.219 18.562 1 97.88 260 VAL B CA 1
ATOM 4871 C C . VAL B 1 260 ? -24 9.461 17.25 1 97.88 260 VAL B C 1
ATOM 4873 O O . VAL B 1 260 ? -23.266 8.539 16.922 1 97.88 260 VAL B O 1
ATOM 4876 N N . ALA B 1 261 ? -25.016 9.891 16.562 1 97.62 261 ALA B N 1
ATOM 4877 C CA . ALA B 1 261 ? -25.344 9.258 15.281 1 97.62 261 ALA B CA 1
ATOM 4878 C C . ALA B 1 261 ? -24.219 9.438 14.273 1 97.62 261 ALA B C 1
ATOM 4880 O O . ALA B 1 261 ? -23.859 8.5 13.555 1 97.62 261 ALA B O 1
ATOM 4881 N N . TRP B 1 262 ? -23.672 10.633 14.188 1 98 262 TRP B N 1
ATOM 4882 C CA . TRP B 1 262 ? -22.547 10.898 13.297 1 98 262 TRP B CA 1
ATOM 4883 C C . TRP B 1 262 ? -21.344 10.039 13.656 1 98 262 TRP B C 1
ATOM 4885 O O . TRP B 1 262 ? -20.703 9.453 12.773 1 98 262 TRP B O 1
ATOM 4895 N N . LEU B 1 263 ? -21.062 9.938 14.93 1 97.75 263 LEU B N 1
ATOM 4896 C CA . LEU B 1 263 ? -19.922 9.188 15.414 1 97.75 263 LEU B CA 1
ATOM 4897 C C . LEU B 1 263 ? -20.047 7.703 15.078 1 97.75 263 LEU B C 1
ATOM 4899 O O . LEU B 1 263 ? -19.078 7.062 14.672 1 97.75 263 LEU B O 1
ATOM 4903 N N . GLU B 1 264 ? -21.188 7.164 15.203 1 97.19 264 GLU B N 1
ATOM 4904 C CA . GLU B 1 264 ? -21.438 5.766 14.867 1 97.19 264 GLU B CA 1
ATOM 4905 C C . GLU B 1 264 ? -21.219 5.508 13.383 1 97.19 264 GLU B C 1
ATOM 4907 O O . GLU B 1 264 ? -20.5 4.578 13.016 1 97.19 264 GLU B O 1
ATOM 4912 N N . ARG B 1 265 ? -21.797 6.32 12.594 1 97.44 265 ARG B N 1
ATOM 4913 C CA . ARG B 1 265 ? -21.672 6.168 11.148 1 97.44 265 ARG B CA 1
ATOM 4914 C C . ARG B 1 265 ? -20.219 6.371 10.711 1 97.44 265 ARG B C 1
ATOM 4916 O O . ARG B 1 265 ? -19.688 5.574 9.938 1 97.44 265 ARG B O 1
ATOM 4923 N N . ALA B 1 266 ? -19.625 7.461 11.188 1 97.81 266 ALA B N 1
ATOM 4924 C CA . ALA B 1 266 ? -18.25 7.781 10.828 1 97.81 266 ALA B CA 1
ATOM 4925 C C . ALA B 1 266 ? -17.297 6.656 11.242 1 97.81 266 ALA B C 1
ATOM 4927 O O . ALA B 1 266 ? -16.406 6.281 10.484 1 97.81 266 ALA B O 1
ATOM 4928 N N . THR B 1 267 ? -17.547 6.113 12.438 1 96.5 267 THR B N 1
ATOM 4929 C CA . THR B 1 267 ? -16.688 5.039 12.938 1 96.5 267 THR B CA 1
ATOM 4930 C C . THR B 1 267 ? -16.828 3.797 12.062 1 96.5 267 THR B C 1
ATOM 4932 O O . THR B 1 267 ? -15.82 3.145 11.75 1 96.5 267 THR B O 1
ATOM 4935 N N . ASP B 1 268 ? -17.984 3.494 11.633 1 94.19 268 ASP B N 1
ATOM 4936 C CA . ASP B 1 268 ? -18.203 2.352 10.75 1 94.19 268 ASP B CA 1
ATOM 4937 C C . ASP B 1 268 ? -17.516 2.555 9.406 1 94.19 268 ASP B C 1
ATOM 4939 O O . ASP B 1 268 ? -16.891 1.63 8.867 1 94.19 268 ASP B O 1
ATOM 4943 N N . GLN B 1 269 ? -17.656 3.742 8.875 1 95.56 269 GLN B N 1
ATOM 4944 C CA . GLN B 1 269 ? -17 4.082 7.617 1 95.56 269 GLN B CA 1
ATOM 4945 C C . GLN B 1 269 ? -15.484 3.941 7.73 1 95.56 269 GLN B C 1
ATOM 4947 O O . GLN B 1 269 ? -14.844 3.367 6.852 1 95.56 269 GLN B O 1
ATOM 4952 N N . LEU B 1 270 ? -14.969 4.41 8.828 1 96.56 270 LEU B N 1
ATOM 4953 C CA . LEU B 1 270 ? -13.523 4.398 9.039 1 96.56 270 LEU B CA 1
ATOM 4954 C C . LEU B 1 270 ? -13.031 2.984 9.336 1 96.56 270 LEU B C 1
ATOM 4956 O O . LEU B 1 270 ? -11.906 2.629 8.977 1 96.56 270 LEU B O 1
ATOM 4960 N N . ARG B 1 271 ? -13.836 2.227 9.984 1 93 271 ARG B N 1
ATOM 4961 C CA . ARG B 1 271 ? -13.492 0.831 10.234 1 93 271 ARG B CA 1
ATOM 4962 C C . ARG B 1 271 ? -13.273 0.078 8.93 1 93 271 ARG B C 1
ATOM 4964 O O . ARG B 1 271 ? -12.289 -0.65 8.781 1 93 271 ARG B O 1
ATOM 4971 N N . LEU B 1 272 ? -14.141 0.243 8.008 1 90.75 272 LEU B N 1
ATOM 4972 C CA . LEU B 1 272 ? -14.016 -0.422 6.711 1 90.75 272 LEU B CA 1
ATOM 4973 C C . LEU B 1 272 ? -12.781 0.067 5.961 1 90.75 272 LEU B C 1
ATOM 4975 O O . LEU B 1 272 ? -12.062 -0.73 5.352 1 90.75 272 LEU B O 1
ATOM 4979 N N . LEU B 1 273 ? -12.539 1.351 6.023 1 94.38 273 LEU B N 1
ATOM 4980 C CA . LEU B 1 273 ? -11.336 1.905 5.422 1 94.38 273 LEU B CA 1
ATOM 4981 C C . LEU B 1 273 ? -10.086 1.291 6.043 1 94.38 273 LEU B C 1
ATOM 4983 O O . LEU B 1 273 ? -9.203 0.813 5.328 1 94.38 273 LEU B O 1
ATOM 4987 N N . ALA B 1 274 ? -10.055 1.245 7.375 1 93.81 274 ALA B N 1
ATOM 4988 C CA . ALA B 1 274 ? -8.906 0.704 8.094 1 93.81 274 ALA B CA 1
ATOM 4989 C C . ALA B 1 274 ? -8.688 -0.766 7.75 1 93.81 274 ALA B C 1
ATOM 4991 O O . ALA B 1 274 ? -7.547 -1.203 7.566 1 93.81 274 ALA B O 1
ATOM 4992 N N . LEU B 1 275 ? -9.75 -1.479 7.66 1 90.62 275 LEU B N 1
ATOM 4993 C CA . LEU B 1 275 ? -9.656 -2.896 7.328 1 90.62 275 LEU B CA 1
ATOM 4994 C C . LEU B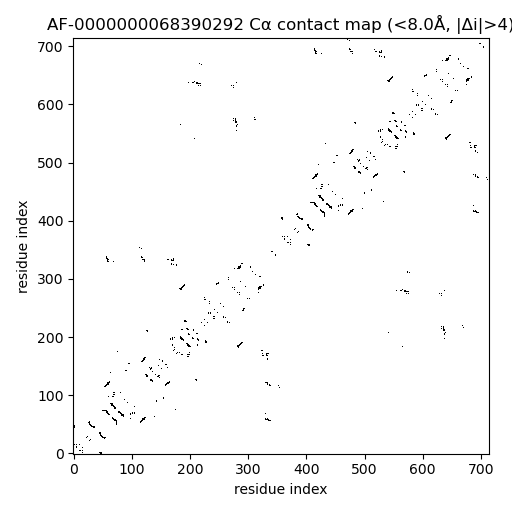 1 275 ? -9.062 -3.092 5.934 1 90.62 275 LEU B C 1
ATOM 4996 O O . LEU B 1 275 ? -8.195 -3.943 5.742 1 90.62 275 LEU B O 1
ATOM 5000 N N . THR B 1 276 ? -9.508 -2.336 4.996 1 92.69 276 THR B N 1
ATOM 5001 C CA . THR B 1 276 ? -9.023 -2.486 3.631 1 92.69 276 THR B CA 1
ATOM 5002 C C . THR B 1 276 ? -7.562 -2.053 3.523 1 92.69 276 THR B C 1
ATOM 5004 O O . THR B 1 276 ? -6.77 -2.697 2.836 1 92.69 276 THR B O 1
ATOM 5007 N N . VAL B 1 277 ? -7.223 -0.975 4.23 1 94.5 277 VAL B N 1
ATOM 5008 C CA . VAL B 1 277 ? -5.832 -0.536 4.273 1 94.5 277 VAL B CA 1
ATOM 5009 C C . VAL B 1 277 ? -4.965 -1.634 4.879 1 94.5 277 VAL B C 1
ATOM 5011 O O . VAL B 1 277 ? -3.895 -1.95 4.352 1 94.5 277 VAL B O 1
ATOM 5014 N N . ALA B 1 278 ? -5.398 -2.254 5.945 1 92.12 278 ALA B N 1
ATOM 5015 C CA . ALA B 1 278 ? -4.672 -3.324 6.621 1 92.12 278 ALA B CA 1
ATOM 5016 C C . ALA B 1 278 ? -4.406 -4.488 5.672 1 92.12 278 ALA B C 1
ATOM 5018 O O . ALA B 1 278 ? -3.303 -5.039 5.648 1 92.12 278 ALA B O 1
ATOM 5019 N N . ARG B 1 279 ? -5.359 -4.777 4.832 1 90.81 279 ARG B N 1
ATOM 5020 C CA . ARG B 1 279 ? -5.223 -5.922 3.939 1 90.81 279 ARG B CA 1
ATOM 5021 C C . ARG B 1 279 ? -4.422 -5.559 2.693 1 90.81 279 ARG B C 1
ATOM 5023 O O . ARG B 1 279 ? -3.807 -6.426 2.07 1 90.81 279 ARG B O 1
ATOM 5030 N N . THR B 1 280 ? -4.418 -4.312 2.377 1 94.19 280 THR B N 1
ATOM 5031 C CA . THR B 1 280 ? -3.717 -3.871 1.175 1 94.19 280 THR B CA 1
ATOM 5032 C C . THR B 1 280 ? -2.213 -3.789 1.423 1 94.19 280 THR B C 1
ATOM 5034 O O . THR B 1 280 ? -1.42 -4.309 0.636 1 94.19 280 THR B O 1
ATOM 5037 N N . ILE B 1 281 ? -1.836 -3.193 2.6 1 95.5 281 ILE B N 1
ATOM 5038 C CA . ILE B 1 281 ? -0.41 -2.904 2.709 1 95.5 281 ILE B CA 1
ATOM 5039 C C . ILE B 1 281 ? 0.155 -3.559 3.967 1 95.5 281 ILE B C 1
ATOM 5041 O O . ILE B 1 281 ? 1.354 -3.461 4.242 1 95.5 281 ILE B O 1
ATOM 5045 N N . ASP B 1 282 ? -0.676 -4.262 4.785 1 91.62 282 ASP B N 1
ATOM 5046 C CA . ASP B 1 282 ? -0.207 -4.977 5.969 1 91.62 282 ASP B CA 1
ATOM 5047 C C . ASP B 1 282 ? 0.737 -4.105 6.797 1 91.62 282 ASP B C 1
ATOM 5049 O O . ASP B 1 282 ? 1.871 -4.504 7.074 1 91.62 282 ASP B O 1
ATOM 5053 N N . PRO B 1 283 ? 0.216 -2.928 7.242 1 95.19 283 PRO B N 1
ATOM 5054 C CA . PRO B 1 283 ? 1.059 -2.039 8.047 1 95.19 283 PRO B CA 1
ATOM 5055 C C . PRO B 1 283 ? 1.218 -2.52 9.484 1 95.19 283 PRO B C 1
ATOM 5057 O O . PRO B 1 283 ? 0.405 -3.311 9.969 1 95.19 283 PRO B O 1
ATOM 5060 N N . GLY B 1 284 ? 2.332 -2.1 10.133 1 93.88 284 GLY B N 1
ATOM 5061 C CA . GLY B 1 284 ? 2.477 -2.357 11.555 1 93.88 284 GLY B CA 1
ATOM 5062 C C . GLY B 1 284 ? 1.471 -1.604 12.406 1 93.88 284 GLY B C 1
ATOM 5063 O O . GLY B 1 284 ? 1.084 -2.068 13.477 1 93.88 284 GLY B O 1
ATOM 5064 N N . ALA B 1 285 ? 1.047 -0.449 11.836 1 95 285 ALA B N 1
ATOM 5065 C CA . ALA B 1 285 ? 0.077 0.371 12.562 1 95 285 ALA B CA 1
ATOM 5066 C C . ALA B 1 285 ? -0.726 1.244 11.602 1 95 285 ALA B C 1
ATOM 5068 O O . ALA B 1 285 ? -0.259 1.562 10.5 1 95 285 ALA B O 1
ATOM 5069 N N . ILE B 1 286 ? -1.88 1.534 11.961 1 96.5 286 ILE B N 1
ATOM 5070 C CA . ILE B 1 286 ? -2.691 2.598 11.383 1 96.5 286 ILE B CA 1
ATOM 5071 C C . ILE B 1 286 ? -2.922 3.695 12.414 1 96.5 286 ILE B C 1
ATOM 5073 O O . ILE B 1 286 ? -3.527 3.453 13.461 1 96.5 286 ILE B O 1
ATOM 5077 N N . ILE B 1 287 ? -2.418 4.852 12.148 1 97.25 287 ILE B N 1
ATOM 5078 C CA . ILE B 1 287 ? -2.441 5.965 13.086 1 97.25 287 ILE B CA 1
ATOM 5079 C C . ILE B 1 287 ? -3.545 6.945 12.703 1 97.25 287 ILE B C 1
ATOM 5081 O O . ILE B 1 287 ? -3.604 7.406 11.555 1 97.25 287 ILE B O 1
ATOM 5085 N N . PHE B 1 288 ? -4.453 7.234 13.625 1 97.75 288 PHE B N 1
ATOM 5086 C CA . PHE B 1 288 ? -5.52 8.211 13.422 1 97.75 288 PHE B CA 1
ATOM 5087 C C . PHE B 1 288 ? -5.141 9.555 14.031 1 97.75 288 PHE B C 1
ATOM 5089 O O . PHE B 1 288 ? -4.707 9.625 15.18 1 97.75 288 PHE B O 1
ATOM 5096 N N . GLY B 1 289 ? -5.199 10.562 13.273 1 97.12 289 GLY B N 1
ATOM 5097 C CA . GLY B 1 289 ? -4.949 11.914 13.742 1 97.12 289 GLY B CA 1
ATOM 5098 C C . GLY B 1 289 ? -5.773 12.961 13.008 1 97.12 289 GLY B C 1
ATOM 5099 O O . GLY B 1 289 ? -6.684 12.617 12.25 1 97.12 289 GLY B O 1
ATOM 5100 N N . GLY B 1 290 ? -5.539 14.219 13.25 1 96 290 GLY B N 1
ATOM 5101 C CA . GLY B 1 290 ? -6.23 15.312 12.586 1 96 290 GLY B CA 1
ATOM 5102 C C . GLY B 1 290 ? -6.652 16.422 13.531 1 96 290 GLY B C 1
ATOM 5103 O O . GLY B 1 290 ? -6.137 16.516 14.648 1 96 290 GLY B O 1
ATOM 5104 N N . SER B 1 291 ? -7.547 17.297 13.047 1 94.06 291 SER B N 1
ATOM 5105 C CA . SER B 1 291 ? -7.973 18.453 13.82 1 94.06 291 SER B CA 1
ATOM 5106 C C . SER B 1 291 ? -9.32 18.203 14.492 1 94.06 291 SER B C 1
ATOM 5108 O O . SER B 1 291 ? -9.859 19.078 15.164 1 94.06 291 SER B O 1
ATOM 5110 N N . LEU B 1 292 ? -9.922 16.969 14.258 1 96.25 292 LEU B N 1
ATOM 5111 C CA . LEU B 1 292 ? -11.086 16.641 15.062 1 96.25 292 LEU B CA 1
ATOM 5112 C C . LEU B 1 292 ? -10.758 16.688 16.547 1 96.25 292 LEU B C 1
ATOM 5114 O O . LEU B 1 292 ? -9.633 16.391 16.953 1 96.25 292 LEU B O 1
ATOM 5118 N N . PRO B 1 293 ? -11.773 17.047 17.359 1 95.88 293 PRO B N 1
ATOM 5119 C CA . PRO B 1 293 ? -11.516 17.062 18.797 1 95.88 293 PRO B CA 1
ATOM 5120 C C . PRO B 1 293 ? -10.977 15.734 19.312 1 95.88 293 PRO B C 1
ATOM 5122 O O . PRO B 1 293 ? -11.383 14.664 18.844 1 95.88 293 PRO B O 1
ATOM 5125 N N . ASP B 1 294 ? -10.172 15.812 20.344 1 95.5 294 ASP B N 1
ATOM 5126 C CA . ASP B 1 294 ? -9.469 14.656 20.875 1 95.5 294 ASP B CA 1
ATOM 5127 C C . ASP B 1 294 ? -10.445 13.578 21.328 1 95.5 294 ASP B C 1
ATOM 5129 O O . ASP B 1 294 ? -10.211 12.391 21.094 1 95.5 294 ASP B O 1
ATOM 5133 N N . TRP B 1 295 ? -11.508 13.992 21.953 1 96.62 295 TRP B N 1
ATOM 5134 C CA . TRP B 1 295 ? -12.453 13.016 22.484 1 96.62 295 TRP B CA 1
ATOM 5135 C C . TRP B 1 295 ? -13.117 12.227 21.359 1 96.62 295 TRP B C 1
ATOM 5137 O O . TRP B 1 295 ? -13.469 11.062 21.531 1 96.62 295 TRP B O 1
ATOM 5147 N N . ILE B 1 296 ? -13.258 12.812 20.203 1 97.62 296 ILE B N 1
ATOM 5148 C CA . ILE B 1 296 ? -13.836 12.148 19.031 1 97.62 296 ILE B CA 1
ATOM 5149 C C . ILE B 1 296 ? -12.836 11.148 18.453 1 97.62 296 ILE B C 1
ATOM 5151 O O . ILE B 1 296 ? -13.18 10 18.188 1 97.62 296 ILE B O 1
ATOM 5155 N N . LEU B 1 297 ? -11.617 11.602 18.312 1 97.25 297 LEU B N 1
ATOM 5156 C CA . LEU B 1 297 ? -10.57 10.734 17.797 1 97.25 297 LEU B CA 1
ATOM 5157 C C . LEU B 1 297 ? -10.359 9.531 18.719 1 97.25 297 LEU B C 1
ATOM 5159 O O . LEU B 1 297 ? -10.188 8.406 18.25 1 97.25 297 LEU B O 1
ATOM 5163 N N . GLU B 1 298 ? -10.344 9.797 20 1 96.44 298 GLU B N 1
ATOM 5164 C CA . GLU B 1 298 ? -10.172 8.719 20.969 1 96.44 298 GLU B CA 1
ATOM 5165 C C . GLU B 1 298 ? -11.289 7.691 20.859 1 96.44 298 GLU B C 1
ATOM 5167 O O . GLU B 1 298 ? -11.039 6.484 20.922 1 96.44 298 GLU B O 1
ATOM 5172 N N . HIS B 1 299 ? -12.492 8.18 20.734 1 96 299 HIS B N 1
ATOM 5173 C CA . HIS B 1 299 ? -13.633 7.289 20.562 1 96 299 HIS B CA 1
ATOM 5174 C C . HIS B 1 299 ? -13.461 6.406 19.328 1 96 299 HIS B C 1
ATOM 5176 O O . HIS B 1 299 ? -13.664 5.191 19.406 1 96 299 HIS B O 1
ATOM 5182 N N . ILE B 1 300 ? -13.078 6.953 18.25 1 96.44 300 ILE B N 1
ATOM 5183 C CA . ILE B 1 300 ? -12.922 6.25 16.984 1 96.44 300 ILE B CA 1
ATOM 5184 C C . ILE B 1 300 ? -11.828 5.188 17.109 1 96.44 300 ILE B C 1
ATOM 5186 O O . ILE B 1 300 ? -12.031 4.027 16.75 1 96.44 300 ILE B O 1
ATOM 5190 N N . VAL B 1 301 ? -10.703 5.574 17.688 1 96.06 301 VAL B N 1
ATOM 5191 C CA . VAL B 1 301 ? -9.555 4.688 17.844 1 96.06 301 VAL B CA 1
ATOM 5192 C C . VAL B 1 301 ? -9.914 3.521 18.766 1 96.06 301 VAL B C 1
ATOM 5194 O O . VAL B 1 301 ? -9.609 2.367 18.453 1 96.06 301 VAL B O 1
ATOM 5197 N N . GLN B 1 302 ? -10.562 3.795 19.844 1 94.25 302 GLN B N 1
ATOM 5198 C CA . GLN B 1 302 ? -10.953 2.764 20.797 1 94.25 302 GLN B CA 1
ATOM 5199 C C . GLN B 1 302 ? -11.93 1.774 20.172 1 94.25 302 GLN B C 1
ATOM 5201 O O . GLN B 1 302 ? -11.789 0.562 20.344 1 94.25 302 GLN B O 1
ATOM 5206 N N . ARG B 1 303 ? -12.867 2.25 19.5 1 92.56 303 ARG B N 1
ATOM 5207 C CA . ARG B 1 303 ? -13.875 1.402 18.875 1 92.56 303 ARG B CA 1
ATOM 5208 C C . ARG B 1 303 ? -13.273 0.532 17.781 1 92.56 303 ARG B C 1
ATOM 5210 O O . ARG B 1 303 ? -13.539 -0.669 17.719 1 92.56 303 ARG B O 1
ATOM 5217 N N . ILE B 1 304 ? -12.43 1.045 16.938 1 91.75 304 ILE B N 1
ATOM 5218 C CA . ILE B 1 304 ? -11.836 0.306 15.828 1 91.75 304 ILE B CA 1
ATOM 5219 C C . ILE B 1 304 ? -10.789 -0.673 16.359 1 91.75 304 ILE B C 1
ATOM 5221 O O . ILE B 1 304 ? -10.672 -1.796 15.867 1 91.75 304 ILE B O 1
ATOM 5225 N N . GLY B 1 305 ? -9.977 -0.241 17.344 1 85.38 305 GLY B N 1
ATOM 5226 C CA . GLY B 1 305 ? -8.945 -1.087 17.922 1 85.38 305 GLY B CA 1
ATOM 5227 C C . GLY B 1 305 ? -9.508 -2.271 18.688 1 85.38 305 GLY B C 1
ATOM 5228 O O . GLY B 1 305 ? -8.797 -3.256 18.922 1 85.38 305 GLY B O 1
ATOM 5229 N N . SER B 1 306 ? -10.633 -2.189 19.234 1 71.88 306 SER B N 1
ATOM 5230 C CA . SER B 1 306 ? -11.258 -3.236 20.047 1 71.88 306 SER B CA 1
ATOM 5231 C C . SER B 1 306 ? -11.875 -4.316 19.156 1 71.88 306 SER B C 1
ATOM 5233 O O . SER B 1 306 ? -12.305 -5.359 19.656 1 71.88 306 SER B O 1
ATOM 5235 N N . LEU B 1 307 ? -11.992 -3.955 18.062 1 58.81 307 LEU B N 1
ATOM 5236 C CA . LEU B 1 307 ? -12.68 -4.914 17.203 1 58.81 307 LEU B CA 1
ATOM 5237 C C . LEU B 1 307 ? -11.852 -6.18 17.016 1 58.81 307 LEU B C 1
ATOM 5239 O O . LEU B 1 307 ? -10.664 -6.105 16.688 1 58.81 307 LEU B O 1
ATOM 5243 N N . GLU B 1 308 ? -12.086 -7.121 17.953 1 55.44 308 GLU B N 1
ATOM 5244 C CA . GLU B 1 308 ? -11.555 -8.453 17.703 1 55.44 308 GLU B CA 1
ATOM 5245 C C . GLU B 1 308 ? -11.422 -8.727 16.203 1 55.44 308 GLU B C 1
ATOM 5247 O O . GLU B 1 308 ? -10.5 -9.414 15.773 1 55.44 308 GLU B O 1
ATOM 5252 N N . MET B 1 309 ? -12.523 -8.453 15.555 1 51.66 309 MET B N 1
ATOM 5253 C CA . MET B 1 309 ? -12.781 -9.039 14.25 1 51.66 309 MET B CA 1
ATOM 5254 C C . MET B 1 309 ? -12.195 -8.18 13.133 1 51.66 309 MET B C 1
ATOM 5256 O O . MET B 1 309 ? -12.938 -7.512 12.406 1 51.66 309 MET B O 1
ATOM 5260 N N . LEU B 1 310 ? -11.18 -7.172 13.438 1 50.12 310 LEU B N 1
ATOM 5261 C CA . LEU B 1 310 ? -10.797 -6.828 12.07 1 50.12 310 LEU B CA 1
ATOM 5262 C C . LEU B 1 310 ? -10.609 -8.078 11.227 1 50.12 310 LEU B C 1
ATOM 5264 O O . LEU B 1 310 ? -9.516 -8.648 11.188 1 50.12 310 LEU B O 1
ATOM 5268 N N . GLY B 1 311 ? -11.812 -8.875 10.969 1 49.44 311 GLY B N 1
ATOM 5269 C CA . GLY B 1 311 ? -12.133 -9.914 10.008 1 49.44 311 GLY B CA 1
ATOM 5270 C C . GLY B 1 311 ? -12.242 -11.289 10.633 1 49.44 311 GLY B C 1
ATOM 5271 O O . GLY B 1 311 ? -11.414 -11.672 11.453 1 49.44 311 GLY B O 1
ATOM 5272 N N . GLU B 1 312 ? -13.375 -11.75 11 1 48.38 312 GLU B N 1
ATOM 5273 C CA . GLU B 1 312 ? -13.656 -13.055 11.602 1 48.38 312 GLU B CA 1
ATOM 5274 C C . GLU B 1 312 ? -12.531 -14.047 11.32 1 48.38 312 GLU B C 1
ATOM 5276 O O . GLU B 1 312 ? -12.094 -14.766 12.219 1 48.38 312 GLU B O 1
ATOM 5281 N N . ASP B 1 313 ? -12.406 -14.297 10.086 1 51.31 313 ASP B N 1
ATOM 5282 C CA . ASP B 1 313 ? -11.617 -15.43 9.625 1 51.31 313 ASP B CA 1
ATOM 5283 C C . ASP B 1 313 ? -10.148 -15.039 9.469 1 51.31 313 ASP B C 1
ATOM 5285 O O . ASP B 1 313 ? -9.375 -15.758 8.836 1 51.31 313 ASP B O 1
ATOM 5289 N N . PHE B 1 314 ? -9.789 -13.859 10.07 1 52.53 314 PHE B N 1
ATOM 5290 C CA . PHE B 1 314 ? -8.484 -13.555 9.492 1 52.53 314 PHE B CA 1
ATOM 5291 C C . PHE B 1 314 ? -7.367 -13.883 10.477 1 52.53 314 PHE B C 1
ATOM 5293 O O . PHE B 1 314 ? -7.355 -13.383 11.602 1 52.53 314 PHE B O 1
ATOM 5300 N N . PHE B 1 315 ? -6.906 -15.016 10.367 1 61.16 315 PHE B N 1
ATOM 5301 C CA . PHE B 1 315 ? -5.738 -15.578 11.031 1 61.16 315 PHE B CA 1
ATOM 5302 C C . PHE B 1 315 ? -4.496 -14.742 10.742 1 61.16 315 PHE B C 1
ATOM 5304 O O . PHE B 1 315 ? -3.381 -15.273 10.719 1 61.16 315 PHE B O 1
ATOM 5311 N N . VAL B 1 316 ? -4.816 -13.383 10.398 1 65.56 316 VAL B N 1
ATOM 5312 C CA . VAL B 1 316 ? -3.674 -12.516 10.141 1 65.56 316 VAL B CA 1
ATOM 5313 C C . VAL B 1 316 ? -3.549 -11.484 11.266 1 65.56 316 VAL B C 1
ATOM 5315 O O . VAL B 1 316 ? -4.555 -11.023 11.812 1 65.56 316 VAL B O 1
ATOM 5318 N N . GLU B 1 317 ? -2.354 -11.211 11.719 1 72.06 317 GLU B N 1
ATOM 5319 C CA . GLU B 1 317 ? -2.094 -10.211 12.75 1 72.06 317 GLU B CA 1
ATOM 5320 C C . GLU B 1 317 ? -2.625 -8.844 12.344 1 72.06 317 GLU B C 1
ATOM 5322 O O . GLU B 1 317 ? -2.312 -8.344 11.266 1 72.06 317 GLU B O 1
ATOM 5327 N N . PRO B 1 318 ? -3.477 -8.305 13.125 1 80.5 318 PRO B N 1
ATOM 5328 C CA . PRO B 1 318 ? -3.959 -6.957 12.812 1 80.5 318 PRO B CA 1
ATOM 5329 C C . PRO B 1 318 ? -2.926 -5.875 13.125 1 80.5 318 PRO B C 1
ATOM 5331 O O . PRO B 1 318 ? -2.072 -6.062 13.992 1 80.5 318 PRO B O 1
ATOM 5334 N N . PRO B 1 319 ? -2.938 -4.805 12.359 1 90 319 PRO B N 1
ATOM 5335 C CA . PRO B 1 319 ? -2.096 -3.674 12.766 1 90 319 PRO B CA 1
ATOM 5336 C C . PRO B 1 319 ? -2.543 -3.043 14.078 1 90 319 PRO B C 1
ATOM 5338 O O . PRO B 1 319 ? -3.699 -3.197 14.477 1 90 319 PRO B O 1
ATOM 5341 N N . GLU B 1 320 ? -1.634 -2.41 14.719 1 91.56 320 GLU B N 1
ATOM 5342 C CA . GLU B 1 320 ? -2.018 -1.573 15.852 1 91.56 320 GLU B CA 1
ATOM 5343 C C . GLU B 1 320 ? -2.824 -0.361 15.398 1 91.56 320 GLU B C 1
ATOM 5345 O O . GLU B 1 320 ? -2.482 0.277 14.398 1 91.56 320 GLU B O 1
ATOM 5350 N N . ILE B 1 321 ? -3.916 -0.141 16.078 1 94.69 321 ILE B N 1
ATOM 5351 C CA . ILE B 1 321 ? -4.676 1.087 15.867 1 94.69 321 ILE B CA 1
ATOM 5352 C C . ILE B 1 321 ? -4.277 2.127 16.906 1 94.69 321 ILE B C 1
ATOM 5354 O O . ILE B 1 321 ? -4.48 1.92 18.109 1 94.69 321 ILE B O 1
ATOM 5358 N N . ARG B 1 322 ? -3.703 3.27 16.453 1 94.69 322 ARG B N 1
ATOM 5359 C CA . ARG B 1 322 ? -3.154 4.246 17.391 1 94.69 322 ARG B CA 1
ATOM 5360 C C . ARG B 1 322 ? -3.699 5.641 17.109 1 94.69 322 ARG B C 1
ATOM 5362 O O . ARG B 1 322 ? -4.016 5.973 15.969 1 94.69 322 ARG B O 1
ATOM 5369 N N . LYS B 1 323 ? -3.818 6.344 18.172 1 96.44 323 LYS B N 1
ATOM 5370 C CA . LYS B 1 323 ? -4.035 7.781 18.031 1 96.44 323 LYS B CA 1
ATOM 5371 C C . LYS B 1 323 ? -2.713 8.523 17.844 1 96.44 323 LYS B C 1
ATOM 5373 O O . LYS B 1 323 ? -1.729 8.219 18.516 1 96.44 323 LYS B O 1
ATOM 5378 N N . SER B 1 324 ? -2.688 9.438 16.953 1 96.44 324 SER B N 1
ATOM 5379 C CA . SER B 1 324 ? -1.489 10.234 16.703 1 96.44 324 SER B CA 1
ATOM 5380 C C . SER B 1 324 ? -1.076 11.016 17.953 1 96.44 324 SER B C 1
ATOM 5382 O O . SER B 1 324 ? -1.922 11.586 18.641 1 96.44 324 SER B O 1
ATOM 5384 N N . MET B 1 325 ? 0.2 11.062 18.141 1 90.88 325 MET B N 1
ATOM 5385 C CA . MET B 1 325 ? 0.77 11.891 19.203 1 90.88 325 MET B CA 1
ATOM 5386 C C . MET B 1 325 ? 1.178 13.258 18.656 1 90.88 325 MET B C 1
ATOM 5388 O O . MET B 1 325 ? 1.605 14.133 19.422 1 90.88 325 MET B O 1
ATOM 5392 N N . MET B 1 326 ? 1.018 13.445 17.391 1 92.62 326 MET B N 1
ATOM 5393 C CA . MET B 1 326 ? 1.575 14.625 16.75 1 92.62 326 MET B CA 1
ATOM 5394 C C . MET B 1 326 ? 0.469 15.492 16.156 1 92.62 326 MET B C 1
ATOM 5396 O O . MET B 1 326 ? 0.748 16.469 15.453 1 92.62 326 MET B O 1
ATOM 5400 N N . SER B 1 327 ? -0.765 15.18 16.422 1 93.19 327 SER B N 1
ATOM 5401 C CA . SER B 1 327 ? -1.89 15.891 15.812 1 93.19 327 SER B CA 1
ATOM 5402 C C . SER B 1 327 ? -1.849 17.375 16.156 1 93.19 327 SER B C 1
ATOM 5404 O O . SER B 1 327 ? -2.301 18.203 15.359 1 93.19 327 SER B O 1
ATOM 5406 N N . ASP B 1 328 ? -1.248 17.688 17.281 1 92.25 328 ASP B N 1
ATOM 5407 C CA . ASP B 1 328 ? -1.225 19.078 17.719 1 92.25 328 ASP B CA 1
ATOM 5408 C C . ASP B 1 328 ? 0.005 19.812 17.188 1 92.25 328 ASP B C 1
ATOM 5410 O O . ASP B 1 328 ? 0.157 21.016 17.391 1 92.25 328 ASP B O 1
ATOM 5414 N N . LEU B 1 329 ? 0.835 19.109 16.469 1 94.19 329 LEU B N 1
ATOM 5415 C CA . LEU B 1 329 ? 2.072 19.719 15.992 1 94.19 329 LEU B CA 1
ATOM 5416 C C . LEU B 1 329 ? 2.25 19.484 14.5 1 94.19 329 LEU B C 1
ATOM 5418 O O . LEU B 1 329 ? 3.309 19.031 14.055 1 94.19 329 LEU B O 1
ATOM 5422 N N . PRO B 1 330 ? 1.218 19.781 13.727 1 94.81 330 PRO B N 1
ATOM 5423 C CA . PRO B 1 330 ? 1.372 19.562 12.289 1 94.81 330 PRO B CA 1
ATOM 5424 C C . PRO B 1 330 ? 2.445 20.453 11.672 1 94.81 330 PRO B C 1
ATOM 5426 O O . PRO B 1 330 ? 3.043 20.094 10.656 1 94.81 330 PRO B O 1
ATOM 5429 N N . HIS B 1 331 ? 2.73 21.594 12.289 1 97.06 331 HIS B N 1
ATOM 5430 C CA . HIS B 1 331 ? 3.764 22.5 11.805 1 97.06 331 HIS B CA 1
ATOM 5431 C C . HIS B 1 331 ? 5.156 21.906 12 1 97.06 331 HIS B C 1
ATOM 5433 O O . HIS B 1 331 ? 6.086 22.25 11.258 1 97.06 331 HIS B O 1
ATOM 5439 N N . LEU B 1 332 ? 5.293 21.016 12.938 1 97.25 332 LEU B N 1
ATOM 5440 C CA . LEU B 1 332 ? 6.543 20.266 13.023 1 97.25 332 LEU B CA 1
ATOM 5441 C C . LEU B 1 332 ? 6.699 19.328 11.844 1 97.25 332 LEU B C 1
ATOM 5443 O O . LEU B 1 332 ? 7.805 19.125 11.336 1 97.25 332 LEU B O 1
ATOM 5447 N N . GLY B 1 333 ? 5.578 18.734 11.414 1 96.75 333 GLY B N 1
ATOM 5448 C CA . GLY B 1 333 ? 5.598 17.953 10.18 1 96.75 333 GLY B CA 1
ATOM 5449 C C . GLY B 1 333 ? 6.039 18.766 8.977 1 96.75 333 GLY B C 1
ATOM 5450 O O . GLY B 1 333 ? 6.844 18.297 8.172 1 96.75 333 GLY B O 1
ATOM 5451 N N . ALA B 1 334 ? 5.527 19.953 8.891 1 97.5 334 ALA B N 1
ATOM 5452 C CA . ALA B 1 334 ? 5.934 20.844 7.812 1 97.5 334 ALA B CA 1
ATOM 5453 C C . ALA B 1 334 ? 7.426 21.156 7.883 1 97.5 334 ALA B C 1
ATOM 5455 O O . ALA B 1 334 ? 8.117 21.125 6.863 1 97.5 334 ALA B O 1
ATOM 5456 N N . ALA B 1 335 ? 7.93 21.375 9.062 1 97.56 335 ALA B N 1
ATOM 5457 C CA . ALA B 1 335 ? 9.352 21.656 9.266 1 97.56 335 ALA B CA 1
ATOM 5458 C C . ALA B 1 335 ? 10.211 20.469 8.875 1 97.56 335 ALA B C 1
ATOM 5460 O O . ALA B 1 335 ? 11.398 20.625 8.578 1 97.56 335 ALA B O 1
ATOM 5461 N N . SER B 1 336 ? 9.602 19.297 8.828 1 95.56 336 SER B N 1
ATOM 5462 C CA . SER B 1 336 ? 10.352 18.078 8.531 1 95.56 336 SER B CA 1
ATOM 5463 C C . SER B 1 336 ? 10.523 17.891 7.027 1 95.56 336 SER B C 1
ATOM 5465 O O . SER B 1 336 ? 11.344 17.078 6.59 1 95.56 336 SER B O 1
ATOM 5467 N N . ILE B 1 337 ? 9.812 18.641 6.223 1 95 337 ILE B N 1
ATOM 5468 C CA . ILE B 1 337 ? 9.82 18.469 4.777 1 95 337 ILE B CA 1
ATOM 5469 C C . ILE B 1 337 ? 11.219 18.734 4.23 1 95 337 ILE B C 1
ATOM 5471 O O . ILE B 1 337 ? 11.773 17.922 3.492 1 95 337 ILE B O 1
ATOM 5475 N N . PRO B 1 338 ? 11.914 19.828 4.648 1 93.44 338 PRO B N 1
ATOM 5476 C CA . PRO B 1 338 ? 13.258 20.094 4.129 1 93.44 338 PRO B CA 1
ATOM 5477 C C . PRO B 1 338 ? 14.25 18.984 4.508 1 93.44 338 PRO B C 1
ATOM 5479 O O . PRO B 1 338 ? 15.141 18.656 3.719 1 93.44 338 PRO B O 1
ATOM 5482 N N . ILE B 1 339 ? 14.078 18.438 5.699 1 90.19 339 ILE B N 1
ATOM 5483 C CA . ILE B 1 339 ? 14.953 17.359 6.156 1 90.19 339 ILE B CA 1
ATOM 5484 C C . ILE B 1 339 ? 14.742 16.125 5.289 1 90.19 339 ILE B C 1
ATOM 5486 O O . ILE B 1 339 ? 15.703 15.508 4.824 1 90.19 339 ILE B O 1
ATOM 5490 N N . TYR B 1 340 ? 13.523 15.82 5.109 1 90.94 340 TYR B N 1
ATOM 5491 C CA . TYR B 1 340 ? 13.18 14.648 4.305 1 90.94 340 TYR B CA 1
ATOM 5492 C C . TYR B 1 340 ? 13.742 14.773 2.896 1 90.94 340 TYR B C 1
ATOM 5494 O O . TYR B 1 340 ? 14.305 13.812 2.357 1 90.94 340 TYR B O 1
ATOM 5502 N N . ARG B 1 341 ? 13.578 15.922 2.314 1 87.31 341 ARG B N 1
ATOM 5503 C CA . ARG B 1 341 ? 14.07 16.172 0.963 1 87.31 341 ARG B CA 1
ATOM 5504 C C . ARG B 1 341 ? 15.594 16.062 0.908 1 87.31 341 ARG B C 1
ATOM 5506 O O . ARG B 1 341 ? 16.156 15.547 -0.059 1 87.31 341 ARG B O 1
ATOM 5513 N N . ALA B 1 342 ? 16.266 16.5 1.907 1 83.75 342 ALA B N 1
ATOM 5514 C CA . ALA B 1 342 ? 17.719 16.531 1.955 1 83.75 342 ALA B CA 1
ATOM 5515 C C . ALA B 1 342 ? 18.281 15.125 2.168 1 83.75 342 ALA B C 1
ATOM 5517 O O . ALA B 1 342 ? 19.406 14.828 1.766 1 83.75 342 ALA B O 1
ATOM 5518 N N . THR B 1 343 ? 17.531 14.227 2.818 1 79.94 343 THR B N 1
ATOM 5519 C CA . THR B 1 343 ? 18.062 12.93 3.223 1 79.94 343 THR B CA 1
ATOM 5520 C C . THR B 1 343 ? 17.578 11.836 2.285 1 79.94 343 THR B C 1
ATOM 5522 O O . THR B 1 343 ? 17.969 10.672 2.424 1 79.94 343 THR B O 1
ATOM 5525 N N . THR B 1 344 ? 16.734 12.117 1.43 1 73.62 344 THR B N 1
ATOM 5526 C CA . THR B 1 344 ? 16.25 11.125 0.477 1 73.62 344 THR B CA 1
ATOM 5527 C C . THR B 1 344 ? 17.047 11.172 -0.819 1 73.62 344 THR B C 1
ATOM 5529 O O . THR B 1 344 ? 17.109 12.211 -1.479 1 73.62 344 THR B O 1
ATOM 5532 N N . PRO B 1 345 ? 17.672 10.039 -1.04 1 57.12 345 PRO B N 1
ATOM 5533 C CA . PRO B 1 345 ? 18.578 10.016 -2.189 1 57.12 345 PRO B CA 1
ATOM 5534 C C . PRO B 1 345 ? 17.906 10.484 -3.48 1 57.12 345 PRO B C 1
ATOM 5536 O O . PRO B 1 345 ? 18.531 11.148 -4.301 1 57.12 345 PRO B O 1
ATOM 5539 N N . SER B 1 346 ? 16.703 9.984 -3.672 1 50.78 346 SER B N 1
ATOM 5540 C CA . SER B 1 346 ? 16.078 10.367 -4.93 1 50.78 346 SER B CA 1
ATOM 5541 C C . SER B 1 346 ? 15.945 11.883 -5.051 1 50.78 346 SER B C 1
ATOM 5543 O O . SER B 1 346 ? 15.805 12.406 -6.152 1 50.78 346 SER B O 1
ATOM 5545 N N . TYR B 1 347 ? 16.141 12.508 -3.908 1 39.12 347 TYR B N 1
ATOM 5546 C CA . TYR B 1 347 ? 16.016 13.961 -3.896 1 39.12 347 TYR B CA 1
ATOM 5547 C C . TYR B 1 347 ? 17.375 14.625 -3.719 1 39.12 347 TYR B C 1
ATOM 5549 O O . TYR B 1 347 ? 17.5 15.844 -3.852 1 39.12 347 TYR B O 1
ATOM 5557 N N . TYR B 1 348 ? 18.312 13.711 -3.242 1 41.03 348 TYR B N 1
ATOM 5558 C CA . TYR B 1 348 ? 19.609 14.273 -2.869 1 41.03 348 TYR B CA 1
ATOM 5559 C C . TYR B 1 348 ? 20.359 14.758 -4.098 1 41.03 348 TYR B C 1
ATOM 5561 O O . TYR B 1 348 ? 20.672 13.969 -4.996 1 41.03 348 TYR B O 1
ATOM 5569 N N . SER B 1 349 ? 20.297 16.031 -4.289 1 40.16 349 SER B N 1
ATOM 5570 C CA . SER B 1 349 ? 21 16.625 -5.414 1 40.16 349 SER B CA 1
ATOM 5571 C C . SER B 1 349 ? 22.516 16.562 -5.211 1 40.16 349 SER B C 1
ATOM 5573 O O . SER B 1 349 ? 23.266 17.156 -5.977 1 40.16 349 SER B O 1
ATOM 5575 N N . GLY B 1 350 ? 23.078 15.742 -4.387 1 38.59 350 GLY B N 1
ATOM 5576 C CA . GLY B 1 350 ? 24.516 15.539 -4.227 1 38.59 350 GLY B CA 1
ATOM 5577 C C . GLY B 1 350 ? 25.125 16.438 -3.174 1 38.59 350 GLY B C 1
ATOM 5578 O O . GLY B 1 350 ? 26.312 16.312 -2.844 1 38.59 350 GLY B O 1
ATOM 5579 N N . ARG B 1 351 ? 24.844 17.844 -3.078 1 34.38 351 ARG B N 1
ATOM 5580 C CA . ARG B 1 351 ? 25.609 18.734 -2.211 1 34.38 351 ARG B CA 1
ATOM 5581 C C . ARG B 1 351 ? 25.141 18.625 -0.764 1 34.38 351 ARG B C 1
ATOM 5583 O O . ARG B 1 351 ? 23.938 18.5 -0.504 1 34.38 351 ARG B O 1
ATOM 5590 N N . ALA B 1 352 ? 26.047 18.406 0.01 1 38.88 352 ALA B N 1
ATOM 5591 C CA . ALA B 1 352 ? 25.859 18.453 1.458 1 38.88 352 ALA B CA 1
ATOM 5592 C C . ALA B 1 352 ? 25.125 19.719 1.868 1 38.88 352 ALA B C 1
ATOM 5594 O O . ALA B 1 352 ? 25.359 20.797 1.308 1 38.88 352 ALA B O 1
ATOM 5595 N N . LEU B 1 353 ? 24.062 19.609 2.674 1 38.59 353 LEU B N 1
ATOM 5596 C CA . LEU B 1 353 ? 22.984 20.5 3.111 1 38.59 353 LEU B CA 1
ATOM 5597 C C . LEU B 1 353 ? 23.562 21.828 3.598 1 38.59 353 LEU B C 1
ATOM 5599 O O . LEU B 1 353 ? 22.797 22.734 3.939 1 38.59 353 LEU B O 1
ATOM 5603 N N . LYS B 1 354 ? 24.688 21.984 4.352 1 30.44 354 LYS B N 1
ATOM 5604 C CA . LYS B 1 354 ? 25.125 23.219 5 1 30.44 354 LYS B CA 1
ATOM 5605 C C . LYS B 1 354 ? 25.828 24.141 4 1 30.44 354 LYS B C 1
ATOM 5607 O O . LYS B 1 354 ? 26.656 23.703 3.211 1 30.44 354 LYS B O 1
ATOM 5612 N N . GLY B 1 355 ? 25.422 25.438 3.645 1 29.73 355 GLY B N 1
ATOM 5613 C CA . GLY B 1 355 ? 25.797 26.734 3.09 1 29.73 355 GLY B CA 1
ATOM 5614 C C . GLY B 1 355 ? 25.094 27.047 1.782 1 29.73 355 GLY B C 1
ATOM 5615 O O . GLY B 1 355 ? 25.219 26.297 0.809 1 29.73 355 GLY B O 1
ATOM 5616 N N . TRP B 1 356 ? 23.906 27.609 1.876 1 26.16 356 TRP B N 1
ATOM 5617 C CA . TRP B 1 356 ? 23.438 28.422 0.771 1 26.16 356 TRP B CA 1
ATOM 5618 C C . TRP B 1 356 ? 24.484 29.453 0.364 1 26.16 356 TRP B C 1
ATOM 5620 O O . TRP B 1 356 ? 24.75 30.406 1.1 1 26.16 356 TRP B O 1
ATOM 5630 N N . ALA B 1 357 ? 25.734 29.219 0.014 1 21.06 357 ALA B N 1
ATOM 5631 C CA . ALA B 1 357 ? 26.438 30.359 -0.55 1 21.06 357 ALA B CA 1
ATOM 5632 C C . ALA B 1 357 ? 25.875 30.75 -1.913 1 21.06 357 ALA B C 1
ATOM 5634 O O . ALA B 1 357 ? 25.531 29.875 -2.715 1 21.06 357 ALA B O 1
#

Nearest PDB structures (foldseek):
  2yhy-assembly1_A  TM=7.656E-01  e=1.998E-17  Homo sapiens
  2yhw-assembly1_A-2  TM=7.528E-01  e=8.557E-17  Homo sapiens
  1z6r-assembly1_A  TM=6.971E-01  e=3.002E-17  Escherichia coli
  3bp8-assembly2_A  TM=7.182E-01  e=1.319E-15  unclassified
  3bp8-assembly2_B  TM=6.704E-01  e=1.164E-13  unclassified

Radius of gyration: 28.35 Å; Cα contacts (8 Å, |Δi|>4): 1433; chains: 2; bounding box: 69×75×70 Å

InterPro domains:
  IPR000600 ROK family [PF00480] (66-294)
  IPR000600 ROK family [PTHR18964] (2-338)
  IPR036388 Winged helix-like DNA-binding domain superfamily [G3DSA:1.10.10.10] (1-52)
  IPR036390 Winged helix DNA-binding domain superfamily [SSF46785] (1-52)
  IPR043129 ATPase, nucleotide binding domain [SSF53067] (58-340)

Organism: Agrobacterium fabrum (strain C58 / ATCC 33970) (NCBI:txid176299)

Solvent-accessible surface area (backbone atoms only — not comparable to full-atom values): 37490 Å² total; per-residue (Å²): 86,29,60,66,55,48,15,60,74,66,71,45,52,63,68,58,43,49,54,56,48,47,55,33,42,73,65,34,45,30,38,74,40,84,67,48,61,67,75,77,62,99,64,82,60,51,59,17,44,38,77,27,64,83,36,38,28,22,29,7,33,23,46,55,82,61,30,37,30,31,30,30,24,29,77,82,67,48,70,66,29,65,45,78,44,78,46,88,62,68,47,68,68,56,50,48,52,50,47,35,54,41,50,54,49,23,30,58,76,49,69,53,58,73,80,43,43,68,16,30,6,37,23,37,70,45,46,73,27,96,55,54,42,60,30,44,80,44,82,79,38,56,85,47,61,80,46,40,73,87,60,66,56,39,83,58,46,99,44,61,64,42,75,44,32,40,33,56,18,38,48,47,31,24,42,71,71,35,81,31,55,85,42,49,26,33,37,36,44,31,28,27,62,48,42,32,14,18,32,31,52,79,70,32,85,39,37,47,68,71,55,43,16,14,42,48,36,48,79,44,50,88,93,45,93,46,65,23,42,44,48,49,36,52,54,38,37,76,73,71,41,84,60,90,47,58,78,73,58,50,76,86,45,63,78,38,66,68,48,43,53,49,49,53,52,27,40,52,55,48,40,54,51,50,49,52,48,41,23,48,48,15,27,53,29,41,30,40,34,39,58,50,34,65,72,57,53,50,50,43,37,51,58,53,53,60,44,81,52,78,31,84,76,42,79,60,87,74,49,45,57,37,69,48,82,46,47,88,42,45,21,55,6,8,21,41,43,40,54,51,43,63,70,30,68,97,55,39,82,78,70,75,79,83,67,89,121,87,30,59,67,55,49,15,62,74,68,69,47,52,62,68,57,44,47,56,55,47,47,55,33,43,73,64,34,45,30,37,76,41,84,67,49,61,66,75,78,62,99,63,80,60,51,59,18,44,37,76,27,62,82,36,38,28,20,29,6,33,25,45,57,83,59,32,38,32,30,30,31,25,29,76,82,68,49,69,67,27,67,46,76,42,77,45,88,60,69,48,69,65,57,47,47,53,49,46,34,54,41,48,52,50,23,32,59,76,49,68,52,58,72,81,44,42,69,16,31,6,37,23,37,70,46,47,74,27,95,57,54,40,59,31,43,78,44,82,79,37,55,86,48,60,79,46,39,75,88,62,66,56,39,83,59,46,99,43,60,65,42,73,44,33,40,33,56,17,39,48,46,30,24,42,71,73,34,80,32,56,85,40,48,27,31,36,36,43,30,29,27,62,48,42,32,14,20,32,31,53,79,70,32,84,39,38,47,66,69,53,42,14,13,42,47,35,46,80,44,45,87,92,46,92,46,64,23,42,44,49,51,37,52,54,38,37,76,73,73,38,85,61,89,46,58,78,72,56,51,76,86,46,62,77,37,66,70,49,44,54,48,49,55,52,28,40,53,56,49,41,53,51,50,48,52,48,39,25,48,48,15,28,53,28,41,31,40,37,39,58,48,34,65,72,58,53,50,51,43,36,52,58,54,52,61,43,82,53,76,27,84,80,36,82,57,87,74,48,46,55,38,71,50,82,45,47,89,42,44,20,56,6,9,22,41,45,41,54,52,44,62,70,32,66,98,55,39,82,77,70,75,81,80,68,89,120

Sequence (714 aa):
MSRIELAREMDVSAPTLTRLTSSLLESGLVVEAEEARNDGKRGKPSTAIEINPNGLFTLGVYFNPDDLRVCIADLNGTIRHEVRSDLEDYSFEHIMETAKAAARQVLEKAKVKKKDVLGCGISFPGHFKRDRGHVFRIRQFESWHDIDVDKDFQPYFDFPVFHENDGNTVILSELYYGAGRSIRNFAMIWLTYGIGGAVVVQRHLYRGTNGNAGEFGGLFPKSHPRPSGQDLCDTLAVHGMDIRRLKDIDESYSDHPAVVAWLERATDQLRLLALTVARTIDPGAIIFGGSLPDWILEHIVQRIGSLEMLGEDFFVEPPEIRKSMMSDLPHLGAASIPIYRATTPSYYSGRALKGWAMSRIELAREMDVSAPTLTRLTSSLLESGLVVEAEEARNDGKRGKPSTAIEINPNGLFTLGVYFNPDDLRVCIADLNGTIRHEVRSDLEDYSFEHIMETAKAAARQVLEKAKVKKKDVLGCGISFPGHFKRDRGHVFRIRQFESWHDIDVDKDFQPYFDFPVFHENDGNTVILSELYYGAGRSIRNFAMIWLTYGIGGAVVVQRHLYRGTNGNAGEFGGLFPKSHPRPSGQDLCDTLAVHGMDIRRLKDIDESYSDHPAVVAWLERATDQLRLLALTVARTIDPGAIIFGGSLPDWILEHIVQRIGSLEMLGEDFFVEPPEIRKSMMSDLPHLGAASIPIYRATTPSYYSGRALKGWA

Foldseek 3Di:
DFLVVVCVVVVHDSVVSVVVVVVCVVLQQKDFDPDLPPPVDDDDRRTDIDGRQQNAKFWFWEDDQFWIKIFIGGPLLDTLDMDIGGDPDQDPVVSLLVRLVRNVVRCVVSVHDPLRYLFFFYEDAFPCDPPQQPTDDDPSNVVSRGDRPCPRNVVSDPGHYHYDYLQLLLVLCCLRPNVNVPWQWEKEWAAEQAIWIFIHHRSATDQPDGRRHGGCRVVPDPVDQELHLVSLQVLVVVVPDRDDHLQVDDCVCVPPPSNVVSLVVNLVVVLVVLLVVCVPGVTQEYEYAYDHDPVSSVVSLVVSQPPPDSPDVPPDDGHRRYYIPCNVPSSSSSRCRSVSLCPDPVNPPPDDSRGPD/DFLVVVCVVVVHDSVVSVVVVVVCVVLQQKDFDPDLPPPVDDDDRRTDIDGRQQNAKFWFWEDDQFWIKIFIGGPLLDTLDMDIGGDPDQDPVVSLLVRLVRNVVRCVVSVPDPLRYLFFFYEDAFPCDPPQQPTHDDPSNPVSRGDRPCPRNVVSDPGHYHYDYLQLLQVLCCLRPNVNVPWQWEKEWAAEQAIWIFIHHRSATDQPDGRRPGGCRVVPDPVDQELHLVSLQVLVVVVPDRDDHLQVPDCVCVPPPSNVVSLVVNLVVVLVVLLVVCVPGVTQEYEYAYDHDPVSRVVSLVVSQPPPPSPVPDPDDGHRRYYIPCNVPSSSSSRCRSVSLCPDPVNPPPDDSRGPD

Secondary structure (DSSP, 8-state):
-BHHHHHHHHT--HHHHHHHHHHHHHTTSEEE-SS----SSSS----BEEE-TTT-EEEEEEE-SSEEEEEEEETTS-EEEEEEEE-----HHHHHHHHHHHHHHHHHHHT--GGGEEEEEEEES----SSTT----SGGGTT-TT--TTTSSGGG-SS-EEEEEHHHHHHHHHHHHSGGGG-SSEEEEEESSSEEEEEEETTEEE--SSS-TT-GGGGS-TTS--SSHHHHHHHHHHTT-----GGG--GGGTT-HHHHHHHHHHHHHHHHHHHHHHHHH--SEEEEEESS-HHHHHHHHHHHHT-S-SSTT--SPPPEEEE-S-TT-HHHHHHHHHHHHHH-TTT--SS-SS---/-BHHHHHHHHT--HHHHHHHHHHHHHTTSEEE-SS----SSSS----BEEE-TTT-EEEEEEE-SSEEEEEEEETTS-EEEEEEEE-----HHHHHHHHHHHHHHHHHHHT--GGGEEEEEEEES----SSTT----SGGGTT-TT--TTTSSGGG-SS-EEEEEHHHHHHHHHHHHSGGGG-SSEEEEEESSSEEEEEEETTEEE--SSS-TT-GGGGS-TTS--SSHHHHHHHHHHTT-----GGG--GGGTT-HHHHHHHHHHHHHHHHHHHHHHHHH--SEEEEEESS-HHHHHHHHHHHHT-TTSSTT--SPPPEEEE-S-TT-HHHHHHHHHHHHHH-TTT--SS-SS---